Protein AF-A0A0Q4TWD4-F1 (afdb_monomer)

Nearest PDB structures (foldseek):
  3rh0-assembly1_A  TM=7.855E-01  e=1.076E-04  Corynebacterium glutamicum
  3t38-assembly1_A  TM=5.571E-01  e=6.161E-05  Corynebacterium glutamicum
  3t38-assembly1_B  TM=6.012E-01  e=2.678E-04  Corynebacterium glutamicum
  5got-assembly1_A  TM=7.313E-01  e=3.049E-03  Streptococcus pyogenes

Secondary structure (DSSP, 8-state):
-HHHHHHHHHHHHHHHHHHHHS--HHHHHHHTT-HHHHHHHHHHHHHHHHHHHHHHHHHHHHHHHHHHHHHHHHHHTS-TTSSTTSSPPPPHHHHHHHHHHHHTT--GGG--EEEEEESSSSSHHHHHHHHHHHHS-TT-EEEEEESS--SSPPPHHHHHHHHHHHHHTT-----SPPPPBP-HHHHHH-SEEEEES-TTSS---TTS-EEEE-----TTS-HHHHHHHHHHHHHHHHHHHHHTT-S----SGGGSPPTTS---------SSPPPP----TTS-GGGSTGGGHHHHHHHHHHHHHHHHHHHHHHHT-GGGS-SS---SEEEHHHHHHHHHHHHHHHT----TTHHHHHHHHHHHHHHHTTSEEEPPHHHHHHHHHHHHHHHHHHS-GGGSPSSHHHHHHHHHHHHHHHHHHSEEEE-HHHHHHH-TTHHHHHHHHHHHTT-

Solvent-accessible surface area (backbone atoms only — not comparable to full-atom values): 24764 Å² total; per-residue (Å²): 115,78,69,54,50,56,52,50,27,51,48,49,52,49,54,60,47,47,59,65,80,65,52,55,74,72,55,53,56,47,55,70,72,40,73,73,52,41,51,56,51,52,51,53,49,51,51,45,53,53,50,27,51,51,40,50,52,51,49,54,52,49,50,52,52,49,50,53,43,50,54,47,48,54,56,47,66,50,61,77,77,79,70,48,83,85,52,72,84,80,49,58,71,58,36,47,52,51,20,54,58,42,45,78,66,52,57,43,94,67,56,39,28,39,36,25,31,14,51,53,24,69,37,60,14,43,55,47,35,39,54,48,61,71,36,50,62,92,80,48,47,70,41,53,20,3,68,63,30,58,94,50,59,44,59,62,79,67,38,41,57,60,53,53,56,35,49,69,66,74,40,79,75,91,74,61,51,58,42,44,61,58,52,67,64,63,56,69,66,25,42,30,38,38,29,40,61,42,77,87,53,64,94,67,56,91,87,39,52,61,36,41,43,79,54,73,72,46,65,87,48,55,62,72,55,34,54,55,43,47,53,64,42,48,56,61,48,30,54,45,25,54,47,46,66,40,90,43,43,62,85,51,75,88,72,49,76,51,90,100,50,84,72,71,74,72,68,55,74,62,74,58,87,75,82,82,69,74,80,62,85,89,58,65,62,88,67,40,32,66,60,38,31,72,61,28,41,44,34,45,46,50,30,58,69,41,7,64,56,54,18,51,53,48,60,64,47,64,94,37,29,46,104,59,86,58,59,34,35,25,38,51,31,50,23,20,53,54,40,43,49,47,38,55,73,63,64,59,81,64,64,95,52,41,32,50,52,10,31,49,54,41,51,53,54,33,37,75,66,47,24,37,41,85,57,54,69,71,56,26,49,38,46,25,52,22,51,50,51,45,46,48,66,79,58,40,75,90,76,51,54,82,62,80,67,41,52,51,58,58,55,48,47,54,50,49,44,50,19,40,44,42,42,29,36,49,34,64,77,35,39,40,64,38,25,62,49,52,57,56,58,55,54,50,50,63,57,58,79,73,106

Structure (mmCIF, N/CA/C/O backbone):
data_AF-A0A0Q4TWD4-F1
#
_entry.id   AF-A0A0Q4TWD4-F1
#
loop_
_atom_site.group_PDB
_atom_site.id
_atom_site.type_symbol
_atom_site.label_atom_id
_atom_site.label_alt_id
_atom_site.label_comp_id
_atom_site.label_asym_id
_atom_site.label_entity_id
_atom_site.label_seq_id
_atom_site.pdbx_PDB_ins_code
_atom_site.Cartn_x
_atom_site.Cartn_y
_atom_site.Cartn_z
_atom_site.occupancy
_atom_site.B_iso_or_equiv
_atom_site.auth_seq_id
_atom_site.auth_comp_id
_atom_site.auth_asym_id
_atom_site.auth_atom_id
_atom_site.pdbx_PDB_model_num
ATOM 1 N N . MET A 1 1 ? 34.301 -11.288 -23.338 1.00 49.09 1 MET A N 1
ATOM 2 C CA . MET A 1 1 ? 34.084 -12.753 -23.244 1.00 49.09 1 MET A CA 1
ATOM 3 C C . MET A 1 1 ? 34.310 -13.499 -24.560 1.00 49.09 1 MET A C 1
ATOM 5 O O . MET A 1 1 ? 34.931 -14.549 -24.522 1.00 49.09 1 MET A O 1
ATOM 9 N N . PHE A 1 2 ? 33.884 -12.965 -25.713 1.00 47.97 2 PHE A N 1
ATOM 10 C CA . PHE A 1 2 ? 34.040 -13.599 -27.036 1.00 47.97 2 PHE A CA 1
ATOM 11 C C . PHE A 1 2 ? 35.458 -14.107 -27.408 1.00 47.97 2 PHE A C 1
ATOM 13 O O . PHE A 1 2 ? 35.553 -15.213 -27.933 1.00 47.97 2 PHE A O 1
ATOM 20 N N . PRO A 1 3 ? 36.570 -13.398 -27.109 1.00 57.97 3 PRO A N 1
ATOM 21 C CA . PRO A 1 3 ? 37.900 -13.888 -27.489 1.00 57.97 3 PRO A CA 1
ATOM 22 C C . PRO A 1 3 ? 38.405 -15.034 -26.601 1.00 57.97 3 PRO A C 1
ATOM 24 O O . PRO A 1 3 ? 39.251 -15.807 -27.031 1.00 57.97 3 PRO A O 1
ATOM 27 N N . VAL A 1 4 ? 37.878 -15.181 -25.381 1.00 61.41 4 VAL A N 1
ATOM 28 C CA . VAL A 1 4 ? 38.404 -16.145 -24.401 1.00 61.41 4 VAL A CA 1
ATOM 29 C C . VAL A 1 4 ? 38.052 -17.576 -24.805 1.00 61.41 4 VAL A C 1
ATOM 31 O O . VAL A 1 4 ? 38.936 -18.418 -24.863 1.00 61.41 4 VAL A O 1
ATOM 34 N N . PHE A 1 5 ? 36.798 -17.845 -25.179 1.00 57.84 5 PHE A N 1
ATOM 35 C CA . PHE A 1 5 ? 36.355 -19.198 -25.542 1.00 57.84 5 PHE A CA 1
ATOM 36 C C . PHE A 1 5 ? 37.028 -19.740 -26.807 1.00 57.84 5 PHE A C 1
ATOM 38 O O . PHE A 1 5 ? 37.385 -20.916 -26.857 1.00 57.84 5 PHE A O 1
ATOM 45 N N . VAL A 1 6 ? 37.251 -18.882 -27.806 1.00 62.22 6 VAL A N 1
ATOM 46 C CA . VAL A 1 6 ? 37.945 -19.261 -29.045 1.00 62.22 6 VAL A CA 1
ATOM 47 C C . VAL A 1 6 ? 39.413 -19.573 -28.761 1.00 62.22 6 VAL A C 1
ATOM 49 O O . VAL A 1 6 ? 39.919 -20.598 -29.208 1.00 62.22 6 VAL A O 1
ATOM 52 N N . VAL A 1 7 ? 40.082 -18.739 -27.960 1.00 65.44 7 VAL A N 1
ATOM 53 C CA . VAL A 1 7 ? 41.480 -18.960 -27.567 1.00 65.44 7 VAL A CA 1
ATOM 54 C C . VAL A 1 7 ? 41.623 -20.225 -26.720 1.00 65.44 7 VAL A C 1
ATOM 56 O O . VAL A 1 7 ? 42.540 -21.003 -26.961 1.00 65.44 7 VAL A O 1
ATOM 59 N N . THR A 1 8 ? 40.704 -20.495 -25.788 1.00 64.25 8 THR A N 1
ATOM 60 C CA . THR A 1 8 ? 40.712 -21.731 -24.990 1.00 64.25 8 THR A CA 1
ATOM 61 C C . THR A 1 8 ? 40.477 -22.972 -25.852 1.00 64.25 8 THR A C 1
ATOM 63 O O . THR A 1 8 ? 41.183 -23.960 -25.676 1.00 64.25 8 THR A O 1
ATOM 66 N N . ALA A 1 9 ? 39.545 -22.933 -26.810 1.00 62.66 9 ALA A N 1
ATOM 67 C CA . ALA A 1 9 ? 39.308 -24.055 -27.722 1.00 62.66 9 ALA A CA 1
ATOM 68 C C . ALA A 1 9 ? 40.538 -24.341 -28.598 1.00 62.66 9 ALA A C 1
ATOM 70 O O . ALA A 1 9 ? 40.966 -25.489 -28.702 1.00 62.66 9 ALA A O 1
ATOM 71 N N . VAL A 1 10 ? 41.154 -23.295 -29.161 1.00 66.44 10 VAL A N 1
ATOM 72 C CA . VAL A 1 10 ? 42.406 -23.414 -29.923 1.00 66.44 10 VAL A CA 1
ATOM 73 C C . VAL A 1 10 ? 43.526 -23.954 -29.035 1.00 66.44 10 VAL A C 1
ATOM 75 O O . VAL A 1 10 ? 44.214 -24.882 -29.437 1.00 66.44 10 VAL A O 1
ATOM 78 N N . TYR A 1 11 ? 43.675 -23.451 -27.810 1.00 66.62 11 TYR A N 1
ATOM 79 C CA . TYR A 1 11 ? 44.698 -23.909 -26.869 1.00 66.62 11 TYR A CA 1
ATOM 80 C C . TYR A 1 11 ? 44.530 -25.383 -26.480 1.00 66.62 11 TYR A C 1
ATOM 82 O O . TYR A 1 11 ? 45.505 -26.126 -26.495 1.00 66.62 11 TYR A O 1
ATOM 90 N N . VAL A 1 12 ? 43.306 -25.833 -26.183 1.00 63.91 12 VAL A N 1
ATOM 91 C CA . VAL A 1 12 ? 43.016 -27.240 -25.853 1.00 63.91 12 VAL A CA 1
ATOM 92 C C . VAL A 1 12 ? 43.308 -28.150 -27.043 1.00 63.91 12 VAL A C 1
ATOM 94 O O . VAL A 1 12 ? 43.923 -29.200 -26.860 1.00 63.91 12 VAL A O 1
ATOM 97 N N . VAL A 1 13 ? 42.932 -27.745 -28.259 1.00 63.47 13 VAL A N 1
ATOM 98 C CA . VAL A 1 13 ? 43.238 -28.502 -29.483 1.00 63.47 13 VAL A CA 1
ATOM 99 C C . VAL A 1 13 ? 44.746 -28.548 -29.728 1.00 63.47 13 VAL A C 1
ATOM 101 O O . VAL A 1 13 ? 45.286 -29.626 -29.968 1.00 63.47 13 VAL A O 1
ATOM 104 N N . VAL A 1 14 ? 45.446 -27.417 -29.605 1.00 64.88 14 VAL A N 1
ATOM 105 C CA . VAL A 1 14 ? 46.901 -27.323 -29.799 1.00 64.88 14 VAL A CA 1
ATOM 106 C C . VAL A 1 14 ? 47.651 -28.155 -28.760 1.00 64.88 14 VAL A C 1
ATOM 108 O O . VAL A 1 14 ? 48.494 -28.957 -29.141 1.00 64.88 14 VAL A O 1
ATOM 111 N N . MET A 1 15 ? 47.317 -28.047 -27.471 1.00 60.66 15 MET A N 1
ATOM 112 C CA . MET A 1 15 ? 47.949 -28.835 -26.404 1.00 60.66 15 MET A CA 1
ATOM 113 C C . MET A 1 15 ? 47.670 -30.335 -26.537 1.00 60.66 15 MET A C 1
ATOM 115 O O . MET A 1 15 ? 48.579 -31.145 -26.364 1.00 60.66 15 MET A O 1
ATOM 119 N N . SER A 1 16 ? 46.440 -30.717 -26.897 1.00 59.84 16 SER A N 1
ATOM 120 C CA . SER A 1 16 ? 46.081 -32.128 -27.108 1.00 59.84 16 SER A CA 1
ATOM 121 C C . SER A 1 16 ? 46.780 -32.726 -28.333 1.00 59.84 16 SER A C 1
ATOM 123 O O . SER A 1 16 ? 47.099 -33.912 -28.331 1.00 59.84 16 SER A O 1
ATOM 125 N N . THR A 1 17 ? 47.050 -31.906 -29.356 1.00 62.34 17 THR A N 1
ATOM 126 C CA . THR A 1 17 ? 47.744 -32.321 -30.586 1.00 62.34 17 THR A CA 1
ATOM 127 C C . THR A 1 17 ? 49.267 -32.364 -30.391 1.00 62.34 17 THR A C 1
ATOM 129 O O . THR A 1 17 ? 49.906 -33.337 -30.788 1.00 62.34 17 THR A O 1
ATOM 132 N N . ASN A 1 18 ? 49.860 -31.367 -29.718 1.00 57.44 18 ASN A N 1
ATOM 133 C CA . ASN A 1 18 ? 51.303 -31.324 -29.438 1.00 57.44 18 ASN A CA 1
ATOM 134 C C . ASN A 1 18 ? 51.770 -32.494 -28.564 1.00 57.44 18 ASN A C 1
ATOM 136 O O . ASN A 1 18 ? 52.837 -33.041 -28.815 1.00 57.44 18 ASN A O 1
ATOM 140 N N . ALA A 1 19 ? 50.954 -32.931 -27.599 1.00 57.06 19 ALA A N 1
ATOM 141 C CA . ALA A 1 19 ? 51.257 -34.086 -26.749 1.00 57.06 19 ALA A CA 1
ATOM 142 C C . ALA A 1 19 ? 51.411 -35.419 -27.517 1.00 57.06 19 ALA A C 1
ATOM 144 O O . ALA A 1 19 ? 51.849 -36.408 -26.934 1.00 57.06 19 ALA A O 1
ATOM 145 N N . TRP A 1 20 ? 51.034 -35.464 -28.801 1.00 53.69 20 TRP A N 1
ATOM 146 C CA . TRP A 1 20 ? 51.086 -36.662 -29.644 1.00 53.69 20 TRP A CA 1
ATOM 147 C C . TRP A 1 20 ? 52.025 -36.546 -30.842 1.00 53.69 20 TRP A C 1
ATOM 149 O O . TRP A 1 20 ? 52.597 -37.555 -31.249 1.00 53.69 20 TRP A O 1
ATOM 159 N N . VAL A 1 21 ? 52.185 -35.348 -31.411 1.00 58.75 21 VAL A N 1
ATOM 160 C CA . VAL A 1 21 ? 53.111 -35.130 -32.534 1.00 58.75 21 VAL A CA 1
ATOM 161 C C . VAL A 1 21 ? 54.568 -35.195 -32.062 1.00 58.75 21 VAL A C 1
ATOM 163 O O . VAL A 1 21 ? 55.409 -35.691 -32.808 1.00 58.75 21 VAL A O 1
ATOM 166 N N . ASP A 1 22 ? 54.857 -34.788 -30.818 1.00 60.59 22 ASP A N 1
ATOM 167 C CA . ASP A 1 22 ? 56.183 -34.940 -30.207 1.00 60.59 22 ASP A CA 1
ATOM 168 C C . ASP A 1 22 ? 56.083 -35.251 -28.694 1.00 60.59 22 ASP A C 1
ATOM 170 O O . ASP A 1 22 ? 56.193 -34.357 -27.853 1.00 60.59 22 ASP A O 1
ATOM 174 N N . PRO A 1 23 ? 55.791 -36.511 -28.309 1.00 62.91 23 PRO A N 1
ATOM 175 C CA . PRO A 1 23 ? 55.590 -36.876 -26.910 1.00 62.91 23 PRO A CA 1
ATOM 176 C C . PRO A 1 23 ? 56.914 -36.858 -26.137 1.00 62.91 23 PRO A C 1
ATOM 178 O O . PRO A 1 23 ? 57.914 -37.437 -26.584 1.00 62.91 23 PRO A O 1
ATOM 181 N N . ASP A 1 24 ? 56.897 -36.269 -24.943 1.00 64.44 24 ASP A N 1
ATOM 182 C CA . ASP A 1 24 ? 58.021 -36.269 -23.998 1.00 64.44 24 ASP A CA 1
ATOM 183 C C . ASP A 1 24 ? 58.368 -37.728 -23.594 1.00 64.44 24 ASP A C 1
ATOM 185 O O . ASP A 1 24 ? 57.455 -38.562 -23.492 1.00 64.44 24 ASP A O 1
ATOM 189 N N . PRO A 1 25 ? 59.648 -38.111 -23.398 1.00 66.25 25 PRO A N 1
ATOM 190 C CA . PRO A 1 25 ? 60.066 -39.428 -22.908 1.00 66.25 25 PRO A CA 1
ATOM 191 C C . PRO A 1 25 ? 59.187 -40.063 -21.814 1.00 66.25 25 PRO A C 1
ATOM 193 O O . PRO A 1 25 ? 58.929 -41.268 -21.875 1.00 66.25 25 PRO A O 1
ATOM 196 N N . GLU A 1 26 ? 58.662 -39.291 -20.857 1.00 65.12 26 GLU A N 1
ATOM 197 C CA . GLU A 1 26 ? 57.774 -39.818 -19.807 1.00 65.12 26 GLU A CA 1
ATOM 198 C C . GLU A 1 26 ? 56.406 -40.284 -20.353 1.00 65.12 26 GLU A C 1
ATOM 200 O O . GLU A 1 26 ? 55.853 -41.302 -19.924 1.00 65.12 26 GLU A O 1
ATOM 205 N N . GLN A 1 27 ? 55.861 -39.586 -21.352 1.00 62.09 27 GLN A N 1
ATOM 206 C CA . GLN A 1 27 ? 54.615 -39.968 -22.024 1.00 62.09 27 GLN A CA 1
ATOM 207 C C . GLN A 1 27 ? 54.806 -41.205 -22.906 1.00 62.09 27 GLN A C 1
ATOM 209 O O . GLN A 1 27 ? 53.936 -42.081 -22.922 1.00 62.09 27 GLN A O 1
ATOM 214 N N . ARG A 1 28 ? 55.962 -41.327 -23.578 1.00 64.19 28 ARG A N 1
ATOM 215 C CA . ARG A 1 28 ? 56.318 -42.526 -24.362 1.00 64.19 28 ARG A CA 1
ATOM 216 C C . ARG A 1 28 ? 56.358 -43.777 -23.482 1.00 64.19 28 ARG A C 1
ATOM 218 O O . ARG A 1 28 ? 55.826 -44.813 -23.875 1.00 64.19 28 ARG A O 1
ATOM 225 N N . ALA A 1 29 ? 56.909 -43.667 -22.272 1.00 65.00 29 ALA A N 1
ATOM 226 C CA . ALA A 1 29 ? 56.945 -44.765 -21.306 1.00 65.00 29 ALA A CA 1
ATOM 227 C C . ALA A 1 29 ? 55.539 -45.186 -20.830 1.00 65.00 29 ALA A C 1
ATOM 229 O O . ALA A 1 29 ? 55.251 -46.377 -20.718 1.00 65.00 29 ALA A O 1
ATOM 230 N N . ARG A 1 30 ? 54.630 -44.226 -20.603 1.00 59.34 30 ARG A N 1
ATOM 231 C CA . ARG A 1 30 ? 53.241 -44.494 -20.178 1.00 59.34 30 ARG A CA 1
ATOM 232 C C . ARG A 1 30 ? 52.388 -45.135 -21.278 1.00 59.34 30 ARG A C 1
ATOM 234 O O . ARG A 1 30 ? 51.552 -45.980 -20.974 1.00 59.34 30 ARG A O 1
ATOM 241 N N . LEU A 1 31 ? 52.606 -44.778 -22.544 1.00 60.66 31 LEU A N 1
ATOM 242 C CA . LEU A 1 31 ? 51.919 -45.391 -23.690 1.00 60.66 31 LEU A CA 1
ATOM 243 C C . LEU A 1 31 ? 52.370 -46.842 -23.942 1.00 60.66 31 LEU A C 1
ATOM 245 O O . LEU A 1 31 ? 51.572 -47.658 -24.397 1.00 60.66 31 LEU A O 1
ATOM 249 N N . ALA A 1 32 ? 53.614 -47.185 -23.590 1.00 63.34 32 ALA A N 1
ATOM 250 C CA . ALA A 1 32 ? 54.152 -48.546 -23.681 1.00 63.34 32 ALA A CA 1
ATOM 251 C C . ALA A 1 32 ? 53.643 -49.499 -22.573 1.00 63.34 32 ALA A C 1
ATOM 253 O O . ALA A 1 32 ? 53.814 -50.711 -22.686 1.00 63.34 32 ALA A O 1
ATOM 254 N N . ALA A 1 33 ? 52.987 -48.981 -21.524 1.00 61.25 33 ALA A N 1
ATOM 255 C CA . ALA A 1 33 ? 52.543 -49.741 -20.346 1.00 61.25 33 ALA A CA 1
ATOM 256 C C . ALA A 1 33 ? 51.240 -50.559 -20.541 1.00 61.25 33 ALA A C 1
ATOM 258 O O . ALA A 1 33 ? 50.704 -51.113 -19.581 1.00 61.25 33 ALA A O 1
ATOM 259 N N . GLY A 1 34 ? 50.728 -50.663 -21.773 1.00 61.84 34 GLY A N 1
ATOM 260 C CA . GLY A 1 34 ? 49.581 -51.506 -22.133 1.00 61.84 34 GLY A CA 1
ATOM 261 C C . GLY A 1 34 ? 48.218 -50.795 -22.196 1.00 61.84 34 GLY A C 1
ATOM 262 O O . GLY A 1 34 ? 48.064 -49.615 -21.872 1.00 61.84 34 GLY A O 1
ATOM 263 N N . TRP A 1 35 ? 47.207 -51.551 -22.643 1.00 54.12 35 TRP A N 1
ATOM 264 C CA . TRP A 1 35 ? 45.860 -51.093 -23.037 1.00 54.12 35 TRP A CA 1
ATOM 265 C C . TRP A 1 35 ? 45.109 -50.167 -22.046 1.00 54.12 35 TRP A C 1
ATOM 267 O O . TRP A 1 35 ? 44.469 -49.224 -22.519 1.00 54.12 35 TRP A O 1
ATOM 277 N N . PRO A 1 36 ? 45.183 -50.328 -20.704 1.00 60.34 36 PRO A N 1
ATOM 278 C CA . PRO A 1 36 ? 44.411 -49.485 -19.782 1.00 60.34 36 PRO A CA 1
ATOM 279 C C . PRO A 1 36 ? 44.876 -48.021 -19.764 1.00 60.34 36 PRO A C 1
ATOM 281 O O . PRO A 1 36 ? 44.061 -47.103 -19.667 1.00 60.34 36 PRO A O 1
ATOM 284 N N . VAL A 1 37 ? 46.187 -47.788 -19.885 1.00 59.72 37 VAL A N 1
ATOM 285 C CA . VAL A 1 37 ? 46.783 -46.444 -19.812 1.00 59.72 37 VAL A CA 1
ATOM 286 C C . VAL A 1 37 ? 46.588 -45.701 -21.130 1.00 59.72 37 VAL A C 1
ATOM 288 O O . VAL A 1 37 ? 46.196 -44.534 -21.131 1.00 59.72 37 VAL A O 1
ATOM 291 N N . ALA A 1 38 ? 46.765 -46.395 -22.258 1.00 59.41 38 ALA A N 1
ATOM 292 C CA . ALA A 1 38 ? 46.478 -45.845 -23.578 1.00 59.41 38 ALA A CA 1
ATOM 293 C C . ALA A 1 38 ? 44.991 -45.464 -23.723 1.00 59.41 38 ALA A C 1
ATOM 295 O O . ALA A 1 38 ? 44.686 -44.364 -24.182 1.00 59.41 38 ALA A O 1
ATOM 296 N N . GLY A 1 39 ? 44.064 -46.313 -23.258 1.00 63.44 39 GLY A N 1
ATOM 297 C CA . GLY A 1 39 ? 42.625 -46.025 -23.276 1.00 63.44 39 GLY A CA 1
ATOM 298 C C . GLY A 1 39 ? 42.236 -44.784 -22.462 1.00 63.44 39 GLY A C 1
ATOM 299 O O . GLY A 1 39 ? 41.459 -43.955 -22.933 1.00 63.44 39 GLY A O 1
ATOM 300 N N . ALA A 1 40 ? 42.827 -44.594 -21.278 1.00 61.88 40 ALA A N 1
ATOM 301 C CA . ALA A 1 40 ? 42.593 -43.407 -20.451 1.00 61.88 40 ALA A CA 1
ATOM 302 C C . ALA A 1 40 ? 43.122 -42.109 -21.096 1.00 61.88 40 ALA A C 1
ATOM 304 O O . ALA A 1 40 ? 42.522 -41.043 -20.934 1.00 61.88 40 ALA A O 1
ATOM 305 N N . VAL A 1 41 ? 44.225 -42.182 -21.849 1.00 64.38 41 VAL A N 1
ATOM 306 C CA . VAL A 1 41 ? 44.763 -41.044 -22.615 1.00 64.38 41 VAL A CA 1
ATOM 307 C C . VAL A 1 41 ? 43.854 -40.706 -23.801 1.00 64.38 41 VAL A C 1
ATOM 309 O O . VAL A 1 41 ? 43.503 -39.539 -23.976 1.00 64.38 41 VAL A O 1
ATOM 312 N N . TRP A 1 42 ? 43.397 -41.708 -24.559 1.00 64.44 42 TRP A N 1
ATOM 313 C CA . TRP A 1 42 ? 42.436 -41.518 -25.654 1.00 64.44 42 TRP A CA 1
ATOM 314 C C . TRP A 1 42 ? 41.108 -40.928 -25.175 1.00 64.44 42 TRP A C 1
ATOM 316 O O . TRP A 1 42 ? 40.566 -40.031 -25.820 1.00 64.44 42 TRP A O 1
ATOM 326 N N . PHE A 1 43 ? 40.620 -41.356 -24.008 1.00 68.62 43 PHE A N 1
ATOM 327 C CA . PHE A 1 43 ? 39.430 -40.778 -23.388 1.00 68.62 43 PHE A CA 1
ATOM 328 C C . PHE A 1 43 ? 39.609 -39.287 -23.057 1.00 68.62 43 PHE A C 1
ATOM 330 O O . PHE A 1 43 ? 38.731 -38.485 -23.368 1.00 68.62 43 PHE A O 1
ATOM 337 N N . LYS A 1 44 ? 40.760 -38.882 -22.495 1.00 67.25 44 LYS A N 1
ATOM 338 C CA . LYS A 1 44 ? 41.061 -37.464 -22.205 1.00 67.25 44 LYS A CA 1
ATOM 339 C C . LYS A 1 44 ? 41.125 -36.605 -23.468 1.00 67.25 44 LYS A C 1
ATOM 341 O O . LYS A 1 44 ? 40.601 -35.495 -23.469 1.00 67.25 44 LYS A O 1
ATOM 346 N N . VAL A 1 45 ? 41.731 -37.116 -24.539 1.00 69.31 45 VAL A N 1
ATOM 347 C CA . VAL A 1 45 ? 41.796 -36.425 -25.838 1.00 69.31 45 VAL A CA 1
ATOM 348 C C . VAL A 1 45 ? 40.399 -36.285 -26.444 1.00 69.31 45 VAL A C 1
ATOM 350 O O . VAL A 1 45 ? 40.014 -35.190 -26.851 1.00 69.31 45 VAL A O 1
ATOM 353 N N . GLY A 1 46 ? 39.607 -37.362 -26.433 1.00 72.44 46 GLY A N 1
ATOM 354 C CA . GLY A 1 46 ? 38.208 -37.330 -26.862 1.00 72.44 46 GLY A CA 1
ATOM 355 C C . GLY A 1 46 ? 37.390 -36.300 -26.081 1.00 72.44 46 GLY A C 1
ATOM 356 O O . GLY A 1 46 ? 36.690 -35.488 -26.681 1.00 72.44 46 GLY A O 1
ATOM 357 N N . LEU A 1 47 ? 37.551 -36.254 -24.755 1.00 75.19 47 LEU A N 1
ATOM 358 C CA . LEU A 1 47 ? 36.907 -35.260 -23.895 1.00 75.19 47 LEU A CA 1
ATOM 359 C C . LEU A 1 47 ? 37.352 -33.823 -24.232 1.00 75.19 47 LEU A C 1
ATOM 361 O O . LEU A 1 47 ? 36.522 -32.916 -24.241 1.00 75.19 47 LEU A O 1
ATOM 365 N N . GLY A 1 48 ? 38.629 -33.616 -24.569 1.00 72.62 48 GLY A N 1
ATOM 366 C CA . GLY A 1 48 ? 39.168 -32.329 -25.019 1.00 72.62 48 GLY A CA 1
ATOM 367 C C . GLY A 1 48 ? 38.555 -31.844 -26.336 1.00 72.62 48 GLY A C 1
ATOM 368 O O . GLY A 1 48 ? 38.138 -30.689 -26.428 1.00 72.62 48 GLY A O 1
ATOM 369 N N . TYR A 1 49 ? 38.421 -32.723 -27.335 1.00 80.12 49 TYR A N 1
ATOM 370 C CA . TYR A 1 49 ? 37.753 -32.393 -28.601 1.00 80.12 49 TYR A CA 1
ATOM 371 C C . TYR A 1 49 ? 36.254 -32.136 -28.424 1.00 80.12 49 TYR A C 1
ATOM 373 O O . TYR A 1 49 ? 35.729 -31.194 -29.017 1.00 80.12 49 TYR A O 1
ATOM 381 N N . VAL A 1 50 ? 35.572 -32.915 -27.578 1.00 78.50 50 VAL A N 1
ATOM 382 C CA . VAL A 1 50 ? 34.165 -32.667 -27.221 1.00 78.50 50 VAL A CA 1
ATOM 383 C C . VAL A 1 50 ? 34.017 -31.306 -26.535 1.00 78.50 50 VAL A C 1
ATOM 385 O O . VAL A 1 50 ? 33.124 -30.538 -26.890 1.00 78.50 50 VAL A O 1
ATOM 388 N N . GLY A 1 51 ? 34.923 -30.959 -25.616 1.00 74.50 51 GLY A N 1
ATOM 389 C CA . GLY A 1 51 ? 34.960 -29.645 -24.970 1.00 74.50 51 GLY A CA 1
ATOM 390 C C . GLY A 1 51 ? 35.201 -28.495 -25.955 1.00 74.50 51 GLY A C 1
ATOM 391 O O . GLY A 1 51 ? 34.502 -27.484 -25.902 1.00 74.50 51 GLY A O 1
ATOM 392 N N . ALA A 1 52 ? 36.137 -28.654 -26.896 1.00 75.19 52 ALA A N 1
ATOM 393 C CA . ALA A 1 52 ? 36.409 -27.660 -27.936 1.00 75.19 52 ALA A CA 1
ATOM 394 C C . ALA A 1 52 ? 35.213 -27.474 -28.885 1.00 75.19 52 ALA A C 1
ATOM 396 O O . ALA A 1 52 ? 34.847 -26.341 -29.207 1.00 75.19 52 ALA A O 1
ATOM 397 N N . LEU A 1 53 ? 34.561 -28.570 -29.284 1.00 82.56 53 LEU A N 1
ATOM 398 C CA . LEU A 1 53 ? 33.344 -28.533 -30.092 1.00 82.56 53 LEU A CA 1
ATOM 399 C C . LEU A 1 53 ? 32.208 -27.817 -29.349 1.00 82.56 53 LEU A C 1
ATOM 401 O O . LEU A 1 53 ? 31.566 -26.938 -29.920 1.00 82.56 53 LEU A O 1
ATOM 405 N N . ALA A 1 54 ? 31.997 -28.130 -28.067 1.00 76.56 54 ALA A N 1
ATOM 406 C CA . ALA A 1 54 ? 31.006 -27.451 -27.236 1.00 76.56 54 ALA A CA 1
ATOM 407 C C . ALA A 1 54 ? 31.290 -25.942 -27.120 1.00 76.56 54 ALA A C 1
ATOM 409 O O . ALA A 1 54 ? 30.375 -25.133 -27.272 1.00 76.56 54 ALA A O 1
ATOM 410 N N . ALA A 1 55 ? 32.553 -25.543 -26.933 1.00 76.94 55 ALA A N 1
ATOM 411 C CA . ALA A 1 55 ? 32.955 -24.134 -26.914 1.00 76.94 55 ALA A CA 1
ATOM 412 C C . ALA A 1 55 ? 32.677 -23.418 -28.248 1.00 76.94 55 ALA A C 1
ATOM 414 O O . ALA A 1 55 ? 32.182 -22.288 -28.244 1.00 76.94 55 ALA A O 1
ATOM 415 N N . LEU A 1 56 ? 32.946 -24.058 -29.391 1.00 84.00 56 LEU A N 1
ATOM 416 C CA . LEU A 1 56 ? 32.633 -23.496 -30.711 1.00 84.00 56 LEU A CA 1
ATOM 417 C C . LEU A 1 56 ? 31.123 -23.345 -30.928 1.00 84.00 56 LEU A C 1
ATOM 419 O O . LEU A 1 56 ? 30.676 -22.293 -31.387 1.00 84.00 56 LEU A O 1
ATOM 423 N N . VAL A 1 57 ? 30.331 -24.351 -30.545 1.00 82.88 57 VAL A N 1
ATOM 424 C CA . VAL A 1 57 ? 28.863 -24.299 -30.620 1.00 82.88 57 VAL A CA 1
ATOM 425 C C . VAL A 1 57 ? 28.312 -23.169 -29.747 1.00 82.88 57 VAL A C 1
ATOM 427 O O . VAL A 1 57 ? 27.515 -22.362 -30.227 1.00 82.88 57 VAL A O 1
ATOM 430 N N . LEU A 1 58 ? 28.774 -23.047 -28.499 1.00 83.88 58 LEU A N 1
ATOM 431 C CA . LEU A 1 58 ? 28.378 -21.960 -27.597 1.00 83.88 58 LEU A CA 1
ATOM 432 C C . LEU A 1 58 ? 28.780 -20.583 -28.143 1.00 83.88 58 LEU A C 1
ATOM 434 O O . LEU A 1 58 ? 27.998 -19.638 -28.058 1.00 83.88 58 LEU A O 1
ATOM 438 N N . THR A 1 59 ? 29.963 -20.473 -28.752 1.00 82.06 59 THR A N 1
ATOM 439 C CA . THR A 1 59 ? 30.438 -19.233 -29.387 1.00 82.06 59 THR A CA 1
ATOM 440 C C . THR A 1 59 ? 29.548 -18.838 -30.562 1.00 82.06 59 THR A C 1
ATOM 442 O O . THR A 1 59 ? 29.129 -17.684 -30.657 1.00 82.06 59 THR A O 1
ATOM 445 N N . GLY A 1 60 ? 29.210 -19.794 -31.432 1.00 83.62 60 GLY A N 1
ATOM 446 C CA . GLY A 1 60 ? 28.292 -19.576 -32.547 1.00 83.62 60 GLY A CA 1
ATOM 447 C C . GLY A 1 60 ? 26.898 -19.161 -32.072 1.00 83.62 60 GLY A C 1
ATOM 448 O O . GLY A 1 60 ? 26.346 -18.177 -32.566 1.00 83.62 60 GLY A O 1
ATOM 449 N N . LEU A 1 61 ? 26.357 -19.841 -31.056 1.00 85.44 61 LEU A N 1
ATOM 450 C CA . LEU A 1 61 ? 25.073 -19.492 -30.445 1.00 85.44 61 LEU A CA 1
ATOM 451 C C . LEU A 1 61 ? 25.098 -18.072 -29.860 1.00 85.44 61 LEU A C 1
ATOM 453 O O . LEU A 1 61 ? 24.193 -17.280 -30.125 1.00 85.44 61 LEU A O 1
ATOM 457 N N . PHE A 1 62 ? 26.148 -17.720 -29.113 1.00 82.62 62 PHE A N 1
ATOM 458 C CA . PHE A 1 62 ? 26.313 -16.383 -28.547 1.00 82.62 62 PHE A CA 1
ATOM 459 C C . PHE A 1 62 ? 26.438 -15.316 -29.639 1.00 82.62 62 PHE A C 1
ATOM 461 O O . PHE A 1 62 ? 25.829 -14.258 -29.517 1.00 82.62 62 PHE A O 1
ATOM 468 N N . ALA A 1 63 ? 27.161 -15.591 -30.730 1.00 83.06 63 ALA A N 1
ATOM 469 C CA . ALA A 1 63 ? 27.274 -14.680 -31.868 1.00 83.06 63 ALA A CA 1
ATOM 470 C C . ALA A 1 63 ? 25.909 -14.408 -32.517 1.00 83.06 63 ALA A C 1
ATOM 472 O O . ALA A 1 63 ? 25.585 -13.256 -32.801 1.00 83.06 63 ALA A O 1
ATOM 473 N N . VAL A 1 64 ? 25.082 -15.443 -32.701 1.00 85.19 64 VAL A N 1
ATOM 474 C CA . VAL A 1 64 ? 23.718 -15.299 -33.236 1.00 85.19 64 VAL A CA 1
ATOM 475 C C . VAL A 1 64 ? 22.832 -14.498 -32.283 1.00 85.19 64 VAL A C 1
ATOM 477 O O . VAL A 1 64 ? 22.129 -13.586 -32.722 1.00 85.19 64 VAL A O 1
ATOM 480 N N . LEU A 1 65 ? 22.870 -14.798 -30.980 1.00 83.31 65 LEU A N 1
ATOM 481 C CA . LEU A 1 65 ? 22.111 -14.055 -29.970 1.00 83.31 65 LEU A CA 1
ATOM 482 C C . LEU A 1 65 ? 22.540 -12.586 -29.922 1.00 83.31 65 LEU A C 1
ATOM 484 O O . LEU A 1 65 ? 21.684 -11.704 -29.960 1.00 83.31 65 LEU A O 1
ATOM 488 N N . TYR A 1 66 ? 23.847 -12.327 -29.924 1.00 81.88 66 TYR A N 1
ATOM 489 C CA . TYR A 1 66 ? 24.419 -10.987 -29.950 1.00 81.88 66 TYR A CA 1
ATOM 490 C C . TYR A 1 66 ? 24.031 -10.232 -31.223 1.00 81.88 66 TYR A C 1
ATOM 492 O O . TYR A 1 66 ? 23.579 -9.097 -31.140 1.00 81.88 66 TYR A O 1
ATOM 500 N N . ALA A 1 67 ? 24.131 -10.857 -32.400 1.00 82.50 67 ALA A N 1
ATOM 501 C CA . ALA A 1 67 ? 23.729 -10.239 -33.661 1.00 82.50 67 ALA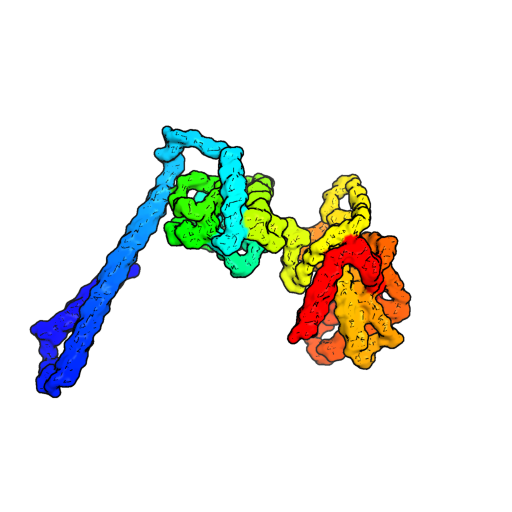 A CA 1
ATOM 502 C C . ALA A 1 67 ? 22.229 -9.911 -33.678 1.00 82.50 67 ALA A C 1
ATOM 504 O O . ALA A 1 67 ? 21.835 -8.830 -34.117 1.00 82.50 67 ALA A O 1
ATOM 505 N N . ARG A 1 68 ? 21.382 -10.811 -33.162 1.00 82.88 68 ARG A N 1
ATOM 506 C CA . ARG A 1 68 ? 19.937 -10.575 -33.055 1.00 82.88 68 ARG A CA 1
ATOM 507 C C . ARG A 1 68 ? 19.624 -9.410 -32.119 1.00 82.88 68 ARG A C 1
ATOM 509 O O . ARG A 1 68 ? 18.764 -8.592 -32.437 1.00 82.88 68 ARG A O 1
ATOM 516 N N . GLU A 1 69 ? 20.331 -9.332 -31.000 1.00 82.81 69 GLU A N 1
ATOM 517 C CA . GLU A 1 69 ? 20.196 -8.253 -30.026 1.00 82.81 69 GLU A CA 1
ATOM 518 C C . GLU A 1 69 ? 20.694 -6.915 -30.586 1.00 82.81 69 GLU A C 1
ATOM 520 O O . GLU A 1 69 ? 20.006 -5.901 -30.515 1.00 82.81 69 GLU A O 1
ATOM 525 N N . TRP A 1 70 ? 21.841 -6.926 -31.259 1.00 78.88 70 TRP A N 1
ATOM 526 C CA . TRP A 1 70 ? 22.397 -5.761 -31.936 1.00 78.88 70 TRP A CA 1
ATOM 527 C C . TRP A 1 70 ? 21.452 -5.225 -33.018 1.00 78.88 70 TRP A C 1
ATOM 529 O O . TRP A 1 70 ? 21.224 -4.019 -33.110 1.00 78.88 70 TRP A O 1
ATOM 539 N N . LEU A 1 71 ? 20.833 -6.112 -33.804 1.00 82.81 71 LEU A N 1
ATOM 540 C CA . LEU A 1 71 ? 19.815 -5.736 -34.787 1.00 82.81 71 LEU A CA 1
ATOM 541 C C . LEU A 1 71 ? 18.559 -5.149 -34.133 1.00 82.81 71 LEU A C 1
ATOM 543 O O . LEU A 1 71 ? 17.967 -4.227 -34.697 1.00 82.81 71 LEU A O 1
ATOM 547 N N . PHE A 1 72 ? 18.148 -5.660 -32.970 1.00 82.75 72 PHE A N 1
ATOM 548 C CA . PHE A 1 72 ? 17.032 -5.105 -32.206 1.00 82.75 72 PHE A CA 1
ATOM 549 C C . PHE A 1 72 ? 17.347 -3.676 -31.747 1.00 82.75 72 PHE A C 1
ATOM 551 O O . PHE A 1 72 ? 16.625 -2.759 -32.131 1.00 82.75 72 PHE A O 1
ATOM 558 N N . ILE A 1 73 ? 18.474 -3.463 -31.060 1.00 78.56 73 ILE A N 1
ATOM 559 C CA . ILE A 1 73 ? 18.916 -2.134 -30.596 1.00 78.56 73 ILE A CA 1
ATOM 560 C C . ILE A 1 73 ? 19.090 -1.161 -31.771 1.00 78.56 73 ILE A C 1
ATOM 562 O O . ILE A 1 73 ? 18.724 0.010 -31.700 1.00 78.56 73 ILE A O 1
ATOM 566 N N . ARG A 1 74 ? 19.631 -1.629 -32.900 1.00 78.38 74 ARG A N 1
ATOM 567 C CA . ARG A 1 74 ? 19.796 -0.787 -34.091 1.00 78.38 74 ARG A CA 1
ATOM 568 C C . ARG A 1 74 ? 18.455 -0.350 -34.682 1.00 78.38 74 ARG A C 1
ATOM 570 O O . ARG A 1 74 ? 18.362 0.760 -35.201 1.00 78.38 74 ARG A O 1
ATOM 577 N N . ARG A 1 75 ? 17.425 -1.202 -34.628 1.00 75.25 75 ARG A N 1
ATOM 578 C CA . ARG A 1 75 ? 16.068 -0.837 -35.061 1.00 75.25 75 ARG A CA 1
ATOM 579 C C . ARG A 1 75 ? 15.429 0.171 -34.115 1.00 75.25 75 ARG A C 1
ATOM 581 O O . ARG A 1 75 ? 14.783 1.083 -34.611 1.00 75.25 75 ARG A O 1
ATOM 588 N N . THR A 1 76 ? 15.648 0.042 -32.808 1.00 69.88 76 THR A N 1
ATOM 589 C CA . THR A 1 76 ? 15.107 0.986 -31.819 1.00 69.88 76 THR A CA 1
ATOM 590 C C . THR A 1 76 ? 15.831 2.337 -31.818 1.00 69.88 76 THR A C 1
ATOM 592 O O . THR A 1 76 ? 15.220 3.344 -31.489 1.00 69.88 76 THR A O 1
ATOM 595 N N . ARG A 1 77 ? 17.108 2.386 -32.233 1.00 61.31 77 ARG A N 1
ATOM 596 C CA . ARG A 1 77 ? 17.889 3.626 -32.432 1.00 61.31 77 ARG A CA 1
ATOM 597 C C . ARG A 1 77 ? 17.618 4.351 -33.750 1.00 61.31 77 ARG A C 1
ATOM 599 O O . ARG A 1 77 ? 18.187 5.421 -33.965 1.00 61.31 77 ARG A O 1
ATOM 606 N N . ARG A 1 78 ? 16.806 3.805 -34.665 1.00 52.06 78 ARG A N 1
ATOM 607 C CA . ARG A 1 78 ? 16.393 4.603 -35.827 1.00 52.06 78 ARG A CA 1
ATOM 608 C C . ARG A 1 78 ? 15.574 5.776 -35.289 1.00 52.06 78 ARG A C 1
ATOM 610 O O . ARG A 1 78 ? 14.574 5.521 -34.624 1.00 52.06 78 ARG A O 1
ATOM 617 N N . PRO A 1 79 ? 15.988 7.031 -35.530 1.00 42.88 79 PRO A N 1
ATOM 618 C CA . PRO A 1 79 ? 15.247 8.171 -35.028 1.00 42.88 79 PRO A CA 1
ATOM 619 C C . PRO A 1 79 ? 13.816 8.072 -35.553 1.00 42.88 79 PRO A C 1
ATOM 621 O O . PRO A 1 79 ? 13.613 7.854 -36.752 1.00 42.88 79 PRO A O 1
ATOM 624 N N . SER A 1 80 ? 12.834 8.272 -34.673 1.00 44.50 80 SER A N 1
ATOM 625 C CA . SER A 1 80 ? 11.410 8.367 -35.027 1.00 44.50 80 SER A CA 1
ATOM 626 C C . SER A 1 80 ? 11.104 9.424 -36.104 1.00 44.50 80 SER A C 1
ATOM 628 O O . SER A 1 80 ? 9.961 9.539 -36.521 1.00 44.50 80 SER A O 1
ATOM 630 N N . GLY A 1 81 ? 12.098 10.173 -36.596 1.00 38.97 81 GLY A N 1
ATOM 631 C CA . GLY A 1 81 ? 11.973 11.078 -37.737 1.00 38.97 81 GLY A CA 1
ATOM 632 C C . GLY A 1 81 ? 12.007 10.419 -39.124 1.00 38.97 81 GLY A C 1
ATOM 633 O O . GLY A 1 81 ? 11.573 11.056 -40.070 1.00 38.97 81 GLY A O 1
ATOM 634 N N . ALA A 1 82 ? 12.480 9.175 -39.290 1.00 38.31 82 ALA A N 1
ATOM 635 C CA . ALA A 1 82 ? 12.613 8.567 -40.630 1.00 38.31 82 ALA A CA 1
ATOM 636 C C . ALA A 1 82 ? 11.455 7.630 -41.038 1.00 38.31 82 ALA A C 1
ATOM 638 O O . ALA A 1 82 ? 11.411 7.180 -42.177 1.00 38.31 82 ALA A O 1
ATOM 639 N N . ALA A 1 83 ? 10.535 7.316 -40.120 1.00 38.09 83 ALA A N 1
ATOM 640 C CA . ALA A 1 83 ? 9.323 6.529 -40.399 1.00 38.09 83 ALA A CA 1
ATOM 641 C C . ALA A 1 83 ? 8.024 7.327 -40.173 1.00 38.09 83 ALA A C 1
ATOM 643 O O . ALA A 1 83 ? 6.936 6.778 -40.310 1.00 38.09 83 ALA A O 1
ATOM 644 N N . ALA A 1 84 ? 8.131 8.619 -39.847 1.00 42.41 84 ALA A N 1
ATOM 645 C CA . ALA A 1 84 ? 6.994 9.528 -39.707 1.00 42.41 84 ALA A CA 1
ATOM 646 C C . ALA A 1 84 ? 6.472 10.068 -41.056 1.00 42.41 84 ALA A C 1
ATOM 648 O O . ALA A 1 84 ? 5.625 10.955 -41.058 1.00 42.41 84 ALA A O 1
ATOM 649 N N . ASP A 1 85 ? 6.959 9.547 -42.188 1.00 35.53 85 ASP A N 1
ATOM 650 C CA . ASP A 1 85 ? 6.651 10.085 -43.522 1.00 35.53 85 ASP A CA 1
ATOM 651 C C . ASP A 1 85 ? 5.553 9.316 -44.282 1.00 35.53 85 ASP A C 1
ATOM 653 O O . ASP A 1 85 ? 5.292 9.596 -45.444 1.00 35.53 85 ASP A O 1
ATOM 657 N N . GLU A 1 86 ? 4.850 8.374 -43.637 1.00 39.81 86 GLU A N 1
ATOM 658 C CA . GLU A 1 86 ? 3.649 7.748 -44.237 1.00 39.81 86 GLU A CA 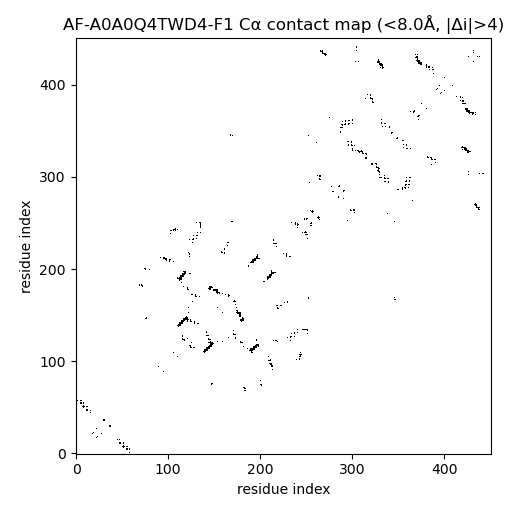1
ATOM 659 C C . GLU A 1 86 ? 2.397 7.776 -43.338 1.00 39.81 86 GLU A C 1
ATOM 661 O O . GLU A 1 86 ? 1.328 7.296 -43.712 1.00 39.81 86 GLU A O 1
ATOM 666 N N . GLY A 1 87 ? 2.471 8.417 -42.171 1.00 42.66 87 GLY A N 1
ATOM 667 C CA . GLY A 1 87 ? 1.317 8.651 -41.308 1.00 42.66 87 GLY A CA 1
ATOM 668 C C . GLY A 1 87 ? 1.674 9.652 -40.222 1.00 42.66 87 GLY A C 1
ATOM 669 O O . GLY A 1 87 ? 2.613 9.423 -39.464 1.00 42.66 87 GLY A O 1
ATOM 670 N N . GLY A 1 88 ? 0.951 10.772 -40.159 1.00 46.91 88 GLY A N 1
ATOM 671 C CA . GLY A 1 88 ? 1.158 11.797 -39.134 1.00 46.91 88 GLY A CA 1
ATOM 672 C C . GLY A 1 88 ? 1.073 11.241 -37.701 1.00 46.91 88 GLY A C 1
ATOM 673 O O . GLY A 1 88 ? 0.622 10.108 -37.501 1.00 46.91 88 GLY A O 1
ATOM 674 N N . PRO A 1 89 ? 1.486 12.022 -36.683 1.00 59.16 89 PRO A N 1
ATOM 675 C CA . PRO A 1 89 ? 1.501 11.566 -35.296 1.00 59.16 89 PRO A CA 1
ATOM 676 C C . PRO A 1 89 ? 0.136 10.991 -34.906 1.00 59.16 89 PRO A C 1
ATOM 678 O O . PRO A 1 89 ? -0.897 11.650 -35.041 1.00 59.16 89 PRO A O 1
ATOM 681 N N . VAL A 1 90 ? 0.128 9.736 -34.445 1.00 67.81 90 VAL A N 1
ATOM 682 C CA . VAL A 1 90 ? -1.098 9.074 -33.991 1.00 67.81 90 VAL A CA 1
ATOM 683 C C . VAL A 1 90 ? -1.676 9.899 -32.845 1.00 67.81 90 VAL A C 1
ATOM 685 O O . VAL A 1 90 ? -1.037 10.062 -31.810 1.00 67.81 90 VAL A O 1
ATOM 688 N N . SER A 1 91 ? -2.885 10.433 -33.029 1.00 80.31 91 SER A N 1
ATOM 689 C CA . SER A 1 91 ? -3.544 11.259 -32.013 1.00 80.31 91 SER A CA 1
ATOM 690 C C . SER A 1 91 ? -3.655 10.515 -30.677 1.00 80.31 91 SER A C 1
ATOM 692 O O . SER A 1 91 ? -4.067 9.350 -30.645 1.00 80.31 91 SER A O 1
ATOM 694 N N . GLY A 1 92 ? -3.403 11.205 -29.561 1.00 79.25 92 GLY A N 1
ATOM 695 C CA . GLY A 1 92 ? -3.569 10.656 -28.212 1.00 79.25 92 GLY A CA 1
ATOM 696 C C . GLY A 1 92 ? -4.947 10.036 -27.962 1.00 79.25 92 GLY A C 1
ATOM 697 O O . GLY A 1 92 ? -5.070 9.020 -27.278 1.00 79.25 92 GLY A O 1
ATOM 698 N N . ALA A 1 93 ? -6.005 10.566 -28.587 1.00 82.62 93 ALA A N 1
ATOM 699 C CA . ALA A 1 93 ? -7.344 9.980 -28.505 1.00 82.62 93 ALA A CA 1
ATOM 700 C C . ALA A 1 93 ? -7.432 8.596 -29.177 1.00 82.62 93 ALA A C 1
ATOM 702 O O . ALA A 1 93 ? -8.129 7.708 -28.677 1.00 82.62 93 ALA A O 1
ATOM 703 N N . ALA A 1 94 ? -6.722 8.393 -30.290 1.00 84.56 94 ALA A N 1
ATOM 704 C CA . ALA A 1 94 ? -6.648 7.106 -30.975 1.00 84.56 94 ALA A CA 1
ATOM 705 C C . ALA A 1 94 ? -5.835 6.088 -30.158 1.00 84.56 94 ALA A C 1
ATOM 707 O O . ALA A 1 94 ? -6.280 4.947 -30.009 1.00 84.56 94 ALA A O 1
ATOM 708 N N . LEU A 1 95 ? -4.718 6.516 -29.555 1.00 84.62 95 LEU A N 1
ATOM 709 C CA . LEU A 1 95 ? -3.924 5.685 -28.641 1.00 84.62 95 LEU A CA 1
ATOM 710 C C . LEU A 1 95 ? -4.755 5.242 -27.430 1.00 84.62 95 LEU A C 1
ATOM 712 O O . LEU A 1 95 ? -4.865 4.046 -27.172 1.00 84.62 95 LEU A O 1
ATOM 716 N N . ARG A 1 96 ? -5.463 6.168 -26.767 1.00 84.75 96 ARG A N 1
ATOM 717 C CA . ARG A 1 96 ? -6.361 5.839 -25.644 1.00 84.75 96 ARG A CA 1
ATOM 718 C C . ARG A 1 96 ? -7.441 4.825 -26.031 1.00 84.75 96 ARG A C 1
ATOM 720 O O . ARG A 1 96 ? -7.712 3.894 -25.275 1.00 84.75 96 ARG A O 1
ATOM 727 N N . ARG A 1 97 ? -8.050 4.962 -27.217 1.00 86.00 97 ARG A N 1
ATOM 728 C CA . ARG A 1 97 ? -9.048 3.998 -27.722 1.00 86.00 97 ARG A CA 1
ATOM 729 C C . ARG A 1 97 ? -8.439 2.621 -27.996 1.00 86.00 97 ARG A C 1
ATOM 731 O O . ARG A 1 97 ? -9.070 1.619 -27.660 1.00 86.00 97 ARG A O 1
ATOM 738 N N . ARG A 1 98 ? -7.242 2.561 -28.592 1.00 87.75 98 ARG A N 1
ATOM 739 C CA . ARG A 1 98 ? -6.502 1.309 -28.830 1.00 87.75 98 ARG A CA 1
ATOM 740 C C . ARG A 1 98 ? -6.206 0.608 -27.504 1.00 87.75 98 ARG A C 1
ATOM 742 O O . ARG A 1 98 ? -6.574 -0.552 -27.352 1.00 87.75 98 ARG A O 1
ATOM 749 N N . SER A 1 99 ? -5.656 1.334 -26.536 1.00 87.56 99 SER A N 1
ATOM 750 C CA . SER A 1 99 ? -5.297 0.807 -25.216 1.00 87.56 99 SER A CA 1
ATOM 751 C C . SER A 1 99 ? -6.505 0.294 -24.442 1.00 87.56 99 SER A C 1
ATOM 753 O O . SER A 1 99 ? -6.455 -0.821 -23.944 1.00 87.56 99 SER A O 1
ATOM 755 N N . ARG A 1 100 ? -7.631 1.022 -24.426 1.00 87.69 100 ARG A N 1
ATOM 756 C CA . ARG A 1 100 ? -8.872 0.537 -23.788 1.00 87.69 100 ARG A CA 1
ATOM 757 C C . ARG A 1 100 ? -9.385 -0.767 -24.404 1.00 87.69 100 ARG A C 1
ATOM 759 O O . ARG A 1 100 ? -9.803 -1.664 -23.682 1.00 87.69 100 ARG A O 1
ATOM 766 N N . ARG A 1 101 ? -9.337 -0.896 -25.736 1.00 88.44 101 ARG A N 1
ATOM 767 C CA . ARG A 1 101 ? -9.742 -2.136 -26.426 1.00 88.44 101 ARG A CA 1
ATOM 768 C C . ARG A 1 101 ? -8.818 -3.304 -26.109 1.00 88.44 101 ARG A C 1
ATOM 770 O O . ARG A 1 101 ? -9.302 -4.425 -26.006 1.00 88.44 101 ARG A O 1
ATOM 777 N N . THR A 1 102 ? -7.514 -3.053 -26.007 1.00 89.06 102 THR A N 1
ATOM 778 C CA . THR A 1 102 ? -6.554 -4.081 -25.602 1.00 89.06 102 THR A CA 1
ATOM 779 C C . THR A 1 102 ? -6.776 -4.476 -24.146 1.00 89.06 102 THR A C 1
ATOM 781 O O . THR A 1 102 ? -6.878 -5.666 -23.883 1.00 89.06 102 THR A O 1
ATOM 784 N N . ALA A 1 103 ? -6.920 -3.508 -23.233 1.00 88.06 103 ALA A N 1
ATOM 785 C CA . ALA A 1 103 ? -7.136 -3.745 -21.805 1.00 88.06 103 ALA A CA 1
ATOM 786 C C . ALA A 1 103 ? -8.361 -4.633 -21.544 1.00 88.06 103 ALA A C 1
ATOM 788 O O . ALA A 1 103 ? -8.260 -5.613 -20.822 1.00 88.06 103 ALA A O 1
ATOM 789 N N . ALA A 1 104 ? -9.476 -4.381 -22.238 1.00 86.88 104 ALA A N 1
ATOM 790 C CA . ALA A 1 104 ? -10.690 -5.197 -22.137 1.00 86.88 104 ALA A CA 1
ATOM 791 C C . ALA A 1 104 ? -10.543 -6.650 -22.647 1.00 86.88 104 ALA A C 1
ATOM 793 O O . ALA A 1 104 ? -11.471 -7.441 -22.514 1.00 86.88 104 ALA A O 1
ATOM 794 N N . ARG A 1 105 ? -9.425 -6.992 -23.298 1.00 87.75 105 ARG A N 1
ATOM 795 C CA . ARG A 1 105 ? -9.126 -8.339 -23.816 1.00 87.75 105 ARG A CA 1
ATOM 796 C C . ARG A 1 105 ? -7.998 -9.027 -23.054 1.00 87.75 105 ARG A C 1
ATOM 798 O O . ARG A 1 105 ? -7.623 -10.135 -23.434 1.00 87.75 105 ARG A O 1
ATOM 805 N N . ILE A 1 106 ? -7.413 -8.358 -22.062 1.00 92.06 106 ILE A N 1
ATOM 806 C CA . ILE A 1 106 ? -6.393 -8.965 -21.217 1.00 92.06 106 ILE A CA 1
ATOM 807 C C . ILE A 1 106 ? -7.070 -10.068 -20.403 1.00 92.06 106 ILE A C 1
ATOM 809 O O . ILE A 1 106 ? -8.150 -9.862 -19.862 1.00 92.06 106 ILE A O 1
ATOM 813 N N . ASP A 1 107 ? -6.442 -11.240 -20.369 1.00 91.12 107 ASP A N 1
ATOM 814 C CA . ASP A 1 107 ? -6.798 -12.326 -19.460 1.00 91.12 107 ASP A CA 1
ATOM 815 C C . ASP A 1 107 ? -5.955 -12.148 -18.186 1.00 91.12 107 ASP A C 1
ATOM 817 O O . ASP A 1 107 ? -4.740 -12.380 -18.251 1.00 91.12 107 ASP A O 1
ATOM 821 N N . PRO A 1 108 ? -6.545 -11.701 -17.059 1.00 89.19 108 PRO A N 1
ATOM 822 C CA . PRO A 1 108 ? -5.805 -11.410 -15.832 1.00 89.19 108 PRO A CA 1
ATOM 823 C C . PRO A 1 108 ? -4.956 -12.583 -15.346 1.00 89.19 108 PRO A C 1
ATOM 825 O O . PRO A 1 108 ? -3.820 -12.391 -14.923 1.00 89.19 108 PRO A O 1
ATOM 828 N N . ALA A 1 109 ? -5.460 -13.812 -15.506 1.00 88.25 109 ALA A N 1
ATOM 829 C CA . ALA A 1 109 ? -4.794 -15.028 -15.045 1.00 88.25 109 ALA A CA 1
ATOM 830 C C . ALA A 1 109 ? -3.481 -15.333 -15.793 1.00 88.25 109 ALA A C 1
ATOM 832 O O . ALA A 1 109 ? -2.707 -16.189 -15.363 1.00 88.25 109 ALA A O 1
ATOM 833 N N . ARG A 1 110 ? -3.226 -14.663 -16.926 1.00 90.81 110 ARG A N 1
ATOM 834 C CA . ARG A 1 110 ? -2.038 -14.872 -17.768 1.00 90.81 110 ARG A CA 1
ATOM 835 C C . ARG A 1 110 ? -0.999 -13.766 -17.666 1.00 90.81 110 ARG A C 1
ATOM 837 O O . ARG A 1 110 ? 0.054 -13.898 -18.280 1.00 90.81 110 ARG A O 1
ATOM 844 N N . VAL A 1 111 ? -1.282 -12.680 -16.953 1.00 93.88 111 VAL A N 1
ATOM 845 C CA . VAL A 1 111 ? -0.343 -11.564 -16.833 1.00 93.88 111 VAL A CA 1
ATOM 846 C C . VAL A 1 111 ? 0.389 -11.678 -15.512 1.00 93.88 111 VAL A C 1
ATOM 848 O O . VAL A 1 111 ? -0.205 -11.445 -14.469 1.00 93.88 111 VAL A O 1
ATOM 851 N N . ARG A 1 112 ? 1.685 -11.992 -15.565 1.00 95.38 112 ARG A N 1
ATOM 852 C CA . ARG A 1 112 ? 2.578 -11.945 -14.399 1.00 95.38 112 ARG A CA 1
ATOM 853 C C . ARG A 1 112 ? 3.745 -11.001 -14.630 1.00 95.38 112 ARG A C 1
ATOM 855 O O . ARG A 1 112 ? 4.172 -10.314 -13.714 1.00 95.38 112 ARG A O 1
ATOM 862 N N . THR A 1 113 ? 4.222 -10.888 -15.866 1.00 96.44 113 THR A N 1
ATOM 863 C CA . THR A 1 113 ? 5.332 -10.003 -16.226 1.00 96.44 113 THR A CA 1
ATOM 864 C C . THR A 1 113 ? 4.845 -8.771 -16.985 1.00 96.44 113 THR A C 1
ATOM 866 O O . THR A 1 113 ? 4.407 -8.873 -18.136 1.00 96.44 113 THR A O 1
ATOM 869 N N . VAL A 1 114 ? 4.987 -7.589 -16.379 1.00 97.50 114 VAL A N 1
ATOM 870 C CA . VAL A 1 114 ? 4.634 -6.296 -16.982 1.00 97.50 114 VAL A CA 1
ATOM 871 C C . VAL A 1 114 ? 5.898 -5.504 -17.309 1.00 97.50 114 VAL A C 1
ATOM 873 O O . VAL A 1 114 ? 6.679 -5.140 -16.430 1.00 97.50 114 VAL A O 1
ATOM 876 N N . LEU A 1 115 ? 6.089 -5.197 -18.591 1.00 97.62 115 LEU A N 1
ATOM 877 C CA . LEU A 1 115 ? 7.211 -4.401 -19.076 1.00 97.62 115 LEU A CA 1
ATOM 878 C C . LEU A 1 115 ? 6.754 -2.986 -19.432 1.00 97.62 115 LEU A C 1
ATOM 880 O O . LEU A 1 115 ? 6.037 -2.784 -20.412 1.00 97.62 115 LEU A O 1
ATOM 884 N N . VAL A 1 116 ? 7.229 -1.999 -18.680 1.00 97.56 116 VAL A N 1
ATOM 885 C CA . VAL A 1 116 ? 6.928 -0.582 -18.890 1.00 97.56 116 VAL A CA 1
ATOM 886 C C . VAL A 1 116 ? 8.086 0.098 -19.615 1.00 97.56 116 VAL A C 1
ATOM 888 O O . VAL A 1 116 ? 9.238 0.029 -19.186 1.00 97.56 116 VAL A O 1
ATOM 891 N N . VAL A 1 117 ? 7.806 0.785 -20.721 1.00 96.69 117 VAL A N 1
ATOM 892 C CA . VAL A 1 117 ? 8.828 1.377 -21.590 1.00 96.69 117 VAL A CA 1
ATOM 893 C C . VAL A 1 117 ? 8.536 2.843 -21.868 1.00 96.69 117 VAL A C 1
ATOM 895 O O . VAL A 1 117 ? 7.419 3.211 -22.218 1.00 96.69 117 VAL A O 1
ATOM 898 N N . SER A 1 118 ? 9.564 3.683 -21.766 1.00 94.88 118 SER A N 1
ATOM 899 C CA . SER A 1 118 ? 9.528 5.081 -22.213 1.00 94.88 118 SER A CA 1
ATOM 900 C C . SER A 1 118 ? 10.783 5.422 -23.029 1.00 94.88 118 SER A C 1
ATOM 902 O O . SER A 1 118 ? 11.750 4.656 -22.997 1.00 94.88 118 SER A O 1
ATOM 904 N N . PRO A 1 119 ? 10.821 6.550 -23.765 1.00 91.94 119 PRO A N 1
ATOM 905 C CA . PRO A 1 119 ? 12.002 6.943 -24.533 1.00 91.94 119 PRO A CA 1
ATOM 906 C C . PRO A 1 119 ? 13.292 6.978 -23.704 1.00 91.94 119 PRO A C 1
ATOM 908 O O . PRO A 1 119 ? 14.236 6.256 -24.018 1.00 91.94 119 PRO A O 1
ATOM 911 N N . ARG A 1 120 ? 13.311 7.760 -22.616 1.00 89.06 120 ARG A N 1
ATOM 912 C CA . ARG A 1 120 ? 14.515 7.986 -21.800 1.00 89.06 120 ARG A CA 1
ATOM 913 C C . ARG A 1 120 ? 14.707 6.975 -20.670 1.00 89.06 120 ARG A C 1
ATOM 915 O O . ARG A 1 120 ? 15.806 6.854 -20.151 1.00 89.06 120 ARG A O 1
ATOM 922 N N . GLY A 1 121 ? 13.655 6.268 -20.251 1.00 89.56 121 GLY A N 1
ATOM 923 C CA . GLY A 1 121 ? 13.754 5.262 -19.186 1.00 89.56 121 GLY A CA 1
ATOM 924 C C . GLY A 1 121 ? 13.995 5.811 -17.774 1.00 89.56 121 GLY A C 1
ATOM 925 O O . GLY A 1 121 ? 14.369 5.035 -16.906 1.00 89.56 121 GLY A O 1
ATOM 926 N N . ILE A 1 122 ? 13.801 7.116 -17.542 1.00 89.31 122 ILE A N 1
ATOM 927 C CA . ILE A 1 122 ? 14.155 7.799 -16.275 1.00 89.31 122 ILE A CA 1
ATOM 928 C C . ILE A 1 122 ? 13.023 8.618 -15.641 1.00 89.31 122 ILE A C 1
ATOM 930 O O . ILE A 1 122 ? 13.204 9.176 -14.569 1.00 89.31 122 ILE A O 1
ATOM 934 N N . GLY A 1 123 ? 11.871 8.722 -16.306 1.00 89.69 123 GLY A N 1
ATOM 935 C CA . GLY A 1 123 ? 10.718 9.498 -15.835 1.00 89.69 123 GLY A CA 1
ATOM 936 C C . GLY A 1 123 ? 9.450 8.660 -15.915 1.00 89.69 123 GLY A C 1
ATOM 937 O O . GLY A 1 123 ? 9.221 7.795 -15.077 1.00 89.69 123 GLY A O 1
ATOM 938 N N . ARG A 1 124 ? 8.676 8.841 -16.991 1.00 94.50 124 ARG A N 1
ATOM 939 C CA . ARG A 1 124 ? 7.398 8.149 -17.262 1.00 94.50 124 ARG A CA 1
ATOM 940 C C . ARG A 1 124 ? 7.367 6.662 -16.896 1.00 94.50 124 ARG A C 1
ATOM 942 O O . ARG A 1 124 ? 6.543 6.247 -16.092 1.00 94.50 124 ARG A O 1
ATOM 949 N N . SER A 1 125 ? 8.261 5.856 -17.477 1.00 94.12 125 SER A N 1
ATOM 950 C CA . SER A 1 125 ? 8.272 4.404 -17.228 1.00 94.12 125 SER A CA 1
ATOM 951 C C . SER A 1 125 ? 8.673 4.041 -15.804 1.00 94.12 125 SER A C 1
ATOM 953 O O . SER A 1 125 ? 8.243 3.008 -15.310 1.00 94.12 125 SER A O 1
ATOM 955 N N . VAL A 1 126 ? 9.488 4.873 -15.155 1.00 92.56 126 VAL A N 1
ATOM 956 C CA . VAL A 1 126 ? 9.913 4.667 -13.769 1.00 92.56 126 VAL A CA 1
ATOM 957 C C . VAL A 1 126 ? 8.754 4.964 -12.820 1.00 92.56 126 VAL A C 1
ATOM 959 O O . VAL A 1 126 ? 8.444 4.121 -11.987 1.00 92.56 126 VAL A O 1
ATOM 962 N N . MET A 1 127 ? 8.061 6.093 -13.008 1.00 94.56 127 MET A N 1
ATOM 963 C CA . MET A 1 127 ? 6.865 6.454 -12.234 1.00 94.56 127 MET A CA 1
ATOM 964 C C . MET A 1 127 ? 5.766 5.397 -12.378 1.00 94.56 127 MET A C 1
ATOM 966 O O . MET A 1 127 ? 5.277 4.867 -11.387 1.00 94.56 127 MET A O 1
ATOM 970 N N . ALA A 1 128 ? 5.427 5.029 -13.616 1.00 96.31 128 ALA A N 1
ATOM 971 C CA . ALA A 1 128 ? 4.404 4.024 -13.889 1.00 96.31 128 ALA A CA 1
ATOM 972 C C . ALA A 1 128 ? 4.751 2.649 -13.299 1.00 96.31 128 ALA A C 1
ATOM 974 O O . ALA A 1 128 ? 3.889 2.002 -12.711 1.00 96.31 128 ALA A O 1
ATOM 975 N N . ALA A 1 129 ? 6.006 2.205 -13.422 1.00 95.19 129 ALA A N 1
ATOM 976 C CA . ALA A 1 129 ? 6.439 0.948 -12.819 1.00 95.19 129 ALA A CA 1
ATOM 977 C C . ALA A 1 129 ? 6.412 1.003 -11.287 1.00 95.19 129 ALA A C 1
ATOM 979 O O . ALA A 1 129 ? 6.050 0.015 -10.659 1.00 95.19 129 ALA A O 1
ATOM 980 N N . ALA A 1 130 ? 6.776 2.136 -10.685 1.00 93.50 130 ALA A N 1
ATOM 981 C CA . ALA A 1 130 ? 6.732 2.307 -9.239 1.00 93.50 130 ALA A CA 1
ATOM 982 C C . ALA A 1 130 ? 5.293 2.245 -8.705 1.00 93.50 130 ALA A C 1
ATOM 984 O O . ALA A 1 130 ? 5.046 1.518 -7.751 1.00 93.50 130 ALA A O 1
ATOM 985 N N . TYR A 1 131 ? 4.332 2.897 -9.366 1.00 94.25 131 TYR A N 1
ATOM 986 C CA . TYR A 1 131 ? 2.919 2.766 -9.002 1.00 94.25 131 TYR A CA 1
ATOM 987 C C . TYR A 1 131 ? 2.364 1.363 -9.232 1.00 94.25 131 TYR A C 1
ATOM 989 O O . TYR A 1 131 ? 1.658 0.844 -8.378 1.00 94.25 131 TYR A O 1
ATOM 997 N N . LEU A 1 132 ? 2.702 0.709 -10.346 1.00 94.50 132 LEU A N 1
ATOM 998 C CA . LEU A 1 132 ? 2.263 -0.671 -10.568 1.00 94.50 132 LEU A CA 1
ATOM 999 C C . LEU A 1 132 ? 2.776 -1.609 -9.472 1.00 94.50 132 LEU A C 1
ATOM 1001 O O . LEU A 1 132 ? 2.010 -2.432 -8.995 1.00 94.50 132 LEU A O 1
ATOM 1005 N N . ARG A 1 133 ? 4.025 -1.438 -9.018 1.00 92.38 133 ARG A N 1
ATOM 1006 C CA . ARG A 1 133 ? 4.590 -2.202 -7.890 1.00 92.38 133 ARG A CA 1
ATOM 1007 C C . ARG A 1 133 ? 3.868 -1.977 -6.563 1.00 92.38 133 ARG A C 1
ATOM 1009 O O . ARG A 1 133 ? 3.961 -2.830 -5.698 1.00 92.38 133 ARG A O 1
ATOM 1016 N N . VAL A 1 134 ? 3.185 -0.846 -6.394 1.00 88.38 134 VAL A N 1
ATOM 1017 C CA . VAL A 1 134 ? 2.352 -0.589 -5.210 1.00 88.38 134 VAL A CA 1
ATOM 1018 C C . VAL A 1 134 ? 1.046 -1.388 -5.260 1.00 88.38 134 VAL A C 1
ATOM 1020 O O . VAL A 1 134 ? 0.526 -1.761 -4.214 1.00 88.38 134 VAL A O 1
ATOM 1023 N N . LEU A 1 135 ? 0.504 -1.631 -6.456 1.00 88.44 135 LEU A N 1
ATOM 1024 C CA . LEU A 1 135 ? -0.806 -2.266 -6.634 1.00 88.44 135 LEU A CA 1
ATOM 1025 C C . LEU A 1 135 ? -0.732 -3.788 -6.758 1.00 88.44 135 LEU A C 1
ATOM 1027 O O . LEU A 1 135 ? -1.678 -4.481 -6.396 1.00 88.44 135 LEU A O 1
ATOM 1031 N N . VAL A 1 136 ? 0.363 -4.312 -7.299 1.00 89.25 136 VAL A N 1
ATOM 1032 C CA . VAL A 1 136 ? 0.530 -5.755 -7.492 1.00 89.25 136 VAL A CA 1
ATOM 1033 C C . VAL A 1 136 ? 1.002 -6.460 -6.218 1.00 89.25 136 VAL A C 1
ATOM 1035 O O . VAL A 1 136 ? 1.635 -5.852 -5.357 1.00 89.25 136 VAL A O 1
ATOM 1038 N N . ASP A 1 137 ? 0.701 -7.751 -6.118 1.00 82.56 137 ASP A N 1
ATOM 1039 C CA . ASP A 1 137 ? 1.281 -8.663 -5.130 1.00 82.56 137 ASP A CA 1
ATOM 1040 C C . ASP A 1 137 ? 2.663 -9.198 -5.576 1.00 82.56 137 ASP A C 1
ATOM 1042 O O . ASP A 1 137 ? 3.164 -8.878 -6.662 1.00 82.56 137 ASP A O 1
ATOM 1046 N N . ASP A 1 138 ? 3.280 -10.031 -4.733 1.00 83.38 138 ASP A N 1
ATOM 1047 C CA . ASP A 1 138 ? 4.606 -10.621 -4.969 1.00 83.38 138 ASP A CA 1
ATOM 1048 C C . ASP A 1 138 ? 4.662 -11.586 -6.175 1.00 83.38 138 ASP A C 1
ATOM 1050 O O . ASP A 1 138 ? 5.751 -11.978 -6.604 1.00 83.38 138 ASP A O 1
ATOM 1054 N N . GLU A 1 139 ? 3.522 -11.972 -6.761 1.00 86.88 139 GLU A N 1
ATOM 1055 C CA . GLU A 1 139 ? 3.470 -12.848 -7.936 1.00 86.88 139 GLU A CA 1
ATOM 1056 C C . GLU A 1 139 ? 3.697 -12.092 -9.258 1.00 86.88 139 GLU A C 1
ATOM 1058 O O . GLU A 1 139 ? 3.901 -12.720 -10.306 1.00 86.88 139 GLU A O 1
ATOM 1063 N N . TYR A 1 140 ? 3.678 -10.754 -9.242 1.00 93.31 140 TYR A N 1
ATOM 1064 C CA . TYR A 1 140 ? 3.916 -9.931 -10.427 1.00 93.31 140 TYR A CA 1
ATOM 1065 C C . TYR A 1 140 ? 5.359 -9.430 -10.516 1.00 93.31 140 TYR A C 1
ATOM 1067 O O . TYR A 1 140 ? 5.936 -8.872 -9.586 1.00 93.31 140 TYR A O 1
ATOM 1075 N N . PHE A 1 141 ? 5.924 -9.504 -11.719 1.00 94.81 141 PHE A N 1
ATOM 1076 C CA . PHE A 1 141 ? 7.208 -8.905 -12.050 1.00 94.81 141 PHE A CA 1
ATOM 1077 C C . PHE A 1 141 ? 7.016 -7.655 -12.911 1.00 94.81 141 PHE A C 1
ATOM 1079 O O . PHE A 1 141 ? 6.698 -7.735 -14.100 1.00 94.81 141 PHE A O 1
ATOM 1086 N N . VAL A 1 142 ? 7.254 -6.481 -12.321 1.00 95.81 142 VAL A N 1
ATOM 1087 C CA . VAL A 1 142 ? 7.175 -5.191 -13.021 1.00 95.81 142 VAL A CA 1
ATOM 1088 C C . VAL A 1 142 ? 8.576 -4.663 -13.310 1.00 95.81 142 VAL A C 1
ATOM 1090 O O . VAL A 1 142 ? 9.355 -4.387 -12.392 1.00 95.81 142 VAL A O 1
ATOM 1093 N N . ASP A 1 143 ? 8.890 -4.448 -14.586 1.00 94.81 143 ASP A N 1
ATOM 1094 C CA . ASP A 1 143 ? 10.192 -3.946 -15.034 1.00 94.81 143 ASP A CA 1
ATOM 1095 C C . ASP A 1 143 ? 10.057 -2.684 -15.891 1.00 94.81 143 ASP A C 1
ATOM 1097 O O . ASP A 1 143 ? 9.134 -2.552 -16.693 1.00 94.81 143 ASP A O 1
ATOM 1101 N N . ALA A 1 144 ? 11.004 -1.757 -15.739 1.00 94.75 144 ALA A N 1
ATOM 1102 C CA . ALA A 1 144 ? 11.020 -0.480 -16.447 1.00 94.75 144 ALA A CA 1
ATOM 1103 C C . ALA A 1 144 ? 12.243 -0.392 -17.363 1.00 94.75 144 ALA A C 1
ATOM 1105 O O . ALA A 1 144 ? 13.369 -0.636 -16.924 1.00 94.75 144 ALA A O 1
ATOM 1106 N N . ARG A 1 145 ? 12.041 -0.014 -18.631 1.00 94.94 145 ARG A N 1
ATOM 1107 C CA . ARG A 1 145 ? 13.120 0.117 -19.622 1.00 94.94 145 ARG A CA 1
ATOM 1108 C C . ARG A 1 145 ? 13.059 1.431 -20.401 1.00 94.94 145 ARG A C 1
ATOM 1110 O O . ARG A 1 145 ? 11.988 1.980 -20.656 1.00 94.94 145 ARG A O 1
ATOM 1117 N N . GLY A 1 146 ? 14.229 1.910 -20.813 1.00 93.00 146 GLY A N 1
ATOM 1118 C CA . GLY A 1 146 ? 14.395 3.019 -21.752 1.00 93.00 146 GLY A CA 1
ATOM 1119 C C . GLY A 1 146 ? 14.689 2.532 -23.170 1.00 93.00 146 GLY A C 1
ATOM 1120 O O . GLY A 1 146 ? 15.408 1.548 -23.345 1.00 93.00 146 GLY A O 1
ATOM 1121 N N . ILE A 1 147 ? 14.197 3.236 -24.188 1.00 89.94 147 ILE A N 1
ATOM 1122 C CA . ILE A 1 147 ? 14.618 3.004 -25.582 1.00 89.94 147 ILE A CA 1
ATOM 1123 C C . ILE A 1 147 ? 16.058 3.483 -25.774 1.00 89.94 147 ILE A C 1
ATOM 1125 O O . ILE A 1 147 ? 16.923 2.730 -26.236 1.00 89.94 147 ILE A O 1
ATOM 1129 N N . ASP A 1 148 ? 16.308 4.722 -25.360 1.00 87.88 148 ASP A N 1
ATOM 1130 C CA . ASP A 1 148 ? 17.620 5.349 -25.386 1.00 87.88 148 ASP A CA 1
ATOM 1131 C C . ASP A 1 148 ? 17.926 6.026 -24.044 1.00 87.88 148 ASP A C 1
ATOM 1133 O O . ASP A 1 148 ? 17.883 7.251 -23.933 1.00 87.88 148 ASP A O 1
ATOM 1137 N N . PRO A 1 149 ? 18.147 5.228 -22.980 1.00 89.25 149 PRO A N 1
ATOM 1138 C CA . PRO A 1 149 ? 18.535 5.774 -21.692 1.00 89.25 149 PRO A CA 1
ATOM 1139 C C . PRO A 1 149 ? 19.988 6.271 -21.703 1.00 89.25 149 PRO A C 1
ATOM 1141 O O . PRO A 1 149 ? 20.779 5.812 -22.534 1.00 89.25 149 PRO A O 1
ATOM 1144 N N . PRO A 1 150 ? 20.356 7.147 -20.748 1.00 86.06 150 PRO A N 1
ATOM 1145 C CA . PRO A 1 150 ? 21.751 7.428 -20.423 1.00 86.06 150 PRO A CA 1
ATOM 1146 C C . PRO A 1 150 ? 22.529 6.136 -20.138 1.00 86.06 150 PRO A C 1
ATOM 1148 O O . PRO A 1 150 ? 22.023 5.249 -19.451 1.00 86.06 150 PRO A O 1
ATOM 1151 N N . ASP A 1 151 ? 23.760 6.045 -20.647 1.00 85.44 151 ASP A N 1
ATOM 1152 C CA . ASP A 1 151 ? 24.659 4.911 -20.374 1.00 85.44 151 ASP A CA 1
ATOM 1153 C C . ASP A 1 151 ? 25.402 5.071 -19.024 1.00 85.44 151 ASP A C 1
ATOM 1155 O O . ASP A 1 151 ? 26.104 4.162 -18.583 1.00 85.44 151 ASP A O 1
ATOM 1159 N N . GLU A 1 152 ? 25.218 6.213 -18.354 1.00 86.81 152 GLU A N 1
ATOM 1160 C CA . GLU A 1 152 ? 25.778 6.553 -17.044 1.00 86.81 152 GLU A CA 1
ATOM 1161 C C . GLU A 1 152 ? 24.682 6.630 -15.961 1.00 86.81 152 GLU A C 1
ATOM 1163 O O . GLU A 1 152 ? 23.501 6.827 -16.281 1.00 86.81 152 GLU A O 1
ATOM 1168 N N . PRO A 1 153 ? 25.051 6.510 -14.669 1.00 86.50 153 PRO A N 1
ATOM 1169 C CA . PRO A 1 153 ? 24.153 6.783 -13.552 1.00 86.50 153 PRO A CA 1
ATOM 1170 C C . PRO A 1 153 ? 23.466 8.143 -13.680 1.00 86.50 153 PRO A C 1
ATOM 1172 O O . PRO A 1 153 ? 24.112 9.160 -13.932 1.00 86.50 153 PRO A O 1
ATOM 1175 N N . VAL A 1 154 ? 22.148 8.181 -13.476 1.00 85.12 154 VAL A N 1
ATOM 1176 C CA . VAL A 1 154 ? 21.401 9.439 -13.594 1.00 85.12 154 VAL A CA 1
ATOM 1177 C C . VAL A 1 154 ? 21.708 10.340 -12.396 1.00 85.12 154 VAL A C 1
ATOM 1179 O O . VAL A 1 154 ? 21.491 9.913 -11.257 1.00 85.12 154 VAL A O 1
ATOM 1182 N N . PRO A 1 155 ? 22.142 11.598 -12.608 1.00 83.12 155 PRO A N 1
ATOM 1183 C CA . PRO A 1 155 ? 22.324 12.542 -11.514 1.00 83.12 155 PRO A CA 1
ATOM 1184 C C . PRO A 1 155 ? 20.994 12.791 -10.782 1.00 83.12 155 PRO A C 1
ATOM 1186 O O . PRO A 1 155 ? 19.989 13.041 -11.456 1.00 83.12 155 PRO A O 1
ATOM 1189 N N . PRO A 1 156 ? 20.963 12.825 -9.434 1.00 80.69 156 PRO A N 1
ATOM 1190 C CA . PRO A 1 156 ? 19.729 13.060 -8.674 1.00 80.69 156 PRO A CA 1
ATOM 1191 C C . PRO A 1 156 ? 18.972 14.323 -9.105 1.00 80.69 156 PRO A C 1
ATOM 1193 O O . PRO A 1 156 ? 17.747 14.329 -9.165 1.00 80.69 156 PRO A O 1
ATOM 1196 N N . ALA A 1 157 ? 19.697 15.376 -9.498 1.00 82.75 157 ALA A N 1
ATOM 1197 C CA . ALA A 1 157 ? 19.112 16.624 -9.982 1.00 82.75 157 ALA A CA 1
ATOM 1198 C C . ALA A 1 157 ? 18.205 16.445 -11.214 1.00 82.75 157 ALA A C 1
ATOM 1200 O O . ALA A 1 157 ? 17.218 17.161 -11.343 1.00 82.75 157 ALA A O 1
ATOM 1201 N N . MET A 1 158 ? 18.500 15.486 -12.100 1.00 82.75 158 MET A N 1
ATOM 1202 C CA . MET A 1 158 ? 17.713 15.251 -13.318 1.00 82.75 158 MET A CA 1
ATOM 1203 C C . MET A 1 158 ? 16.357 14.597 -13.021 1.00 82.75 158 MET A C 1
ATOM 1205 O O . MET A 1 158 ? 15.421 14.763 -13.797 1.00 82.75 158 MET A O 1
ATOM 1209 N N . GLN A 1 159 ? 16.240 13.871 -11.907 1.00 85.25 159 GLN A N 1
ATOM 1210 C CA . GLN A 1 159 ? 14.997 13.224 -11.475 1.00 85.25 159 GLN A CA 1
ATOM 1211 C C . GLN A 1 159 ? 14.350 13.917 -10.272 1.00 85.25 159 GLN A C 1
ATOM 1213 O O . GLN A 1 159 ? 13.322 13.444 -9.806 1.00 85.25 159 GLN A O 1
ATOM 1218 N N . ARG A 1 160 ? 14.897 15.042 -9.793 1.00 86.12 160 ARG A N 1
ATOM 1219 C CA . ARG A 1 160 ? 14.475 15.702 -8.550 1.00 86.12 160 ARG A CA 1
ATOM 1220 C C . ARG A 1 160 ? 12.961 15.890 -8.447 1.00 86.12 160 ARG A C 1
ATOM 1222 O O . ARG A 1 160 ? 12.381 15.520 -7.434 1.00 86.12 160 ARG A O 1
ATOM 1229 N N . ASP A 1 161 ? 12.323 16.449 -9.470 1.00 86.44 161 ASP A N 1
ATOM 1230 C CA . ASP A 1 161 ? 10.885 16.731 -9.407 1.00 86.44 161 ASP A CA 1
ATOM 1231 C C . ASP A 1 161 ? 10.057 15.440 -9.425 1.00 86.44 161 ASP A C 1
ATOM 1233 O O . ASP A 1 161 ? 9.085 15.320 -8.686 1.00 86.44 161 ASP A O 1
ATOM 1237 N N . VAL A 1 162 ? 10.502 14.424 -10.174 1.00 87.19 162 VAL A N 1
ATOM 1238 C CA . VAL A 1 162 ? 9.916 13.075 -10.132 1.00 87.19 162 VAL A CA 1
ATOM 1239 C C . VAL A 1 162 ? 10.065 12.474 -8.733 1.00 87.19 162 VAL A C 1
ATOM 1241 O O . VAL A 1 162 ? 9.098 11.947 -8.196 1.00 87.19 162 VAL A O 1
ATOM 1244 N N . THR A 1 163 ? 11.242 12.584 -8.113 1.00 84.06 163 THR A N 1
ATOM 1245 C CA . THR A 1 163 ? 11.501 12.115 -6.745 1.00 84.06 163 THR A CA 1
ATOM 1246 C C . THR A 1 163 ? 10.562 12.762 -5.741 1.00 84.06 163 THR A C 1
ATOM 1248 O O . THR A 1 163 ? 9.954 12.061 -4.938 1.00 84.06 163 THR A O 1
ATOM 1251 N N . ILE A 1 164 ? 10.444 14.091 -5.787 1.00 84.44 164 ILE A N 1
ATOM 1252 C CA . ILE A 1 164 ? 9.597 14.855 -4.870 1.00 84.44 164 ILE A CA 1
ATOM 1253 C C . ILE A 1 164 ? 8.149 14.391 -5.015 1.00 84.44 164 ILE A C 1
ATOM 1255 O O . ILE A 1 164 ? 7.521 14.016 -4.030 1.00 84.44 164 ILE A O 1
ATOM 1259 N N . VAL A 1 165 ? 7.642 14.355 -6.245 1.00 86.50 165 VAL A N 1
ATOM 1260 C CA . VAL A 1 165 ? 6.241 14.039 -6.527 1.00 86.50 165 VAL A CA 1
ATOM 1261 C C . VAL A 1 165 ? 5.897 12.584 -6.185 1.00 86.50 165 VAL A C 1
ATOM 1263 O O . VAL A 1 165 ? 4.877 12.332 -5.552 1.00 86.50 165 VAL A O 1
ATOM 1266 N N . MET A 1 166 ? 6.765 11.624 -6.512 1.00 87.81 166 MET A N 1
ATOM 1267 C CA . MET A 1 166 ? 6.566 10.218 -6.126 1.00 87.81 166 MET A CA 1
ATOM 1268 C C . MET A 1 166 ? 6.705 10.009 -4.609 1.00 87.81 166 MET A C 1
ATOM 1270 O O . MET A 1 166 ? 6.009 9.176 -4.028 1.00 87.81 166 MET A O 1
ATOM 1274 N N . GLY A 1 167 ? 7.573 10.787 -3.953 1.00 81.69 167 GLY A N 1
ATOM 1275 C CA . GLY A 1 167 ? 7.739 10.781 -2.501 1.00 81.69 167 GLY A CA 1
ATOM 1276 C C . GLY A 1 167 ? 6.507 11.294 -1.752 1.00 81.69 167 GLY A C 1
ATOM 1277 O O . GLY A 1 167 ? 6.161 10.733 -0.712 1.00 81.69 167 GLY A O 1
ATOM 1278 N N . LEU A 1 168 ? 5.807 12.296 -2.297 1.00 79.00 168 LEU A N 1
ATOM 1279 C CA . LEU A 1 168 ? 4.516 12.761 -1.767 1.00 79.00 168 LEU A CA 1
ATOM 1280 C C . LEU A 1 168 ? 3.455 11.658 -1.816 1.00 79.00 168 LEU A C 1
ATOM 1282 O O . LEU A 1 168 ? 2.676 11.501 -0.884 1.00 79.00 168 LEU A O 1
ATOM 1286 N N . ASP A 1 169 ? 3.508 10.816 -2.842 1.00 79.75 169 ASP A N 1
ATOM 1287 C CA . ASP A 1 169 ? 2.657 9.636 -2.970 1.00 79.75 169 ASP A CA 1
ATOM 1288 C C . ASP A 1 169 ? 3.174 8.426 -2.168 1.00 79.75 169 ASP A C 1
ATOM 1290 O O . ASP A 1 169 ? 2.703 7.302 -2.367 1.00 79.75 169 ASP A O 1
ATOM 1294 N N . LYS A 1 170 ? 4.184 8.614 -1.303 1.00 76.69 170 LYS A N 1
ATOM 1295 C CA . LYS A 1 170 ? 4.837 7.560 -0.502 1.00 76.69 170 LYS A CA 1
ATOM 1296 C C . LYS A 1 170 ? 5.220 6.348 -1.351 1.00 76.69 170 LYS A C 1
ATOM 1298 O O . LYS A 1 170 ? 5.056 5.190 -0.959 1.00 76.69 170 LYS A O 1
ATOM 1303 N N . THR A 1 171 ? 5.657 6.614 -2.575 1.00 83.56 171 THR A N 1
ATOM 1304 C CA . THR A 1 171 ? 6.018 5.596 -3.552 1.00 83.56 171 THR A CA 1
ATOM 1305 C C . THR A 1 171 ? 7.505 5.711 -3.823 1.00 83.56 171 THR A C 1
ATOM 1307 O O . THR A 1 171 ? 7.996 6.741 -4.286 1.00 83.56 171 THR A O 1
ATOM 1310 N N . TRP A 1 172 ? 8.240 4.649 -3.501 1.00 78.44 172 TRP A N 1
ATOM 1311 C CA . TRP A 1 172 ? 9.687 4.662 -3.636 1.00 78.44 172 TRP A CA 1
ATOM 1312 C C . TRP A 1 172 ? 10.102 4.549 -5.101 1.00 78.44 172 TRP A C 1
ATOM 1314 O O . TRP A 1 172 ? 9.644 3.674 -5.839 1.00 78.44 172 TRP A O 1
ATOM 1324 N N . VAL A 1 173 ? 11.024 5.415 -5.506 1.00 80.75 173 VAL A N 1
ATOM 1325 C CA . VAL A 1 173 ? 11.735 5.317 -6.777 1.00 80.75 173 VAL A CA 1
ATOM 1326 C C . VAL A 1 173 ? 13.218 5.241 -6.457 1.00 80.75 173 VAL A C 1
ATOM 1328 O O . VAL A 1 173 ? 13.723 5.999 -5.638 1.00 80.75 173 VAL A O 1
ATOM 1331 N N . GLU A 1 174 ? 13.919 4.300 -7.075 1.00 73.44 174 GLU A N 1
ATOM 1332 C CA . GLU A 1 174 ? 15.355 4.156 -6.873 1.00 73.44 174 GLU A CA 1
ATOM 1333 C C . GLU A 1 174 ? 16.124 5.202 -7.697 1.00 73.44 174 GLU A C 1
ATOM 1335 O O . GLU A 1 174 ? 15.874 5.363 -8.894 1.00 73.44 174 GLU A O 1
ATOM 1340 N N . PHE A 1 175 ? 17.074 5.901 -7.066 1.00 72.69 175 PHE A N 1
ATOM 1341 C CA . PHE A 1 175 ? 17.873 6.966 -7.686 1.00 72.69 175 PHE A CA 1
ATOM 1342 C C . PHE A 1 175 ? 19.340 6.565 -7.829 1.00 72.69 175 PHE A C 1
ATOM 1344 O O . PHE A 1 175 ? 19.822 5.658 -7.157 1.00 72.69 175 PHE A O 1
ATOM 1351 N N . GLY A 1 176 ? 20.069 7.254 -8.712 1.00 70.19 176 GLY A N 1
ATOM 1352 C CA . GLY A 1 176 ? 21.503 7.016 -8.921 1.00 70.19 176 GLY A CA 1
ATOM 1353 C C . GLY A 1 176 ? 21.830 5.700 -9.633 1.00 70.19 176 GLY A C 1
ATOM 1354 O O . GLY A 1 176 ? 23.000 5.378 -9.812 1.00 70.19 176 GLY A O 1
ATOM 1355 N N . GLN A 1 177 ? 20.819 4.950 -10.077 1.00 77.31 177 GLN A N 1
ATOM 1356 C CA . GLN A 1 177 ? 21.011 3.753 -10.886 1.00 77.31 177 GLN A CA 1
ATOM 1357 C C . GLN A 1 177 ? 21.221 4.107 -12.359 1.00 77.31 177 GLN A C 1
ATOM 1359 O O . GLN A 1 177 ? 20.711 5.109 -12.870 1.00 77.31 177 GLN A O 1
ATOM 1364 N N . THR A 1 178 ? 21.957 3.245 -13.063 1.00 87.12 178 THR A N 1
ATOM 1365 C CA . THR A 1 178 ? 22.052 3.324 -14.525 1.00 87.12 178 THR A CA 1
ATOM 1366 C C . THR A 1 178 ? 20.758 2.767 -15.128 1.00 87.12 178 THR A C 1
ATOM 1368 O O . THR A 1 178 ? 20.430 1.600 -14.878 1.00 87.12 178 THR A O 1
ATOM 1371 N N . PRO A 1 179 ? 19.987 3.553 -15.899 1.00 88.94 179 PRO A N 1
ATOM 1372 C CA . PRO A 1 179 ? 18.689 3.110 -16.379 1.00 88.94 179 PRO A CA 1
ATOM 1373 C C . PRO A 1 179 ? 18.839 1.975 -17.382 1.00 88.94 179 PRO A C 1
ATOM 1375 O O . PRO A 1 179 ? 19.702 1.964 -18.261 1.00 88.94 179 PRO A O 1
ATOM 1378 N N . LYS A 1 180 ? 17.957 0.990 -17.267 1.00 91.81 180 LYS A N 1
ATOM 1379 C CA . LYS A 1 180 ? 18.050 -0.222 -18.067 1.00 91.81 180 LYS A CA 1
ATOM 1380 C C . LYS A 1 180 ? 17.560 0.029 -19.495 1.00 91.81 180 LYS A C 1
ATOM 1382 O O . LYS A 1 180 ? 16.402 0.385 -19.716 1.00 91.81 180 LYS A O 1
ATOM 1387 N N . ARG A 1 181 ? 18.412 -0.241 -20.483 1.00 92.56 181 ARG A N 1
ATOM 1388 C CA . ARG A 1 181 ? 18.036 -0.222 -21.906 1.00 92.56 181 ARG A CA 1
ATOM 1389 C C . ARG A 1 181 ? 17.086 -1.369 -22.249 1.00 92.56 181 ARG A C 1
ATOM 1391 O O . ARG A 1 181 ? 17.175 -2.459 -21.675 1.00 92.56 181 ARG A O 1
ATOM 1398 N N . ILE A 1 182 ? 16.171 -1.118 -23.183 1.00 93.88 182 ILE A N 1
ATOM 1399 C CA . ILE A 1 182 ? 15.280 -2.131 -23.737 1.00 93.88 182 ILE A CA 1
ATOM 1400 C C . ILE A 1 182 ? 16.070 -3.141 -24.564 1.00 93.88 182 ILE A C 1
ATOM 1402 O O . ILE A 1 182 ? 16.888 -2.780 -25.407 1.00 93.88 182 ILE A O 1
ATOM 1406 N N . MET A 1 183 ? 15.782 -4.415 -24.319 1.00 90.12 183 MET A N 1
ATOM 1407 C CA . MET A 1 183 ? 16.429 -5.551 -24.963 1.00 90.12 183 MET A CA 1
ATOM 1408 C C . MET A 1 183 ? 15.359 -6.509 -25.486 1.00 90.12 183 MET A C 1
ATOM 1410 O O . MET A 1 183 ? 14.242 -6.559 -24.962 1.00 90.12 183 MET A O 1
ATOM 1414 N N . ALA A 1 184 ? 15.686 -7.311 -26.493 1.00 88.56 184 ALA A N 1
ATOM 1415 C CA . ALA A 1 184 ? 14.705 -8.174 -27.143 1.00 88.56 184 ALA A CA 1
ATOM 1416 C C . ALA A 1 184 ? 14.215 -9.308 -26.222 1.00 88.56 184 ALA A C 1
ATOM 1418 O O . ALA A 1 184 ? 13.115 -9.825 -26.406 1.00 88.56 184 ALA A O 1
ATOM 1419 N N . ALA A 1 185 ? 15.044 -9.744 -25.268 1.00 88.38 185 ALA A N 1
ATOM 1420 C CA . ALA A 1 185 ? 14.697 -10.804 -24.321 1.00 88.38 185 ALA A CA 1
ATOM 1421 C C . ALA A 1 185 ? 13.580 -10.397 -23.335 1.00 88.38 185 ALA A C 1
ATOM 1423 O O . ALA A 1 185 ? 12.557 -11.079 -23.356 1.00 88.38 185 ALA A O 1
ATOM 1424 N N . PRO A 1 186 ? 13.685 -9.283 -22.580 1.00 89.62 186 PRO A N 1
ATOM 1425 C CA . PRO A 1 186 ? 12.587 -8.770 -21.754 1.00 89.62 186 PRO A CA 1
ATOM 1426 C C . PRO A 1 186 ? 11.276 -8.580 -22.521 1.00 89.62 186 PRO A C 1
ATOM 1428 O O . PRO A 1 186 ? 10.223 -8.961 -22.032 1.00 89.62 186 PRO A O 1
ATOM 1431 N N . VAL A 1 187 ? 11.331 -8.066 -23.756 1.00 93.00 187 VAL A N 1
ATOM 1432 C CA . VAL A 1 187 ? 10.121 -7.856 -24.576 1.00 93.00 187 VAL A CA 1
ATOM 1433 C C . VAL A 1 187 ? 9.426 -9.171 -24.940 1.00 93.00 187 VAL A C 1
ATOM 1435 O O . VAL A 1 187 ? 8.208 -9.204 -25.057 1.00 93.00 187 VAL A O 1
ATOM 1438 N N . ARG A 1 188 ? 10.182 -10.260 -25.129 1.00 90.69 188 ARG A N 1
ATOM 1439 C CA . ARG A 1 188 ? 9.611 -11.592 -25.394 1.00 90.69 188 ARG A CA 1
ATOM 1440 C C . ARG A 1 188 ? 9.108 -12.295 -24.140 1.00 90.69 188 ARG A C 1
ATOM 1442 O O . ARG A 1 188 ? 8.251 -13.156 -24.269 1.00 90.69 188 ARG A O 1
ATOM 1449 N N . ALA A 1 189 ? 9.700 -11.989 -22.991 1.00 92.19 189 ALA A N 1
ATOM 1450 C CA . ALA A 1 189 ? 9.316 -12.565 -21.709 1.00 92.19 189 ALA A CA 1
ATOM 1451 C C . ALA A 1 189 ? 8.114 -11.845 -21.078 1.00 92.19 189 ALA A C 1
ATOM 1453 O O . ALA A 1 189 ? 7.514 -12.378 -20.158 1.00 92.19 189 ALA A O 1
ATOM 1454 N N . ALA A 1 190 ? 7.781 -10.641 -21.550 1.00 95.88 190 ALA A N 1
ATOM 1455 C CA . ALA A 1 190 ? 6.661 -9.871 -21.038 1.00 95.88 190 ALA A CA 1
ATOM 1456 C C . ALA A 1 190 ? 5.311 -10.454 -21.479 1.00 95.88 190 ALA A C 1
ATOM 1458 O O . ALA A 1 190 ? 5.073 -10.655 -22.676 1.00 95.88 190 ALA A O 1
ATOM 1459 N N . ASP A 1 191 ? 4.412 -10.624 -20.512 1.00 96.31 191 ASP A N 1
ATOM 1460 C CA . ASP A 1 191 ? 3.008 -10.968 -20.749 1.00 96.31 191 ASP A CA 1
ATOM 1461 C C . ASP A 1 191 ? 2.205 -9.728 -21.143 1.00 96.31 191 ASP A C 1
ATOM 1463 O O . ASP A 1 191 ? 1.236 -9.818 -21.890 1.00 96.31 191 ASP A O 1
ATOM 1467 N N . LEU A 1 192 ? 2.637 -8.552 -20.681 1.00 97.00 192 LEU A N 1
ATOM 1468 C CA . LEU A 1 192 ? 2.051 -7.261 -21.014 1.00 97.00 192 LEU A CA 1
ATOM 1469 C C . LEU A 1 192 ? 3.149 -6.221 -21.249 1.00 97.00 192 LEU A C 1
ATOM 1471 O O . LEU A 1 192 ? 4.064 -6.073 -20.439 1.00 97.00 192 LEU A O 1
ATOM 1475 N N . VAL A 1 193 ? 3.035 -5.454 -22.337 1.00 97.25 193 VAL A N 1
ATOM 1476 C CA . VAL A 1 193 ? 3.931 -4.322 -22.615 1.00 97.25 193 VAL A CA 1
ATOM 1477 C C . VAL A 1 193 ? 3.158 -3.009 -22.537 1.00 97.25 193 VAL A C 1
ATOM 1479 O O . VAL A 1 193 ? 2.187 -2.803 -23.264 1.00 97.25 193 VAL A O 1
ATOM 1482 N N . VAL A 1 194 ? 3.628 -2.088 -21.702 1.00 97.06 194 VAL A N 1
ATOM 1483 C CA . VAL A 1 194 ? 3.107 -0.724 -21.581 1.00 97.06 194 VAL A CA 1
ATOM 1484 C C . VAL A 1 194 ? 4.119 0.248 -22.182 1.00 97.06 194 VAL A C 1
ATOM 1486 O O . VAL A 1 194 ? 5.245 0.358 -21.706 1.00 97.06 194 VAL A O 1
ATOM 1489 N N . ARG A 1 195 ? 3.737 0.971 -23.234 1.00 95.88 195 ARG A N 1
ATOM 1490 C CA . ARG A 1 195 ? 4.553 2.001 -23.892 1.00 95.88 195 ARG A CA 1
ATOM 1491 C C . ARG A 1 195 ? 4.027 3.375 -23.518 1.00 95.88 195 ARG A C 1
ATOM 1493 O O . ARG A 1 195 ? 2.852 3.656 -23.724 1.00 95.88 195 ARG A O 1
ATOM 1500 N N . ILE A 1 196 ? 4.893 4.245 -23.012 1.00 94.75 196 ILE A N 1
ATOM 1501 C CA . ILE A 1 196 ? 4.508 5.584 -22.558 1.00 94.75 196 ILE A CA 1
ATOM 1502 C C . ILE A 1 196 ? 5.245 6.632 -23.388 1.00 94.75 196 ILE A C 1
ATOM 1504 O O . ILE A 1 196 ? 6.458 6.810 -23.259 1.00 94.75 196 ILE A O 1
ATOM 1508 N N . GLY A 1 197 ? 4.500 7.314 -24.261 1.00 88.44 197 GLY A N 1
ATOM 1509 C CA . GLY A 1 197 ? 5.020 8.335 -25.172 1.00 88.44 197 GLY A CA 1
ATOM 1510 C C . GLY A 1 197 ? 6.024 7.814 -26.206 1.00 88.44 197 GLY A C 1
ATOM 1511 O O . GLY A 1 197 ? 6.899 8.558 -26.647 1.00 88.44 197 GLY A O 1
ATOM 1512 N N . CYS A 1 198 ? 5.929 6.531 -26.564 1.00 89.81 198 CYS A N 1
ATOM 1513 C CA . CYS A 1 198 ? 6.737 5.890 -27.605 1.00 89.81 198 CYS A CA 1
ATOM 1514 C C . CYS A 1 198 ? 5.946 4.835 -28.409 1.00 89.81 198 CYS A C 1
ATOM 1516 O O . CYS A 1 198 ? 6.355 3.668 -28.469 1.00 89.81 198 CYS A O 1
ATOM 1518 N N . PRO A 1 199 ? 4.808 5.207 -29.028 1.00 86.75 199 PRO A N 1
ATOM 1519 C CA . PRO A 1 199 ? 4.023 4.261 -29.811 1.00 86.75 199 PRO A CA 1
ATOM 1520 C C . PRO A 1 199 ? 4.857 3.709 -30.975 1.00 86.75 199 PRO A C 1
ATOM 1522 O O . PRO A 1 199 ? 5.564 4.442 -31.659 1.00 86.75 199 PRO A O 1
ATOM 1525 N N . ASP A 1 200 ? 4.790 2.393 -31.170 1.00 84.88 200 ASP A N 1
ATOM 1526 C CA . ASP A 1 200 ? 5.378 1.656 -32.301 1.00 84.88 200 ASP A CA 1
ATOM 1527 C C . ASP A 1 200 ? 6.902 1.815 -32.498 1.00 84.88 200 ASP A C 1
ATOM 1529 O O . ASP A 1 200 ? 7.452 1.433 -33.527 1.00 84.88 200 ASP A O 1
ATOM 1533 N N . ALA A 1 201 ? 7.613 2.255 -31.453 1.00 83.69 201 ALA A N 1
ATOM 1534 C CA . ALA A 1 201 ? 9.058 2.493 -31.487 1.00 83.69 201 ALA A CA 1
ATOM 1535 C C . ALA A 1 201 ? 9.934 1.219 -31.503 1.00 83.69 201 ALA A C 1
ATOM 1537 O O . ALA A 1 201 ? 11.118 1.277 -31.836 1.00 83.69 201 ALA A O 1
ATOM 1538 N N . PHE A 1 202 ? 9.388 0.057 -31.127 1.00 87.31 202 PHE A N 1
ATOM 1539 C CA . PHE A 1 202 ? 10.116 -1.216 -31.106 1.00 87.31 202 PHE A CA 1
ATOM 1540 C C . PHE A 1 202 ? 9.189 -2.408 -31.393 1.00 87.31 202 PHE A C 1
ATOM 1542 O O . PHE A 1 202 ? 7.991 -2.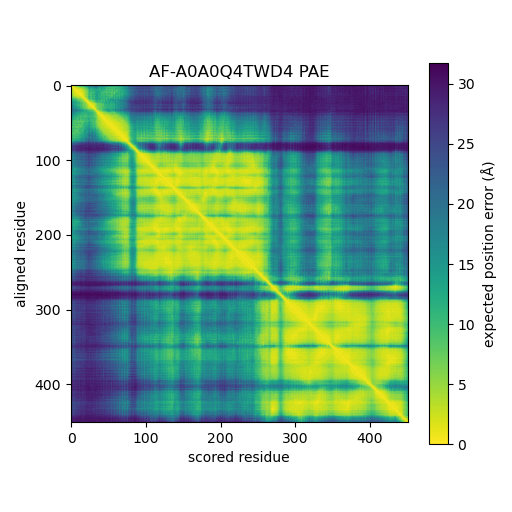341 -31.104 1.00 87.31 202 PHE A O 1
ATOM 1549 N N . PRO A 1 203 ? 9.716 -3.511 -31.964 1.00 88.06 203 PRO A N 1
ATOM 1550 C CA . PRO A 1 203 ? 8.901 -4.673 -32.291 1.00 88.06 203 PRO A CA 1
ATOM 1551 C C . PRO A 1 203 ? 8.525 -5.460 -31.030 1.00 88.06 203 PRO A C 1
ATOM 1553 O O . PRO A 1 203 ? 9.392 -5.809 -30.228 1.00 88.06 203 PRO A O 1
ATOM 1556 N N . VAL A 1 204 ? 7.241 -5.794 -30.910 1.00 89.12 204 VAL A N 1
ATOM 1557 C CA . VAL A 1 204 ? 6.666 -6.623 -29.839 1.00 89.12 204 VAL A CA 1
ATOM 1558 C C . VAL A 1 204 ? 6.050 -7.886 -30.464 1.00 89.12 204 VAL A C 1
ATOM 1560 O O . VAL A 1 204 ? 5.537 -7.804 -31.587 1.00 89.12 204 VAL A O 1
ATOM 1563 N N . PRO A 1 205 ? 6.113 -9.066 -29.814 1.00 90.12 205 PRO A N 1
ATOM 1564 C CA . PRO A 1 205 ? 5.410 -10.255 -30.291 1.00 90.12 205 PRO A CA 1
ATOM 1565 C C . PRO A 1 205 ? 3.914 -9.990 -30.495 1.00 90.12 205 PRO A C 1
ATOM 1567 O O . PRO A 1 205 ? 3.274 -9.346 -29.673 1.00 90.12 205 PRO A O 1
ATOM 1570 N N . ARG A 1 206 ? 3.329 -10.525 -31.576 1.00 87.88 206 ARG A N 1
ATOM 1571 C CA . ARG A 1 206 ? 1.899 -10.321 -31.895 1.00 87.88 206 ARG A CA 1
ATOM 1572 C C . ARG A 1 206 ? 0.944 -10.888 -30.841 1.00 87.88 206 ARG A C 1
ATOM 1574 O O . ARG A 1 206 ? -0.195 -10.448 -30.770 1.00 87.88 206 ARG A O 1
ATOM 1581 N N . SER A 1 207 ? 1.396 -11.888 -30.089 1.00 88.50 207 SER A N 1
ATOM 1582 C CA . SER A 1 207 ? 0.643 -12.525 -29.009 1.00 88.50 207 SER A CA 1
ATOM 1583 C C . SER A 1 207 ? 0.633 -11.708 -27.720 1.00 88.50 207 SER A C 1
ATOM 1585 O O . SER A 1 207 ? -0.229 -11.942 -26.883 1.00 88.50 207 SER A O 1
ATOM 1587 N N . THR A 1 208 ? 1.579 -10.782 -27.546 1.00 93.12 208 THR A N 1
ATOM 1588 C CA . THR A 1 208 ? 1.709 -9.996 -26.319 1.00 93.12 208 THR A CA 1
ATOM 1589 C C . THR A 1 208 ? 0.811 -8.758 -26.417 1.00 93.12 208 THR A C 1
ATOM 1591 O O . THR A 1 208 ? 0.997 -7.957 -27.341 1.00 93.12 208 THR A O 1
ATOM 1594 N N . PRO A 1 209 ? -0.170 -8.568 -25.514 1.00 94.75 209 PRO A N 1
ATOM 1595 C CA . PRO A 1 209 ? -0.956 -7.342 -25.459 1.00 94.75 209 PRO A CA 1
ATOM 1596 C C . PRO A 1 209 ? -0.060 -6.118 -25.233 1.00 94.75 209 PRO A C 1
ATOM 1598 O O . PRO A 1 209 ? 0.903 -6.149 -24.465 1.00 94.75 209 PRO A O 1
ATOM 1601 N N . VAL A 1 210 ? -0.397 -5.021 -25.918 1.00 94.88 210 VAL A N 1
ATOM 1602 C CA . VAL A 1 210 ? 0.333 -3.751 -25.836 1.00 94.88 210 VAL A CA 1
ATOM 1603 C C . VAL A 1 210 ? -0.618 -2.609 -25.504 1.00 94.88 210 VAL A C 1
ATOM 1605 O O . VAL A 1 210 ? -1.625 -2.411 -26.193 1.00 94.88 210 VAL A O 1
ATOM 1608 N N . LEU A 1 211 ? -0.269 -1.850 -24.468 1.00 95.62 211 LEU A N 1
ATOM 1609 C CA . LEU A 1 211 ? -0.947 -0.624 -24.063 1.00 95.62 211 LEU A CA 1
ATOM 1610 C C . LEU A 1 211 ? -0.072 0.576 -24.411 1.00 95.62 211 LEU A C 1
ATOM 1612 O O . LEU A 1 211 ? 1.101 0.617 -24.059 1.00 95.62 211 LEU A O 1
ATOM 1616 N N . ASP A 1 212 ? -0.655 1.551 -25.097 1.00 94.19 212 ASP A N 1
ATOM 1617 C CA . ASP A 1 212 ? -0.026 2.822 -25.442 1.00 94.19 212 ASP A CA 1
ATOM 1618 C C . ASP A 1 212 ? -0.629 3.953 -24.610 1.00 94.19 212 ASP A C 1
ATOM 1620 O O . ASP A 1 212 ? -1.828 4.246 -24.705 1.00 94.19 212 ASP A O 1
ATOM 1624 N N . TRP A 1 213 ? 0.200 4.595 -23.798 1.00 94.12 213 TRP A N 1
ATOM 1625 C CA . TRP A 1 213 ? -0.174 5.748 -22.991 1.00 94.12 213 TRP A CA 1
ATOM 1626 C C . TRP A 1 213 ? 0.478 7.003 -23.559 1.00 94.12 213 TRP A C 1
ATOM 1628 O O . TRP A 1 213 ? 1.686 7.049 -23.805 1.00 94.12 213 TRP A O 1
ATOM 1638 N N . ASP A 1 214 ? -0.343 8.022 -23.781 1.00 91.69 214 ASP A N 1
ATOM 1639 C CA . ASP A 1 214 ? 0.095 9.327 -24.256 1.00 91.69 214 ASP A CA 1
ATOM 1640 C C . ASP A 1 214 ? 0.229 10.260 -23.055 1.00 91.69 214 ASP A C 1
ATOM 1642 O O . ASP A 1 214 ? -0.769 10.768 -22.550 1.00 91.69 214 ASP A O 1
ATOM 1646 N N . VAL A 1 215 ? 1.459 10.382 -22.555 1.00 92.69 215 VAL A N 1
ATOM 1647 C CA . VAL A 1 215 ? 1.799 11.151 -21.354 1.00 92.69 215 VAL A CA 1
ATOM 1648 C C . VAL A 1 215 ? 3.016 12.035 -21.663 1.00 92.69 215 VAL A C 1
ATOM 1650 O O . VAL A 1 215 ? 4.004 11.520 -22.224 1.00 92.69 215 VAL A O 1
ATOM 1653 N N . PRO A 1 216 ? 2.989 13.330 -21.289 1.00 90.62 216 PRO A N 1
ATOM 1654 C CA . PRO A 1 216 ? 4.137 14.224 -21.418 1.00 90.62 216 PRO A CA 1
ATOM 1655 C C . PRO A 1 216 ? 5.355 13.742 -20.618 1.00 90.62 216 PRO A C 1
ATOM 1657 O O . PRO A 1 216 ? 5.251 12.942 -19.690 1.00 90.62 216 PRO A O 1
ATOM 1660 N N . ASP A 1 217 ? 6.549 14.190 -21.001 1.00 90.19 217 ASP A N 1
ATOM 1661 C CA . ASP A 1 217 ? 7.778 13.778 -20.320 1.00 90.19 217 ASP A CA 1
ATOM 1662 C C . ASP A 1 217 ? 8.057 14.669 -19.094 1.00 90.19 217 ASP A C 1
ATOM 1664 O O . ASP A 1 217 ? 8.191 15.877 -19.275 1.00 90.19 217 ASP A O 1
ATOM 1668 N N . PRO A 1 218 ? 8.175 14.117 -17.869 1.00 90.69 218 PRO A N 1
ATOM 1669 C CA . PRO A 1 218 ? 8.371 14.920 -16.661 1.00 90.69 218 PRO A CA 1
ATOM 1670 C C . PRO A 1 218 ? 9.793 15.470 -16.516 1.00 90.69 218 PRO A C 1
ATOM 1672 O O . PRO A 1 218 ? 10.019 16.409 -15.761 1.00 90.69 218 PRO A O 1
ATOM 1675 N N . ILE A 1 219 ? 10.788 14.896 -17.200 1.00 89.62 219 ILE A N 1
ATOM 1676 C CA . ILE A 1 219 ? 12.181 15.296 -16.978 1.00 89.62 219 ILE A CA 1
ATOM 1677 C C . ILE A 1 219 ? 12.466 16.620 -17.693 1.00 89.62 219 ILE A C 1
ATOM 1679 O O . ILE A 1 219 ? 12.460 16.677 -18.928 1.00 89.62 219 ILE A O 1
ATOM 1683 N N . GLY A 1 220 ? 12.788 17.648 -16.907 1.00 84.69 220 GLY A N 1
ATOM 1684 C CA . GLY A 1 220 ? 12.985 19.025 -17.368 1.00 84.69 220 GLY A CA 1
ATOM 1685 C C . GLY A 1 220 ? 11.699 19.857 -17.407 1.00 84.69 220 GLY A C 1
ATOM 1686 O O . GLY A 1 220 ? 11.760 21.018 -17.804 1.00 84.69 220 GLY A O 1
ATOM 1687 N N . ALA A 1 221 ? 10.560 19.280 -17.010 1.00 87.31 221 ALA A N 1
ATOM 1688 C CA . ALA A 1 221 ? 9.328 20.023 -16.770 1.00 87.31 221 ALA A CA 1
ATOM 1689 C C . ALA A 1 221 ? 9.394 20.742 -15.410 1.00 87.31 221 ALA A C 1
ATOM 1691 O O . ALA A 1 221 ? 10.174 20.353 -14.542 1.00 87.31 221 ALA A O 1
ATOM 1692 N N . GLY A 1 222 ? 8.589 21.789 -15.215 1.00 82.94 222 GLY A N 1
ATOM 1693 C CA . GLY A 1 222 ? 8.471 22.429 -13.904 1.00 82.94 222 GLY A CA 1
ATOM 1694 C C . GLY A 1 222 ? 7.702 21.545 -12.918 1.00 82.94 222 GLY A C 1
ATOM 1695 O O . GLY A 1 222 ? 6.855 20.754 -13.326 1.00 82.94 222 GLY A O 1
ATOM 1696 N N . LEU A 1 223 ? 7.937 21.710 -11.613 1.00 86.06 223 LEU A N 1
ATOM 1697 C CA . LEU A 1 223 ? 7.312 20.883 -10.567 1.00 86.06 223 LEU A CA 1
ATOM 1698 C C . LEU A 1 223 ? 5.773 20.801 -10.681 1.00 86.06 223 LEU A C 1
ATOM 1700 O O . LEU A 1 223 ? 5.204 19.725 -10.517 1.00 86.06 223 LEU A O 1
ATOM 1704 N N . VAL A 1 224 ? 5.103 21.911 -11.016 1.00 83.31 224 VAL A N 1
ATOM 1705 C CA . VAL A 1 224 ? 3.638 21.963 -11.215 1.00 83.31 224 VAL A CA 1
ATOM 1706 C C . VAL A 1 224 ? 3.185 21.080 -12.385 1.00 83.31 224 VAL A C 1
ATOM 1708 O O . VAL A 1 224 ? 2.191 20.363 -12.276 1.00 83.31 224 VAL A O 1
ATOM 1711 N N . ASP A 1 225 ? 3.936 21.070 -13.485 1.00 88.69 225 ASP A N 1
ATOM 1712 C CA . ASP A 1 225 ? 3.637 20.209 -14.632 1.00 88.69 225 ASP A CA 1
ATOM 1713 C C . ASP A 1 225 ? 3.875 18.738 -14.282 1.00 88.69 225 ASP A C 1
ATOM 1715 O O . ASP A 1 225 ? 3.103 17.872 -14.689 1.00 88.69 225 ASP A O 1
ATOM 1719 N N . VAL A 1 226 ? 4.903 18.442 -13.477 1.00 90.31 226 VAL A N 1
ATOM 1720 C CA . VAL A 1 226 ? 5.185 17.075 -13.013 1.00 90.31 226 VAL A CA 1
ATOM 1721 C C . VAL A 1 226 ? 4.040 16.526 -12.157 1.00 90.31 226 VAL A C 1
ATOM 1723 O O . VAL A 1 226 ? 3.732 15.344 -12.287 1.00 90.31 226 VAL A O 1
ATOM 1726 N N . PHE A 1 227 ? 3.343 17.352 -11.367 1.00 87.56 227 PHE A N 1
ATOM 1727 C CA . PHE A 1 227 ? 2.107 16.934 -10.685 1.00 87.56 227 PHE A CA 1
ATOM 1728 C C . PHE A 1 227 ? 0.995 16.545 -11.666 1.00 87.56 227 PHE A C 1
ATOM 1730 O O . PHE A 1 227 ? 0.355 15.510 -11.497 1.00 87.56 227 PHE A O 1
ATOM 1737 N N . SER A 1 228 ? 0.794 17.323 -12.730 1.00 90.25 228 SER A N 1
ATOM 1738 C CA . SER A 1 228 ? -0.212 16.983 -13.747 1.00 90.25 228 SER A CA 1
ATOM 1739 C C . SER A 1 228 ? 0.165 15.697 -14.495 1.00 90.25 228 SER A C 1
ATOM 1741 O O . SER A 1 228 ? -0.667 14.815 -14.699 1.00 90.25 228 SER A O 1
ATOM 1743 N N . ILE A 1 229 ? 1.450 15.544 -14.833 1.00 92.44 229 ILE A N 1
ATOM 1744 C CA . ILE A 1 229 ? 1.997 14.342 -15.476 1.00 92.44 229 ILE A CA 1
ATOM 1745 C C . ILE A 1 229 ? 1.864 13.120 -14.565 1.00 92.44 229 ILE A C 1
ATOM 1747 O O . ILE A 1 229 ? 1.547 12.032 -15.044 1.00 92.44 229 ILE A O 1
ATOM 1751 N N . ARG A 1 230 ? 2.084 13.284 -13.257 1.00 93.00 230 ARG A N 1
ATOM 1752 C CA . ARG A 1 230 ? 1.845 12.244 -12.255 1.00 93.00 230 ARG A CA 1
ATOM 1753 C C . ARG A 1 230 ? 0.409 11.747 -12.338 1.00 93.00 230 ARG A C 1
ATOM 1755 O O . ARG A 1 230 ? 0.203 10.544 -12.459 1.00 93.00 230 ARG A O 1
ATOM 1762 N N . ASP A 1 231 ? -0.568 12.647 -12.331 1.00 90.44 231 ASP A N 1
ATOM 1763 C CA . ASP A 1 231 ? -1.986 12.276 -12.382 1.00 90.44 231 ASP A CA 1
ATOM 1764 C C . ASP A 1 231 ? -2.359 11.610 -13.715 1.00 90.44 231 ASP A C 1
ATOM 1766 O O . ASP A 1 231 ? -3.134 10.651 -13.748 1.00 90.44 231 ASP A O 1
ATOM 1770 N N . ASP A 1 232 ? -1.750 12.051 -14.816 1.00 93.19 232 ASP A N 1
ATOM 1771 C CA . ASP A 1 232 ? -1.895 11.424 -16.132 1.00 93.19 232 ASP A CA 1
ATOM 1772 C C . ASP A 1 232 ? -1.274 10.016 -16.209 1.00 93.19 232 ASP A C 1
ATOM 1774 O O . ASP A 1 232 ? -1.668 9.227 -17.071 1.00 93.19 232 ASP A O 1
ATOM 1778 N N . ILE A 1 233 ? -0.350 9.671 -15.303 1.00 95.44 233 ILE A N 1
ATOM 1779 C CA . ILE A 1 233 ? 0.198 8.315 -15.131 1.00 95.44 233 ILE A CA 1
ATOM 1780 C C . ILE A 1 233 ? -0.637 7.494 -14.142 1.00 95.44 233 ILE A C 1
ATOM 1782 O O . ILE A 1 233 ? -0.889 6.321 -14.412 1.00 95.44 233 ILE A O 1
ATOM 1786 N N . ARG A 1 234 ? -1.087 8.082 -13.025 1.00 93.31 234 ARG A N 1
ATOM 1787 C CA . ARG A 1 234 ? -1.869 7.385 -11.985 1.00 93.31 234 ARG A CA 1
ATOM 1788 C C . ARG A 1 234 ? -3.151 6.783 -12.556 1.00 93.31 234 ARG A C 1
ATOM 1790 O O . ARG A 1 234 ? -3.357 5.578 -12.459 1.00 93.31 234 ARG A O 1
ATOM 1797 N N . ARG A 1 235 ? -3.948 7.590 -13.264 1.00 91.56 235 ARG A N 1
ATOM 1798 C CA . ARG A 1 235 ? -5.244 7.162 -13.824 1.00 91.56 235 ARG A CA 1
ATOM 1799 C C . ARG A 1 235 ? -5.160 5.897 -14.699 1.00 91.56 235 ARG A C 1
ATOM 1801 O O . ARG A 1 235 ? -5.940 4.970 -14.479 1.00 91.56 235 ARG A O 1
ATOM 1808 N N . PRO A 1 236 ? -4.274 5.805 -15.716 1.00 93.81 236 PRO A N 1
ATOM 1809 C CA . PRO A 1 236 ? -4.161 4.590 -16.519 1.00 93.81 236 PRO A CA 1
ATOM 1810 C C . PRO A 1 236 ? -3.533 3.412 -15.764 1.00 93.81 236 PRO A C 1
ATOM 1812 O O . PRO A 1 236 ? -3.800 2.276 -16.150 1.00 93.81 236 PRO A O 1
ATOM 1815 N N . VAL A 1 237 ? -2.735 3.650 -14.716 1.00 95.94 237 VAL A N 1
ATOM 1816 C CA . VAL A 1 237 ? -2.227 2.583 -13.839 1.00 95.94 237 VAL A CA 1
ATOM 1817 C C . VAL A 1 237 ? -3.363 1.973 -13.013 1.00 95.94 237 VAL A C 1
ATOM 1819 O O . VAL A 1 237 ? -3.505 0.755 -13.015 1.00 95.94 237 VAL A O 1
ATOM 1822 N N . GLU A 1 238 ? -4.219 2.787 -12.398 1.00 91.94 238 GLU A N 1
ATOM 1823 C CA . GLU A 1 238 ? -5.409 2.319 -11.663 1.00 91.94 238 GLU A CA 1
ATOM 1824 C C . GLU A 1 238 ? -6.384 1.591 -12.596 1.00 91.94 238 GLU A C 1
ATOM 1826 O O . GLU A 1 238 ? -6.809 0.472 -12.322 1.00 91.94 238 GLU A O 1
ATOM 1831 N N . SER A 1 239 ? -6.632 2.150 -13.788 1.00 91.56 239 SER A N 1
ATOM 1832 C CA . SER A 1 239 ? -7.439 1.475 -14.820 1.00 91.56 239 SER A CA 1
ATOM 1833 C C . SER A 1 239 ? -6.836 0.131 -15.254 1.00 91.56 239 SER A C 1
ATOM 1835 O O . SER A 1 239 ? -7.560 -0.786 -15.643 1.00 91.56 239 SER A O 1
ATOM 1837 N N . LEU A 1 240 ? -5.504 0.010 -15.252 1.00 94.62 240 LEU A N 1
ATOM 1838 C CA . LEU A 1 240 ? -4.827 -1.250 -15.547 1.00 94.62 240 LEU A CA 1
ATOM 1839 C C . LEU A 1 240 ? -4.972 -2.239 -14.385 1.00 94.62 240 LEU A C 1
ATOM 1841 O O . LEU A 1 240 ? -5.203 -3.415 -14.644 1.00 94.62 240 LEU A O 1
ATOM 1845 N N . ALA A 1 241 ? -4.890 -1.784 -13.136 1.00 91.56 241 ALA A N 1
ATOM 1846 C CA . ALA A 1 241 ? -5.127 -2.626 -11.967 1.00 91.56 241 ALA A CA 1
ATOM 1847 C C . ALA A 1 241 ? -6.549 -3.207 -11.956 1.00 91.56 241 ALA A C 1
ATOM 1849 O O . ALA A 1 241 ? -6.720 -4.404 -11.728 1.00 91.56 241 ALA A O 1
ATOM 1850 N N . GLU A 1 242 ? -7.556 -2.405 -12.317 1.00 89.38 242 GLU A N 1
ATOM 1851 C CA . GLU A 1 242 ? -8.924 -2.890 -12.536 1.00 89.38 242 GLU A CA 1
ATOM 1852 C C . GLU A 1 242 ? -8.990 -3.950 -13.645 1.00 89.38 242 GLU A C 1
ATOM 1854 O O . GLU A 1 242 ? -9.599 -5.004 -13.465 1.00 89.38 242 GLU A O 1
ATOM 1859 N N . ALA A 1 243 ? -8.342 -3.700 -14.788 1.00 90.31 243 ALA A N 1
ATOM 1860 C CA . ALA A 1 243 ? -8.331 -4.632 -15.916 1.00 90.31 243 ALA A CA 1
ATOM 1861 C C . ALA A 1 243 ? -7.598 -5.949 -15.606 1.00 90.31 243 ALA A C 1
ATOM 1863 O O . ALA A 1 243 ? -7.924 -6.978 -16.191 1.00 90.31 243 ALA A O 1
ATOM 1864 N N . LEU A 1 244 ? -6.620 -5.917 -14.699 1.00 91.75 244 LEU A N 1
ATOM 1865 C CA . LEU A 1 244 ? -5.906 -7.086 -14.185 1.00 91.75 244 LEU A CA 1
ATOM 1866 C C . LEU A 1 244 ? -6.599 -7.725 -12.975 1.00 91.75 244 LEU A C 1
ATOM 1868 O O . LEU A 1 244 ? -6.064 -8.682 -12.428 1.00 91.75 244 LEU A O 1
ATOM 1872 N N . ALA A 1 245 ? -7.772 -7.223 -12.572 1.00 88.56 245 ALA A N 1
ATOM 1873 C CA . ALA A 1 245 ? -8.523 -7.705 -11.417 1.00 88.56 245 ALA A CA 1
ATOM 1874 C C . ALA A 1 245 ? -7.671 -7.818 -10.138 1.00 88.56 245 ALA A C 1
ATOM 1876 O O . ALA A 1 245 ? -7.894 -8.721 -9.334 1.00 88.56 245 ALA A O 1
ATOM 1877 N N . LEU A 1 246 ? -6.715 -6.897 -9.954 1.00 86.44 246 LEU A N 1
ATOM 1878 C CA . LEU A 1 246 ? -5.875 -6.867 -8.759 1.00 86.44 246 LEU A CA 1
ATOM 1879 C C . LEU A 1 246 ? -6.739 -6.619 -7.516 1.00 86.44 246 LEU A C 1
ATOM 1881 O O . LEU A 1 246 ? -7.778 -5.945 -7.592 1.00 86.44 246 LEU A O 1
ATOM 1885 N N . GLU A 1 247 ? -6.287 -7.143 -6.376 1.00 80.00 247 GLU A N 1
ATOM 1886 C CA . GLU A 1 247 ? -6.888 -6.863 -5.068 1.00 80.00 247 GLU A CA 1
ATOM 1887 C C . GLU A 1 247 ? -6.813 -5.359 -4.766 1.00 80.00 247 GLU A C 1
ATOM 1889 O O . GLU A 1 247 ? -7.830 -4.725 -4.483 1.00 80.00 247 GLU A O 1
ATOM 1894 N N . ARG A 1 248 ? -5.634 -4.749 -4.956 1.00 79.81 248 ARG A N 1
ATOM 1895 C CA . ARG A 1 248 ? -5.433 -3.300 -4.814 1.00 79.81 248 ARG A CA 1
ATOM 1896 C C . ARG A 1 248 ? -5.665 -2.596 -6.150 1.00 79.81 248 ARG A C 1
ATOM 1898 O O . ARG A 1 248 ? -4.943 -2.820 -7.121 1.00 79.81 248 ARG A O 1
ATOM 1905 N N . ARG A 1 249 ? -6.668 -1.714 -6.204 1.00 78.31 249 ARG A N 1
ATOM 1906 C CA . ARG A 1 249 ? -7.071 -1.005 -7.441 1.00 78.31 249 ARG A CA 1
ATOM 1907 C C . ARG A 1 249 ? -6.833 0.502 -7.413 1.00 78.31 249 ARG A C 1
ATOM 1909 O O . ARG A 1 249 ? -6.866 1.134 -8.463 1.00 78.31 249 ARG A O 1
ATOM 1916 N N . SER A 1 250 ? -6.588 1.060 -6.232 1.00 80.88 250 SER A N 1
ATOM 1917 C CA . SER A 1 250 ? -6.458 2.498 -5.995 1.00 80.88 250 SER A CA 1
ATOM 1918 C C . SER A 1 250 ? -5.038 2.842 -5.558 1.00 80.88 250 SER A C 1
ATOM 1920 O O . SER A 1 250 ? -4.457 2.144 -4.727 1.00 80.88 250 SER A O 1
ATOM 1922 N N . LEU A 1 251 ? -4.469 3.917 -6.113 1.00 79.50 251 LEU A N 1
ATOM 1923 C CA . LEU A 1 251 ? -3.201 4.482 -5.641 1.00 79.50 251 LEU A CA 1
ATOM 1924 C C . LEU A 1 251 ? -3.418 5.548 -4.562 1.00 79.50 251 LEU A C 1
ATOM 1926 O O . LEU A 1 251 ? -2.458 6.221 -4.161 1.00 79.50 251 LEU A O 1
ATOM 1930 N N . ASP A 1 252 ? -4.661 5.798 -4.151 1.00 73.06 252 ASP A N 1
ATOM 1931 C CA . ASP A 1 252 ? -4.950 6.761 -3.098 1.00 73.06 252 ASP A CA 1
ATOM 1932 C C . ASP A 1 252 ? -4.362 6.268 -1.783 1.00 73.06 252 ASP A C 1
ATOM 1934 O O . ASP A 1 252 ? -4.517 5.110 -1.402 1.00 73.06 252 ASP A O 1
ATOM 1938 N N . LEU A 1 253 ? -3.680 7.166 -1.068 1.00 66.00 253 LEU A N 1
ATOM 1939 C CA . LEU A 1 253 ? -2.977 6.811 0.165 1.00 66.00 253 LEU A CA 1
ATOM 1940 C C . LEU A 1 253 ? -3.907 6.167 1.204 1.00 66.00 253 LEU A C 1
ATOM 1942 O O . LEU A 1 253 ? -3.427 5.334 1.968 1.00 66.00 253 LEU A O 1
ATOM 1946 N N . ARG A 1 254 ? -5.204 6.523 1.199 1.00 62.12 254 ARG A N 1
ATOM 1947 C CA . ARG A 1 254 ? -6.262 5.947 2.053 1.00 62.12 254 ARG A CA 1
ATOM 1948 C C . ARG A 1 254 ? -6.478 4.448 1.861 1.00 62.12 254 ARG A C 1
ATOM 1950 O O . ARG A 1 254 ? -6.818 3.772 2.818 1.00 62.12 254 ARG A O 1
ATOM 1957 N N . ASP A 1 255 ? -6.260 3.955 0.646 1.00 65.62 255 ASP A N 1
ATOM 1958 C CA . ASP A 1 255 ? -6.542 2.573 0.255 1.00 65.62 255 ASP A CA 1
ATOM 1959 C C . ASP A 1 255 ? -5.267 1.706 0.312 1.00 65.62 255 ASP A C 1
ATOM 1961 O O . ASP A 1 255 ? -5.273 0.553 -0.114 1.00 65.62 255 ASP A O 1
ATOM 1965 N N . ARG A 1 256 ? -4.142 2.267 0.790 1.00 68.62 256 ARG A N 1
ATOM 1966 C CA . ARG A 1 256 ? -2.846 1.582 0.859 1.00 68.62 256 ARG A CA 1
ATOM 1967 C C . ARG A 1 256 ? -2.596 0.963 2.227 1.00 68.62 256 ARG A C 1
ATOM 1969 O O . ARG A 1 256 ? -2.804 1.599 3.258 1.00 68.62 256 ARG A O 1
ATOM 1976 N N . ASP A 1 257 ? -1.991 -0.218 2.193 1.00 65.44 257 ASP A N 1
ATOM 1977 C CA . ASP A 1 257 ? -1.391 -0.853 3.359 1.00 65.44 257 ASP A CA 1
ATOM 1978 C C . ASP A 1 257 ? -0.333 0.029 4.014 1.00 65.44 257 ASP A C 1
ATOM 1980 O O . ASP A 1 257 ? 0.629 0.468 3.372 1.00 65.44 257 ASP A O 1
ATOM 1984 N N . LEU A 1 258 ? -0.488 0.240 5.319 1.00 67.38 258 LEU A N 1
ATOM 1985 C CA . LEU A 1 258 ? 0.540 0.844 6.151 1.00 67.38 258 LEU A CA 1
ATOM 1986 C C . LEU A 1 258 ? 1.474 -0.255 6.666 1.00 67.38 258 LEU A C 1
ATOM 1988 O O . LEU A 1 258 ? 1.003 -1.195 7.307 1.00 67.38 258 LEU A O 1
ATOM 1992 N N . PRO A 1 259 ? 2.792 -0.168 6.403 1.00 64.88 259 PRO A N 1
ATOM 1993 C CA . PRO A 1 259 ? 3.743 -1.169 6.871 1.00 64.88 259 PRO A CA 1
ATOM 1994 C C . PRO A 1 259 ? 3.641 -1.392 8.382 1.00 64.88 259 PRO A C 1
ATOM 1996 O O . PRO A 1 259 ? 3.639 -0.433 9.150 1.00 64.88 259 PRO A O 1
ATOM 1999 N N . GLY A 1 260 ? 3.568 -2.657 8.802 1.00 63.66 260 GLY A N 1
ATOM 2000 C CA . GLY A 1 260 ? 3.444 -3.023 10.217 1.00 63.66 260 GLY A CA 1
ATOM 2001 C C . GLY A 1 260 ? 2.067 -2.751 10.831 1.00 63.66 260 GLY A C 1
ATOM 2002 O O . GLY A 1 260 ? 1.894 -2.966 12.025 1.00 63.66 260 GLY A O 1
ATOM 2003 N N . ARG A 1 261 ? 1.083 -2.300 10.044 1.00 65.62 261 ARG A N 1
ATOM 2004 C CA . ARG A 1 261 ? -0.306 -2.122 10.475 1.00 65.62 261 ARG A CA 1
ATOM 2005 C C . ARG A 1 261 ? -1.215 -3.085 9.718 1.00 65.62 261 ARG A C 1
ATOM 2007 O O . ARG A 1 261 ? -0.941 -3.468 8.582 1.00 65.62 261 ARG A O 1
ATOM 2014 N N . ARG A 1 262 ? -2.308 -3.486 10.364 1.00 62.41 262 ARG A N 1
ATOM 2015 C CA . ARG A 1 262 ? -3.310 -4.371 9.769 1.00 62.41 262 ARG A CA 1
ATOM 2016 C C . ARG A 1 262 ? -4.029 -3.662 8.613 1.00 62.41 262 ARG A C 1
ATOM 2018 O O . ARG A 1 262 ? -4.389 -2.491 8.743 1.00 62.41 262 ARG A O 1
ATOM 2025 N N . HIS A 1 263 ? -4.222 -4.370 7.494 1.00 59.91 263 HIS A N 1
ATOM 2026 C CA . HIS A 1 263 ? -4.924 -3.844 6.318 1.00 59.91 263 HIS A CA 1
ATOM 2027 C C . HIS A 1 263 ? -6.371 -3.491 6.686 1.00 59.91 263 HIS A C 1
ATOM 2029 O O . HIS A 1 263 ? -7.133 -4.337 7.155 1.00 59.91 263 HIS A O 1
ATOM 2035 N N . THR A 1 264 ? -6.782 -2.259 6.396 1.00 54.88 264 THR A N 1
ATOM 2036 C CA . THR A 1 264 ? -8.162 -1.776 6.509 1.00 54.88 264 THR A CA 1
ATOM 2037 C C . THR A 1 264 ? -8.965 -2.183 5.269 1.00 54.88 264 THR A C 1
ATOM 2039 O O . THR A 1 264 ? -9.305 -1.345 4.440 1.00 54.88 264 THR A O 1
ATOM 2042 N N . VAL A 1 265 ? -9.219 -3.479 5.062 1.00 51.44 265 VAL A N 1
ATOM 2043 C CA . VAL A 1 265 ? -10.282 -3.916 4.131 1.00 51.44 265 VAL A CA 1
ATOM 2044 C C . VAL A 1 265 ? -11.522 -4.209 4.960 1.00 51.44 265 VAL A C 1
ATOM 2046 O O . VAL A 1 265 ? -12.006 -5.331 5.036 1.00 51.44 265 VAL A O 1
ATOM 2049 N N . ALA A 1 266 ? -12.081 -3.184 5.601 1.00 51.06 266 ALA A N 1
ATOM 2050 C CA . ALA A 1 266 ? -13.504 -3.255 5.887 1.00 51.06 266 ALA A CA 1
ATOM 2051 C C . ALA A 1 266 ? -14.210 -3.093 4.535 1.00 51.06 266 ALA A C 1
ATOM 2053 O O . ALA A 1 266 ? -14.606 -2.000 4.132 1.00 51.06 266 ALA A O 1
ATOM 2054 N N . GLU A 1 267 ? -14.263 -4.173 3.754 1.00 47.50 267 GLU A N 1
ATOM 2055 C CA . GLU A 1 267 ? -15.044 -4.196 2.533 1.00 47.50 267 GLU A CA 1
ATOM 2056 C C . GLU A 1 267 ? -16.508 -4.021 2.931 1.00 47.50 267 GLU A C 1
ATOM 2058 O O . GLU A 1 267 ? -17.185 -4.971 3.297 1.00 47.50 267 GLU A O 1
ATOM 2063 N N . GLY A 1 268 ? -17.004 -2.791 2.897 1.00 57.88 268 GLY A N 1
ATOM 2064 C CA . GLY A 1 268 ? -18.384 -2.490 3.241 1.00 57.88 268 GLY A CA 1
ATOM 2065 C C . GLY A 1 268 ? -18.517 -1.061 3.719 1.00 57.88 268 GLY A C 1
ATOM 2066 O O . GLY A 1 268 ? -18.206 -0.759 4.862 1.00 57.88 268 GLY A O 1
ATOM 2067 N N . ARG A 1 269 ? -19.031 -0.187 2.850 1.00 73.38 269 ARG A N 1
ATOM 2068 C CA . ARG A 1 269 ? -19.539 1.106 3.310 1.00 73.38 269 ARG A CA 1
ATOM 2069 C C . ARG A 1 269 ? -20.698 0.870 4.264 1.00 73.38 269 ARG A C 1
ATOM 2071 O O . ARG A 1 269 ? -21.483 -0.062 4.054 1.00 73.38 269 ARG A O 1
ATOM 2078 N N . ALA A 1 270 ? -20.825 1.739 5.255 1.00 84.94 270 ALA A N 1
ATOM 2079 C CA . ALA A 1 270 ? -21.992 1.751 6.107 1.00 84.94 270 ALA A CA 1
ATOM 2080 C C . ALA A 1 270 ? -23.267 1.882 5.261 1.00 84.94 270 ALA A C 1
ATOM 2082 O O . ALA A 1 270 ? -23.314 2.583 4.246 1.00 84.94 270 ALA A O 1
ATOM 2083 N N . THR A 1 271 ? -24.315 1.177 5.676 1.00 90.12 271 THR A N 1
ATOM 2084 C CA . THR A 1 271 ? -25.641 1.249 5.045 1.00 90.12 271 THR A CA 1
ATOM 2085 C C . THR A 1 271 ? -26.436 2.479 5.484 1.00 90.12 271 THR A C 1
ATOM 2087 O O . THR A 1 271 ? -27.449 2.809 4.864 1.00 90.12 271 THR A O 1
ATOM 2090 N N . ILE A 1 272 ? -25.987 3.150 6.546 1.00 90.25 272 ILE A N 1
ATOM 2091 C CA . ILE A 1 272 ? -26.567 4.390 7.064 1.00 90.25 272 ILE A CA 1
ATOM 2092 C C . ILE A 1 272 ? -25.909 5.606 6.401 1.00 90.25 272 ILE A C 1
ATOM 2094 O O . ILE A 1 272 ? -24.830 5.509 5.817 1.00 90.25 272 ILE A O 1
ATOM 2098 N N . ALA A 1 273 ? -26.578 6.757 6.465 1.00 88.94 273 ALA A N 1
ATOM 2099 C CA . ALA A 1 273 ? -26.056 7.985 5.881 1.00 88.94 273 ALA A CA 1
ATOM 2100 C C . ALA A 1 273 ? -24.778 8.436 6.604 1.00 88.94 273 ALA A C 1
ATOM 2102 O O . ALA A 1 273 ? -24.724 8.457 7.835 1.00 88.94 273 ALA A O 1
ATOM 2103 N N . TYR A 1 274 ? -23.776 8.814 5.815 1.00 85.50 274 TYR A N 1
ATOM 2104 C CA . TYR A 1 274 ? -22.567 9.458 6.311 1.00 85.50 274 TYR A CA 1
ATOM 2105 C C . TYR A 1 274 ? -22.879 10.897 6.745 1.00 85.50 274 TYR A C 1
ATOM 2107 O O . TYR A 1 274 ? -23.736 11.529 6.117 1.00 85.50 274 TYR A O 1
ATOM 2115 N N . PRO A 1 275 ? -22.200 11.420 7.780 1.00 81.81 275 PRO A N 1
ATOM 2116 C CA . PRO A 1 275 ? -22.365 12.809 8.186 1.00 81.81 275 PRO A CA 1
ATOM 2117 C C . PRO A 1 275 ? -22.013 13.761 7.037 1.00 81.81 275 PRO A C 1
ATOM 2119 O O . PRO A 1 275 ? -21.094 13.509 6.251 1.00 81.81 275 PRO A O 1
ATOM 2122 N N . GLU A 1 276 ? -22.769 14.854 6.922 1.00 73.56 276 GLU A N 1
ATOM 2123 C CA . GLU A 1 276 ? -22.488 15.894 5.936 1.00 73.56 276 GLU A CA 1
ATOM 2124 C C . GLU A 1 276 ? -21.186 16.605 6.318 1.00 73.56 276 GLU A C 1
ATOM 2126 O O . GLU A 1 276 ? -21.058 17.174 7.401 1.00 73.56 276 GLU A O 1
ATOM 2131 N N . VAL A 1 277 ? -20.198 16.562 5.425 1.00 64.25 277 VAL A N 1
ATOM 2132 C CA . VAL A 1 277 ? -18.963 17.329 5.585 1.00 64.25 277 VAL A CA 1
ATOM 2133 C C . VAL A 1 277 ? -19.280 18.763 5.175 1.00 64.25 277 VAL A C 1
ATOM 2135 O O . VAL A 1 277 ? -19.329 19.068 3.982 1.00 64.25 277 VAL A O 1
ATOM 2138 N N . GLU A 1 278 ? -19.549 19.640 6.145 1.00 54.94 278 GLU A N 1
ATOM 2139 C CA . GLU A 1 278 ? -19.623 21.073 5.862 1.00 54.94 278 GLU A CA 1
ATOM 2140 C C . GLU A 1 278 ? -18.262 21.537 5.325 1.00 54.94 278 GLU A C 1
ATOM 2142 O O . GLU A 1 278 ? -17.223 21.363 5.966 1.00 54.94 278 GLU A O 1
ATOM 2147 N N . ASP A 1 279 ? -18.275 22.121 4.125 1.00 48.88 279 ASP A N 1
ATOM 2148 C CA . ASP A 1 279 ? -17.136 22.805 3.516 1.00 48.88 279 ASP A CA 1
ATOM 2149 C C . ASP A 1 279 ? -16.800 24.010 4.415 1.00 48.88 279 ASP A C 1
ATOM 2151 O O . ASP A 1 279 ? -17.350 25.105 4.261 1.00 48.88 279 ASP A O 1
ATOM 2155 N N . ALA A 1 280 ? -15.973 23.792 5.442 1.00 45.62 280 ALA A N 1
ATOM 2156 C CA . ALA A 1 280 ? -15.558 24.822 6.383 1.00 45.62 280 ALA A CA 1
ATOM 2157 C C . ALA A 1 280 ? -14.791 25.902 5.607 1.00 45.62 280 ALA A C 1
ATOM 2159 O O . ALA A 1 280 ? -13.611 25.755 5.283 1.00 45.62 280 ALA A O 1
ATOM 2160 N N . GLY A 1 281 ? -15.511 26.964 5.244 1.00 40.62 281 GLY A N 1
ATOM 2161 C CA . GLY A 1 281 ? -15.090 27.972 4.281 1.00 40.62 281 GLY A CA 1
ATOM 2162 C C . GLY A 1 281 ? -13.632 28.406 4.435 1.00 40.62 281 GLY A C 1
ATOM 2163 O O . GLY A 1 281 ? -13.263 29.069 5.400 1.00 40.62 281 GLY A O 1
ATOM 2164 N N . GLY A 1 282 ? -12.822 28.078 3.426 1.00 44.78 282 GLY A N 1
ATOM 2165 C CA . GLY A 1 282 ? -11.487 28.641 3.207 1.00 44.78 282 GLY A CA 1
ATOM 2166 C C . GLY A 1 282 ? -10.295 27.805 3.683 1.00 44.78 282 GLY A C 1
ATOM 2167 O O . GLY A 1 282 ? -9.172 28.156 3.321 1.00 44.78 282 GLY A O 1
ATOM 2168 N N . GLY A 1 283 ? -10.501 26.712 4.427 1.00 49.31 283 GLY A N 1
ATOM 2169 C CA . GLY A 1 283 ? -9.468 25.695 4.679 1.00 49.31 283 GLY A CA 1
ATOM 2170 C C . GLY A 1 283 ? -9.482 24.612 3.596 1.00 49.31 283 GLY A C 1
ATOM 2171 O O . GLY A 1 283 ? -10.526 24.347 3.004 1.00 49.31 283 GLY A O 1
ATOM 2172 N N . ALA A 1 284 ? -8.346 23.972 3.302 1.00 55.16 284 ALA A N 1
ATOM 2173 C CA . ALA A 1 284 ? -8.384 22.768 2.476 1.00 55.16 284 ALA A CA 1
ATOM 2174 C C . ALA A 1 284 ? -9.152 21.683 3.251 1.00 55.16 284 ALA A C 1
ATOM 2176 O O . ALA A 1 284 ? -8.829 21.426 4.407 1.00 55.16 284 ALA A O 1
ATOM 2177 N N . LEU A 1 285 ? -10.140 21.028 2.626 1.00 52.12 285 LEU A N 1
ATOM 2178 C CA . LEU A 1 285 ? -10.935 19.940 3.231 1.00 52.12 285 LEU A CA 1
ATOM 2179 C C . LEU A 1 285 ? -10.061 18.890 3.955 1.00 52.12 285 LEU A C 1
ATOM 2181 O O . LEU A 1 285 ? -10.476 18.296 4.947 1.00 52.12 285 LEU A O 1
ATOM 2185 N N . ALA A 1 286 ? -8.830 18.713 3.462 1.00 56.50 286 ALA A N 1
ATOM 2186 C CA . ALA A 1 286 ? -7.790 17.826 3.970 1.00 56.50 286 ALA A CA 1
ATOM 2187 C C . ALA A 1 286 ? -7.242 18.171 5.371 1.00 56.50 286 ALA A C 1
ATOM 2189 O O . ALA A 1 286 ? -6.531 17.343 5.930 1.00 56.50 286 ALA A O 1
ATOM 2190 N N . ASP A 1 287 ? -7.572 19.326 5.955 1.00 66.69 287 ASP A N 1
ATOM 2191 C CA . ASP A 1 287 ? -7.043 19.746 7.265 1.00 66.69 287 ASP A CA 1
ATOM 2192 C C . ASP A 1 287 ? -8.089 19.649 8.396 1.00 66.69 287 ASP A C 1
ATOM 2194 O O . ASP A 1 287 ? -7.827 20.052 9.529 1.00 66.69 287 ASP A O 1
ATOM 2198 N N . THR A 1 288 ? -9.287 19.126 8.107 1.00 79.06 288 THR A N 1
ATOM 2199 C CA . THR A 1 288 ? -10.406 19.043 9.065 1.00 79.06 288 THR A CA 1
ATOM 2200 C C . THR A 1 288 ? -10.705 17.605 9.479 1.00 79.06 288 THR A C 1
ATOM 2202 O O . THR A 1 288 ? -10.575 16.688 8.671 1.00 79.06 288 THR A O 1
ATOM 2205 N N . ALA A 1 289 ? -11.175 17.403 10.714 1.00 82.62 289 ALA A N 1
ATOM 2206 C CA . ALA A 1 289 ? -11.583 16.088 11.218 1.00 82.62 289 ALA A CA 1
ATOM 2207 C C . ALA A 1 289 ? -12.633 15.409 10.315 1.00 82.62 289 ALA A C 1
ATOM 2209 O O . ALA A 1 289 ? -12.509 14.231 9.986 1.00 82.62 289 ALA A O 1
ATOM 2210 N N . ALA A 1 290 ? -13.611 16.178 9.823 1.00 84.00 290 ALA A N 1
ATOM 2211 C CA . ALA A 1 290 ? -14.642 15.692 8.906 1.00 84.00 290 ALA A CA 1
ATOM 2212 C C . ALA A 1 290 ? -14.068 15.223 7.553 1.00 84.00 290 ALA A C 1
ATOM 2214 O O . ALA A 1 290 ? -14.518 14.218 7.004 1.00 84.00 290 ALA A O 1
ATOM 2215 N N . GLY A 1 291 ? -13.023 15.886 7.042 1.00 80.31 291 GLY A N 1
ATOM 2216 C CA . GLY A 1 291 ? -12.305 15.447 5.841 1.00 80.31 291 GLY A CA 1
ATOM 2217 C C . GLY A 1 291 ? -11.605 14.091 5.999 1.00 80.31 291 GLY A C 1
ATOM 2218 O O . GLY A 1 291 ? -11.402 13.384 5.011 1.00 80.31 291 GLY A O 1
ATOM 2219 N N . TRP A 1 292 ? -11.293 13.699 7.237 1.00 84.00 292 TRP A N 1
ATOM 2220 C CA . TRP A 1 292 ? -10.654 12.427 7.585 1.00 84.00 292 TRP A CA 1
ATOM 2221 C C . TRP A 1 292 ? -11.622 11.363 8.105 1.00 84.00 292 TRP A C 1
ATOM 2223 O O . TRP A 1 292 ? -11.180 10.259 8.423 1.00 84.00 292 TRP A O 1
ATOM 2233 N N . PHE A 1 293 ? -12.930 11.637 8.112 1.00 87.62 293 PHE A N 1
ATOM 2234 C CA . PHE A 1 293 ? -13.951 10.729 8.639 1.00 87.62 293 PHE A CA 1
ATOM 2235 C C . PHE A 1 293 ? -13.838 9.311 8.069 1.00 87.62 293 PHE A C 1
ATOM 2237 O O . PHE A 1 293 ? -13.823 8.346 8.818 1.00 87.62 293 PHE A O 1
ATOM 2244 N N . ALA A 1 294 ? -13.697 9.167 6.748 1.00 83.00 294 ALA A N 1
ATOM 2245 C CA . ALA A 1 294 ? -13.620 7.848 6.114 1.00 83.00 294 ALA A CA 1
ATOM 2246 C C . ALA A 1 294 ? -12.356 7.057 6.510 1.00 83.00 294 ALA A C 1
ATOM 2248 O O . ALA A 1 294 ? -12.387 5.832 6.585 1.00 83.00 294 ALA A O 1
ATOM 2249 N N . ALA A 1 295 ? -11.236 7.745 6.759 1.00 82.31 295 ALA A N 1
ATOM 2250 C CA . ALA A 1 295 ? -10.017 7.094 7.236 1.00 82.31 295 ALA A CA 1
ATOM 2251 C C . ALA A 1 295 ? -10.158 6.690 8.710 1.00 82.31 295 ALA A C 1
ATOM 2253 O O . ALA A 1 295 ? -9.809 5.572 9.075 1.00 82.31 295 ALA A O 1
ATOM 2254 N N . ALA A 1 296 ? -10.731 7.569 9.535 1.00 88.81 296 ALA A N 1
ATOM 2255 C CA . ALA A 1 296 ? -11.050 7.272 10.926 1.00 88.81 296 ALA A CA 1
ATOM 2256 C C . ALA A 1 296 ? -12.047 6.104 11.053 1.00 88.81 296 ALA A C 1
ATOM 2258 O O . ALA A 1 296 ? -11.835 5.203 11.859 1.00 88.81 296 ALA A O 1
ATOM 2259 N N . GLU A 1 297 ? -13.078 6.058 10.203 1.00 90.38 297 GLU A N 1
ATOM 2260 C CA . GLU A 1 297 ? -14.061 4.969 10.130 1.00 90.38 297 GLU A CA 1
ATOM 2261 C C . GLU A 1 297 ? -13.368 3.638 9.858 1.00 90.38 297 GLU A C 1
ATOM 2263 O O . GLU A 1 297 ? -13.601 2.660 10.565 1.00 90.38 297 GLU A O 1
ATOM 2268 N N . ALA A 1 298 ? -12.464 3.612 8.881 1.00 84.75 298 ALA A N 1
ATOM 2269 C CA . ALA A 1 298 ? -11.700 2.420 8.559 1.00 84.75 298 ALA A CA 1
ATOM 2270 C C . ALA A 1 298 ? -10.855 1.925 9.748 1.00 84.75 298 ALA A C 1
ATOM 2272 O O . ALA A 1 298 ? -10.714 0.715 9.919 1.00 84.75 298 ALA A O 1
ATOM 2273 N N . ARG A 1 299 ? -10.328 2.833 10.584 1.00 87.44 299 ARG A N 1
ATOM 2274 C CA . ARG A 1 299 ? -9.568 2.483 11.796 1.00 87.44 299 ARG A CA 1
ATOM 2275 C C . ARG A 1 299 ? -10.447 1.910 12.893 1.00 87.44 299 ARG A C 1
ATOM 2277 O O . ARG A 1 299 ? -10.154 0.826 13.378 1.00 87.44 299 ARG A O 1
ATOM 2284 N N . VAL A 1 300 ? -11.563 2.560 13.199 1.00 91.50 300 VAL A N 1
ATOM 2285 C CA . VAL A 1 300 ? -12.525 2.045 14.186 1.00 91.50 300 VAL A CA 1
ATOM 2286 C C . VAL A 1 300 ? -13.109 0.696 13.743 1.00 91.50 300 VAL A C 1
ATOM 2288 O O . VAL A 1 300 ? -13.358 -0.182 14.565 1.00 91.50 300 VAL A O 1
ATOM 2291 N N . LEU A 1 301 ? -13.300 0.481 12.438 1.00 88.81 301 LEU A N 1
ATOM 2292 C CA . LEU A 1 301 ? -13.798 -0.792 11.914 1.00 88.81 301 LEU A CA 1
ATOM 2293 C C . LEU A 1 301 ? -12.829 -1.960 12.106 1.00 88.81 301 LEU A C 1
ATOM 2295 O O . LEU A 1 301 ? -13.298 -3.081 12.291 1.00 88.81 301 LEU A O 1
ATOM 2299 N N . VAL A 1 302 ? -11.513 -1.730 12.085 1.00 85.69 302 VAL A N 1
ATOM 2300 C CA . VAL A 1 302 ? -10.529 -2.781 12.403 1.00 85.69 302 VAL A CA 1
ATOM 2301 C C . VAL A 1 302 ? -10.739 -3.274 13.833 1.00 85.69 302 VAL A C 1
ATOM 2303 O O . VAL A 1 302 ? -10.896 -4.478 14.036 1.00 85.69 302 VAL A O 1
ATOM 2306 N N . GLU A 1 303 ? -10.890 -2.344 14.774 1.00 90.44 303 GLU A N 1
ATOM 2307 C CA . GLU A 1 303 ? -11.162 -2.640 16.184 1.00 90.44 303 GLU A CA 1
ATOM 2308 C C . GLU A 1 303 ? -12.488 -3.387 16.365 1.00 90.44 303 GLU A C 1
ATOM 2310 O O . GLU A 1 303 ? -12.572 -4.372 17.092 1.00 90.44 303 GLU A O 1
ATOM 2315 N N . ILE A 1 304 ? -13.536 -3.000 15.630 1.00 92.12 304 ILE A N 1
ATOM 2316 C CA . ILE A 1 304 ? -14.827 -3.713 15.638 1.00 92.12 304 ILE A CA 1
ATOM 2317 C C . ILE A 1 304 ? -14.694 -5.138 15.075 1.00 92.12 304 ILE A C 1
ATOM 2319 O O . ILE A 1 304 ? -15.354 -6.065 15.556 1.00 92.12 304 ILE A O 1
ATOM 2323 N N . VAL A 1 305 ? -13.863 -5.339 14.050 1.00 87.25 305 VAL A N 1
ATOM 2324 C CA . VAL A 1 305 ? -13.588 -6.670 13.489 1.00 87.25 305 VAL A CA 1
ATOM 2325 C C . VAL A 1 305 ? -12.836 -7.546 14.500 1.00 87.25 305 VAL A C 1
ATOM 2327 O O . VAL A 1 305 ? -13.109 -8.748 14.569 1.00 87.25 305 VAL A O 1
ATOM 2330 N N . ASP A 1 306 ? -11.920 -6.963 15.277 1.00 87.00 306 ASP A N 1
ATOM 2331 C CA . ASP A 1 306 ? -11.125 -7.638 16.314 1.00 87.00 306 ASP A CA 1
ATOM 2332 C C . ASP A 1 306 ? -11.882 -7.848 17.637 1.00 87.00 306 ASP A C 1
ATOM 2334 O O . ASP A 1 306 ? -11.595 -8.802 18.358 1.00 87.00 306 ASP A O 1
ATOM 2338 N N . ALA A 1 307 ? -12.929 -7.064 17.897 1.00 92.81 307 ALA A N 1
ATOM 2339 C CA . ALA A 1 307 ? -13.668 -7.034 19.156 1.00 92.81 307 ALA A CA 1
ATOM 2340 C C . ALA A 1 307 ? -14.025 -8.383 19.823 1.00 92.81 307 ALA A C 1
ATOM 2342 O O . ALA A 1 307 ? -13.849 -8.493 21.041 1.00 92.81 307 ALA A O 1
ATOM 2343 N N . PRO A 1 308 ? -14.530 -9.419 19.113 1.00 92.38 308 PRO A N 1
ATOM 2344 C CA . PRO A 1 308 ? -14.755 -10.732 19.728 1.00 92.38 308 PRO A CA 1
ATOM 2345 C C . PRO A 1 308 ? -13.480 -11.398 20.253 1.00 92.38 308 PRO A C 1
ATOM 2347 O O . PRO A 1 308 ? -13.525 -12.068 21.284 1.00 92.38 308 PRO A O 1
ATOM 2350 N N . TYR A 1 309 ? -12.370 -11.243 19.532 1.00 88.31 309 TYR A N 1
ATOM 2351 C CA . TYR A 1 309 ? -11.087 -11.868 19.842 1.00 88.31 309 TYR A CA 1
ATOM 2352 C C . TYR A 1 309 ? -10.409 -11.132 20.988 1.00 88.31 309 TYR A C 1
ATOM 2354 O O . TYR A 1 309 ? -10.042 -11.770 21.968 1.00 88.31 309 TYR A O 1
ATOM 2362 N N . THR A 1 310 ? -10.372 -9.799 20.926 1.00 90.12 310 THR A N 1
ATOM 2363 C CA . THR A 1 310 ? -9.869 -8.949 22.012 1.00 90.12 310 THR A CA 1
ATOM 2364 C C . THR A 1 310 ? -10.604 -9.243 23.319 1.00 90.12 310 THR A C 1
ATOM 2366 O O . THR A 1 310 ? -9.988 -9.446 24.360 1.00 90.12 310 THR A O 1
ATOM 2369 N N . ALA A 1 311 ? -11.935 -9.361 23.275 1.00 94.44 311 ALA A N 1
ATOM 2370 C CA . ALA A 1 311 ? -12.716 -9.729 24.450 1.00 94.44 311 ALA A CA 1
ATOM 2371 C C . ALA A 1 311 ? -12.375 -11.132 24.974 1.00 94.44 311 ALA A C 1
ATOM 2373 O O . ALA A 1 311 ? -12.265 -11.323 26.184 1.00 94.44 311 ALA A O 1
ATOM 2374 N N . ALA A 1 312 ? -12.231 -12.123 24.090 1.00 93.12 312 ALA A N 1
ATOM 2375 C CA . ALA A 1 312 ? -11.860 -13.480 24.486 1.00 93.12 312 ALA A CA 1
ATOM 2376 C C . ALA A 1 312 ? -10.468 -13.518 25.133 1.00 93.12 312 ALA A C 1
ATOM 2378 O O . ALA A 1 312 ? -10.317 -14.130 26.184 1.00 93.12 312 ALA A O 1
ATOM 2379 N N . GLU A 1 313 ? -9.500 -12.810 24.554 1.00 92.06 313 GLU A N 1
ATOM 2380 C CA . GLU A 1 313 ? -8.138 -12.686 25.071 1.00 92.06 313 GLU A CA 1
ATOM 2381 C C . GLU A 1 313 ? -8.123 -12.050 26.463 1.00 92.06 313 GLU A C 1
ATOM 2383 O O . GLU A 1 313 ? -7.562 -12.629 27.388 1.00 92.06 313 GLU A O 1
ATOM 2388 N N . ILE A 1 314 ? -8.805 -10.913 26.653 1.00 94.00 314 ILE A N 1
ATOM 2389 C CA . ILE A 1 314 ? -8.872 -10.242 27.961 1.00 94.00 314 ILE A CA 1
ATOM 2390 C C . ILE A 1 314 ? -9.517 -11.151 29.015 1.00 94.00 314 ILE A C 1
ATOM 2392 O O . ILE A 1 314 ? -9.043 -11.224 30.149 1.00 94.00 314 ILE A O 1
ATOM 2396 N N . ASN A 1 315 ? -10.584 -11.865 28.648 1.00 95.12 315 ASN A N 1
ATOM 2397 C CA . ASN A 1 315 ? -11.246 -12.811 29.546 1.00 95.12 315 ASN A CA 1
ATOM 2398 C C . ASN A 1 315 ? -10.366 -14.033 29.889 1.00 95.12 315 ASN A C 1
ATOM 2400 O O . ASN A 1 315 ? -10.596 -14.653 30.926 1.00 95.12 315 ASN A O 1
ATOM 2404 N N . ASP A 1 316 ? -9.376 -14.378 29.056 1.00 94.44 316 ASP A N 1
ATOM 2405 C CA . ASP A 1 316 ? -8.463 -15.518 29.253 1.00 94.44 316 ASP A CA 1
ATOM 2406 C C . ASP A 1 316 ? -7.138 -15.135 29.944 1.00 94.44 316 ASP A C 1
ATOM 2408 O O . ASP A 1 316 ? -6.279 -15.984 30.174 1.00 94.44 316 ASP A O 1
ATOM 2412 N N . ARG A 1 317 ? -6.982 -13.877 30.385 1.00 94.12 317 ARG A N 1
ATOM 2413 C CA . ARG A 1 317 ? -5.795 -13.379 31.120 1.00 94.12 317 ARG A CA 1
ATOM 2414 C C . ARG A 1 317 ? -5.579 -14.003 32.510 1.00 94.12 317 ARG A C 1
ATOM 2416 O O . ARG A 1 317 ? -4.714 -13.570 33.272 1.00 94.12 317 ARG A O 1
ATOM 2423 N N . GLY A 1 318 ? -6.373 -15.005 32.888 1.00 93.06 318 GLY A N 1
ATOM 2424 C CA . GLY A 1 318 ? -6.265 -15.706 34.165 1.00 93.06 318 GLY A CA 1
ATOM 2425 C C . GLY A 1 318 ? -6.327 -14.745 35.363 1.00 93.06 318 GLY A C 1
ATOM 2426 O O . GLY A 1 318 ? -7.359 -14.106 35.560 1.00 93.06 318 GLY A O 1
ATOM 2427 N N . PRO A 1 319 ? -5.264 -14.631 36.186 1.00 93.19 319 PRO A N 1
ATOM 2428 C CA . PRO A 1 319 ? -5.259 -13.753 37.359 1.00 93.19 319 PRO A CA 1
ATOM 2429 C C . PRO A 1 319 ? -5.297 -12.254 37.023 1.00 93.19 319 PRO A C 1
ATOM 2431 O O . PRO A 1 319 ? -5.586 -11.465 37.919 1.00 93.19 319 PRO A O 1
ATOM 2434 N N . PHE A 1 320 ? -5.001 -11.863 35.779 1.00 95.00 320 PHE A N 1
ATOM 2435 C CA . PHE A 1 320 ? -5.027 -10.465 35.336 1.00 95.00 320 PHE A CA 1
ATOM 2436 C C . PHE A 1 320 ? -6.334 -10.095 34.629 1.00 95.00 320 P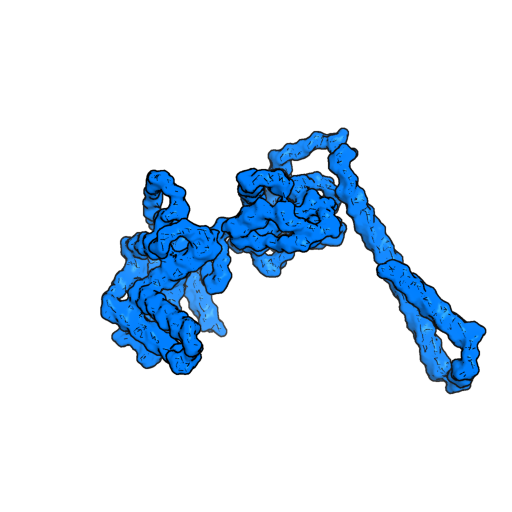HE A C 1
ATOM 2438 O O . PHE A 1 320 ? -6.493 -8.954 34.197 1.00 95.00 320 PHE A O 1
ATOM 2445 N N . ALA A 1 321 ? -7.273 -11.035 34.483 1.00 94.06 321 ALA A N 1
ATOM 2446 C CA . ALA A 1 321 ? -8.585 -10.740 33.923 1.00 94.06 321 ALA A CA 1
ATOM 2447 C C . ALA A 1 321 ? -9.375 -9.809 34.868 1.00 94.06 321 ALA A C 1
ATOM 2449 O O . ALA A 1 321 ? -9.276 -9.945 36.092 1.00 94.06 321 ALA A O 1
ATOM 2450 N N . PRO A 1 322 ? -10.170 -8.868 34.331 1.00 93.75 322 PRO A N 1
ATOM 2451 C CA . PRO A 1 322 ? -10.985 -7.986 35.156 1.00 93.75 322 PRO A CA 1
ATOM 2452 C C . PRO A 1 322 ? -12.094 -8.766 35.884 1.00 93.75 322 PRO A C 1
ATOM 2454 O O . PRO A 1 322 ? -12.527 -9.827 35.433 1.00 93.75 322 PRO A O 1
ATOM 2457 N N . ASP A 1 323 ? -12.617 -8.213 36.986 1.00 92.00 323 ASP A N 1
ATOM 2458 C CA . ASP A 1 323 ? -13.680 -8.830 37.809 1.00 92.00 323 ASP A CA 1
ATOM 2459 C C . ASP A 1 323 ? -15.085 -8.730 37.168 1.00 92.00 323 ASP A C 1
ATOM 2461 O O . ASP A 1 323 ? -16.092 -8.412 37.800 1.00 92.00 323 ASP A O 1
ATOM 2465 N N . PHE A 1 324 ? -15.161 -8.934 35.854 1.00 94.44 324 PHE A N 1
ATOM 2466 C CA . PHE A 1 324 ? -16.393 -9.094 35.095 1.00 94.44 324 PHE A CA 1
ATOM 2467 C C . PHE A 1 324 ? -16.091 -9.754 33.748 1.00 94.44 324 PHE A C 1
ATOM 2469 O O . PHE A 1 324 ? -14.992 -9.654 33.214 1.00 94.44 324 PHE A O 1
ATOM 2476 N N . THR A 1 325 ? -17.097 -10.391 33.148 1.00 95.50 325 THR A N 1
ATOM 2477 C CA . THR A 1 325 ? -16.964 -10.900 31.780 1.00 95.50 325 THR A CA 1
ATOM 2478 C C . THR A 1 325 ? -16.978 -9.742 30.790 1.00 95.50 325 THR A C 1
ATOM 2480 O O . THR A 1 325 ? -18.001 -9.068 30.628 1.00 95.50 325 THR A O 1
ATOM 2483 N N . VAL A 1 326 ? -15.853 -9.530 30.116 1.00 95.69 326 VAL A N 1
ATOM 2484 C CA . VAL A 1 326 ? -15.674 -8.472 29.123 1.00 95.69 326 VAL A CA 1
ATOM 2485 C C . VAL A 1 326 ? -16.548 -8.779 27.900 1.00 95.69 326 VAL A C 1
ATOM 2487 O O . VAL A 1 326 ? -16.430 -9.873 27.337 1.00 95.69 326 VAL A O 1
ATOM 2490 N N . PRO A 1 327 ? -17.466 -7.871 27.503 1.00 96.25 327 PRO A N 1
ATOM 2491 C CA . PRO A 1 327 ? -18.237 -8.020 26.270 1.00 96.25 327 PRO A CA 1
ATOM 2492 C C . PRO A 1 327 ? -17.330 -7.797 25.053 1.00 96.25 327 PRO A C 1
ATOM 2494 O O . PRO A 1 327 ? -16.146 -7.530 25.202 1.00 96.25 327 PRO A O 1
ATOM 2497 N N . TRP A 1 328 ? -17.864 -7.874 23.833 1.00 96.31 328 TRP A N 1
ATOM 2498 C CA . TRP A 1 328 ? -17.081 -7.472 22.658 1.00 96.31 328 TRP A CA 1
ATOM 2499 C C . TRP A 1 328 ? -16.706 -5.999 22.798 1.00 96.31 328 TRP A C 1
ATOM 2501 O O . TRP A 1 328 ? -17.582 -5.168 23.042 1.00 96.31 328 TRP A O 1
ATOM 2511 N N . VAL A 1 329 ? -15.420 -5.689 22.674 1.00 96.12 329 VAL A N 1
ATOM 2512 C CA . VAL A 1 329 ? -14.880 -4.353 22.932 1.00 96.12 329 VAL A CA 1
ATOM 2513 C C . VAL A 1 329 ? -14.016 -3.876 21.777 1.00 96.12 329 VAL A C 1
ATOM 2515 O O . VAL A 1 329 ? -13.307 -4.672 21.180 1.00 96.12 329 VAL A O 1
ATOM 2518 N N . ALA A 1 330 ? -14.080 -2.585 21.475 1.00 94.31 330 ALA A N 1
ATOM 2519 C CA . ALA A 1 330 ? -13.229 -1.923 20.491 1.00 94.31 330 ALA A CA 1
ATOM 2520 C C . ALA A 1 330 ? -12.570 -0.701 21.145 1.00 94.31 330 ALA A C 1
ATOM 2522 O O . ALA A 1 330 ? -13.271 0.082 21.798 1.00 94.31 330 ALA A O 1
ATOM 2523 N N . SER A 1 331 ? -11.253 -0.539 20.980 1.00 94.56 331 SER A N 1
ATOM 2524 C CA . SER A 1 331 ? -10.522 0.620 21.505 1.00 94.56 331 SER A CA 1
ATOM 2525 C C . SER A 1 331 ? -10.553 1.768 20.494 1.00 94.56 331 SER A C 1
ATOM 2527 O O . SER A 1 331 ? -9.931 1.718 19.435 1.00 94.56 331 SER A O 1
ATOM 2529 N N . ALA A 1 332 ? -11.286 2.835 20.809 1.00 94.62 332 ALA A N 1
ATOM 2530 C CA . ALA A 1 332 ? -11.250 4.053 20.005 1.00 94.62 332 ALA A CA 1
ATOM 2531 C C . ALA A 1 332 ? -9.898 4.771 20.142 1.00 94.62 332 ALA A C 1
ATOM 2533 O O . ALA A 1 332 ? -9.419 5.347 19.165 1.00 94.62 332 ALA A O 1
ATOM 2534 N N . GLY A 1 333 ? -9.237 4.657 21.298 1.00 92.38 333 GLY A N 1
ATOM 2535 C CA . GLY A 1 333 ? -7.890 5.186 21.491 1.00 92.38 333 GLY A CA 1
ATOM 2536 C C . GLY A 1 333 ? -6.842 4.481 20.620 1.00 92.38 333 GLY A C 1
ATOM 2537 O O . GLY A 1 333 ? -6.004 5.145 20.013 1.00 92.38 333 GLY A O 1
ATOM 2538 N N . GLU A 1 334 ? -6.921 3.157 20.455 1.00 89.44 334 GLU A N 1
ATOM 2539 C CA . GLU A 1 334 ? -6.022 2.428 19.549 1.00 89.44 334 GLU A CA 1
ATOM 2540 C C . GLU A 1 334 ? -6.267 2.822 18.081 1.00 89.44 334 GLU A C 1
ATOM 2542 O O . GLU A 1 334 ? -5.318 3.049 17.318 1.00 89.44 334 GLU A O 1
ATOM 2547 N N . ALA A 1 335 ? -7.534 3.027 17.699 1.00 90.44 335 ALA A N 1
ATOM 2548 C CA . ALA A 1 335 ? -7.893 3.586 16.397 1.00 90.44 335 ALA A CA 1
ATOM 2549 C C . ALA A 1 335 ? -7.364 5.025 16.201 1.00 90.44 335 ALA A C 1
ATOM 2551 O O . ALA A 1 335 ? -6.895 5.348 15.104 1.00 90.44 335 ALA A O 1
ATOM 2552 N N . GLU A 1 336 ? -7.394 5.877 17.238 1.00 92.88 336 GLU A N 1
ATOM 2553 C CA . GLU A 1 336 ? -6.789 7.221 1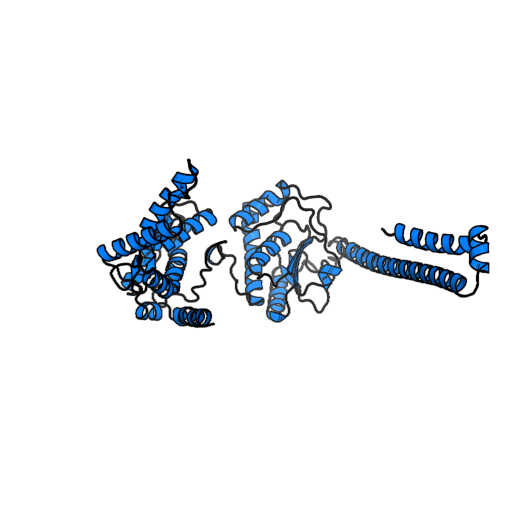7.244 1.00 92.88 336 GLU A CA 1
ATOM 2554 C C . GLU A 1 336 ? -5.281 7.135 17.012 1.00 92.88 336 GLU A C 1
ATOM 2556 O O . GLU A 1 336 ? -4.778 7.765 16.080 1.00 92.88 336 GLU A O 1
ATOM 2561 N N . SER A 1 337 ? -4.562 6.336 17.802 1.00 88.31 337 SER A N 1
ATOM 2562 C CA . SER A 1 337 ? -3.117 6.127 17.659 1.00 88.31 337 SER A CA 1
ATOM 2563 C C . SER A 1 337 ? -2.755 5.615 16.264 1.00 88.31 337 SER A C 1
ATOM 2565 O O . SER A 1 337 ? -1.825 6.115 15.626 1.00 88.31 337 SER A O 1
ATOM 2567 N N . ALA A 1 338 ? -3.519 4.654 15.738 1.00 85.81 338 ALA A N 1
ATOM 2568 C CA . ALA A 1 338 ? -3.318 4.128 14.393 1.00 85.81 338 ALA A CA 1
ATOM 2569 C C . ALA A 1 338 ? -3.566 5.190 13.307 1.00 85.81 338 ALA A C 1
ATOM 2571 O O . ALA A 1 338 ? -2.817 5.248 12.325 1.00 85.81 338 ALA A O 1
ATOM 2572 N N . LEU A 1 339 ? -4.580 6.048 13.475 1.00 86.88 339 LEU A N 1
ATOM 2573 C CA . LEU A 1 339 ? -4.832 7.166 12.568 1.00 86.88 339 LEU A CA 1
ATOM 2574 C C . LEU A 1 339 ? -3.747 8.247 12.684 1.00 86.88 339 LEU A C 1
ATOM 2576 O O . LEU A 1 339 ? -3.317 8.783 11.666 1.00 86.88 339 LEU A O 1
ATOM 2580 N N . ALA A 1 340 ? -3.265 8.558 13.886 1.00 87.81 340 ALA A N 1
ATOM 2581 C CA . ALA A 1 340 ? -2.186 9.519 14.106 1.00 87.81 340 ALA A CA 1
ATOM 2582 C C . ALA A 1 340 ? -0.886 9.070 13.418 1.00 87.81 340 ALA A C 1
ATOM 2584 O O . ALA A 1 340 ? -0.223 9.861 12.733 1.00 87.81 340 ALA A O 1
ATOM 2585 N N . ASP A 1 341 ? -0.564 7.780 13.517 1.00 83.00 341 ASP A N 1
ATOM 2586 C CA . ASP A 1 341 ? 0.550 7.166 12.798 1.00 83.00 341 ASP A CA 1
ATOM 2587 C C . ASP A 1 341 ? 0.338 7.190 11.283 1.00 83.00 341 ASP A C 1
ATOM 2589 O O . ASP A 1 341 ? 1.271 7.476 10.533 1.00 83.00 341 ASP A O 1
ATOM 2593 N N . GLU A 1 342 ? -0.884 6.939 10.810 1.00 82.06 342 GLU A N 1
ATOM 2594 C CA . GLU A 1 342 ? -1.243 7.051 9.396 1.00 82.06 342 GLU A CA 1
ATOM 2595 C C . GLU A 1 342 ? -1.056 8.479 8.875 1.00 82.06 342 GLU A C 1
ATOM 2597 O O . GLU A 1 342 ? -0.435 8.669 7.829 1.00 82.06 342 GLU A O 1
ATOM 2602 N N . LEU A 1 343 ? -1.543 9.490 9.595 1.00 81.94 343 LEU A N 1
ATOM 2603 C CA . LEU A 1 343 ? -1.381 10.899 9.234 1.00 81.94 343 LEU A CA 1
ATOM 2604 C C . LEU A 1 343 ? 0.103 11.285 9.187 1.00 81.94 343 LEU A C 1
ATOM 2606 O O . LEU A 1 343 ? 0.560 11.892 8.211 1.00 81.94 343 LEU A O 1
ATOM 2610 N N . THR A 1 344 ? 0.877 10.841 10.180 1.00 82.75 344 THR A N 1
ATOM 2611 C CA . THR A 1 344 ? 2.333 11.026 10.239 1.00 82.75 344 THR A CA 1
ATOM 2612 C C . THR A 1 344 ? 3.023 10.350 9.058 1.00 82.75 344 THR A C 1
ATOM 2614 O O . THR A 1 344 ? 3.816 10.972 8.343 1.00 82.75 344 THR A O 1
ATOM 2617 N N . TRP A 1 345 ? 2.676 9.092 8.783 1.00 77.38 345 TRP A N 1
ATOM 2618 C CA . TRP A 1 345 ? 3.205 8.338 7.653 1.00 77.38 345 TRP A CA 1
ATOM 2619 C C . TRP A 1 345 ? 2.851 9.000 6.326 1.00 77.38 345 TRP A C 1
ATOM 2621 O O . TRP A 1 345 ? 3.705 9.062 5.441 1.00 77.38 345 TRP A O 1
ATOM 2631 N N . ARG A 1 346 ? 1.650 9.573 6.189 1.00 74.44 346 ARG A N 1
ATOM 2632 C CA . ARG A 1 346 ? 1.219 10.349 5.015 1.00 74.44 346 ARG A CA 1
ATOM 2633 C C . ARG A 1 346 ? 1.881 11.720 4.923 1.00 74.44 346 ARG A C 1
ATOM 2635 O O . ARG A 1 346 ? 1.888 12.304 3.845 1.00 74.44 346 ARG A O 1
ATOM 2642 N N . GLY A 1 347 ? 2.538 12.185 5.984 1.00 74.12 347 GLY A N 1
ATOM 2643 C CA . GLY A 1 347 ? 3.145 13.514 6.046 1.00 74.12 347 GLY A CA 1
ATOM 2644 C C . GLY A 1 347 ? 2.102 14.630 6.062 1.00 74.12 347 GLY A C 1
ATOM 2645 O O . GLY A 1 347 ? 2.376 15.722 5.569 1.00 74.12 347 GLY A O 1
ATOM 2646 N N . VAL A 1 348 ? 0.906 14.340 6.577 1.00 73.62 348 VAL A N 1
ATOM 2647 C CA . VAL A 1 348 ? -0.156 15.328 6.757 1.00 73.62 348 VAL A CA 1
ATOM 2648 C C . VAL A 1 348 ? 0.220 16.184 7.960 1.00 73.62 348 VAL A C 1
ATOM 2650 O O . VAL A 1 348 ? 0.336 15.685 9.076 1.00 73.62 348 VAL A O 1
ATOM 2653 N N . GLY A 1 349 ? 0.461 17.471 7.717 1.00 65.50 349 GLY A N 1
ATOM 2654 C CA . GLY A 1 349 ? 0.605 18.458 8.780 1.00 65.50 349 GLY A CA 1
ATOM 2655 C C . GLY A 1 349 ? -0.779 18.926 9.210 1.00 65.50 349 GLY A C 1
ATOM 2656 O O . GLY A 1 349 ? -1.543 19.388 8.375 1.00 65.50 349 GLY A O 1
ATOM 2657 N N . GLY A 1 350 ? -1.103 18.807 10.492 1.00 67.25 350 GLY A N 1
ATOM 2658 C CA . GLY A 1 350 ? -2.399 19.202 11.039 1.00 67.25 350 GLY A CA 1
ATOM 2659 C C . GLY A 1 350 ? -2.300 19.499 12.533 1.00 67.25 350 GLY A C 1
ATOM 2660 O O . GLY A 1 350 ? -1.216 19.361 13.114 1.00 67.25 350 GLY A O 1
ATOM 2661 N N . PRO A 1 351 ? -3.399 19.934 13.172 1.00 75.12 351 PRO A N 1
ATOM 2662 C CA . PRO A 1 351 ? -3.424 20.065 14.619 1.00 75.12 351 PRO A CA 1
ATOM 2663 C C . PRO A 1 351 ? -3.096 18.707 15.267 1.00 75.12 351 PRO A C 1
ATOM 2665 O O . PRO A 1 351 ? -3.507 17.672 14.739 1.00 75.12 351 PRO A O 1
ATOM 2668 N N . PRO A 1 352 ? -2.400 18.683 16.419 1.00 77.56 352 PRO A N 1
ATOM 2669 C CA . PRO A 1 352 ? -2.059 17.435 17.108 1.00 77.56 352 PRO A CA 1
ATOM 2670 C C . PRO A 1 352 ? -3.278 16.564 17.447 1.00 77.56 352 PRO A C 1
ATOM 2672 O 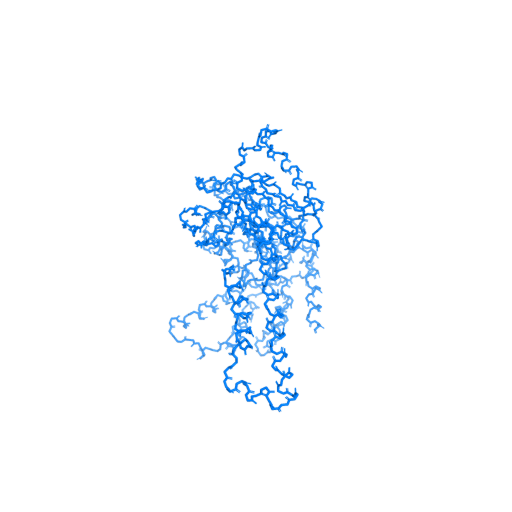O . PRO A 1 352 ? -3.137 15.365 17.643 1.00 77.56 352 PRO A O 1
ATOM 2675 N N . THR A 1 353 ? -4.468 17.166 17.507 1.00 87.69 353 THR A N 1
ATOM 2676 C CA . THR A 1 353 ? -5.739 16.508 17.824 1.00 87.69 353 THR A CA 1
ATOM 2677 C C . THR A 1 353 ? -6.475 15.968 16.600 1.00 87.69 353 THR A C 1
ATOM 2679 O O . THR A 1 353 ? -7.516 15.355 16.768 1.00 87.69 353 THR A O 1
ATOM 2682 N N . LEU A 1 354 ? -5.970 16.147 15.372 1.00 89.44 354 LEU A N 1
ATOM 2683 C CA . LEU A 1 354 ? -6.723 15.811 14.155 1.00 89.44 354 LEU A CA 1
ATOM 2684 C C . LEU A 1 354 ? -7.208 14.352 14.127 1.00 89.44 354 LEU A C 1
ATOM 2686 O O . LEU A 1 354 ? -8.346 14.096 13.742 1.00 89.44 354 LEU A O 1
ATOM 2690 N N . ALA A 1 355 ? -6.355 13.409 14.540 1.00 90.88 355 ALA A N 1
ATOM 2691 C CA . ALA A 1 355 ? -6.720 11.996 14.625 1.00 90.88 355 ALA A CA 1
ATOM 2692 C C . ALA A 1 355 ? -7.832 11.761 15.656 1.00 90.88 355 ALA A C 1
ATOM 2694 O O . ALA A 1 355 ? -8.848 11.152 15.326 1.00 90.88 355 ALA A O 1
ATOM 2695 N N . ARG A 1 356 ? -7.659 12.313 16.863 1.00 92.50 356 ARG A N 1
ATOM 2696 C CA . ARG A 1 356 ? -8.637 12.262 17.956 1.00 92.50 356 ARG A CA 1
ATOM 2697 C C . ARG A 1 356 ? -9.989 12.791 17.527 1.00 92.50 356 ARG A C 1
ATOM 2699 O O . ARG A 1 356 ? -10.998 12.118 17.678 1.00 92.50 356 ARG A O 1
ATOM 2706 N N . ASP A 1 357 ? -9.994 13.989 16.956 1.00 92.75 357 ASP A N 1
ATOM 2707 C CA . ASP A 1 357 ? -11.209 14.685 16.557 1.00 92.75 357 ASP A CA 1
ATOM 2708 C C . ASP A 1 357 ? -11.931 13.903 15.444 1.00 92.75 357 ASP A C 1
ATOM 2710 O O . ASP A 1 357 ? -13.154 13.783 15.458 1.00 92.75 357 ASP A O 1
ATOM 2714 N N . ALA A 1 358 ? -11.189 13.316 14.495 1.00 92.00 358 ALA A N 1
ATOM 2715 C CA . ALA A 1 358 ? -11.765 12.498 13.428 1.00 92.00 358 ALA A CA 1
ATOM 2716 C C . ALA A 1 358 ? -12.344 11.171 13.946 1.00 92.00 358 ALA A C 1
ATOM 2718 O O . ALA A 1 358 ? -13.442 10.791 13.541 1.00 92.00 358 ALA A O 1
ATOM 2719 N N . VAL A 1 359 ? -11.643 10.476 14.848 1.00 94.50 359 VAL A N 1
ATOM 2720 C CA . VAL A 1 359 ? -12.139 9.238 15.472 1.00 94.50 359 VAL A CA 1
ATOM 2721 C C . VAL A 1 359 ? -13.343 9.518 16.367 1.00 94.50 359 VAL A C 1
ATOM 2723 O O . VAL A 1 359 ? -14.333 8.796 16.275 1.00 94.50 359 VAL A O 1
ATOM 2726 N N . ALA A 1 360 ? -13.324 10.600 17.145 1.00 94.81 360 ALA A N 1
ATOM 2727 C CA . ALA A 1 360 ? -14.445 11.004 17.988 1.00 94.81 360 ALA A CA 1
ATOM 2728 C C . ALA A 1 360 ? -15.735 11.218 17.176 1.00 94.81 360 ALA A C 1
ATOM 2730 O O . ALA A 1 360 ? -16.791 10.740 17.587 1.00 94.81 360 ALA A O 1
ATOM 2731 N N . LEU A 1 361 ? -15.649 11.840 15.990 1.00 94.44 361 LEU A N 1
ATOM 2732 C CA . LEU A 1 361 ? -16.797 11.991 15.082 1.00 94.44 361 LEU A CA 1
ATOM 2733 C C . LEU A 1 361 ? -17.375 10.640 14.636 1.00 94.44 361 LEU A C 1
ATOM 2735 O O . LEU A 1 361 ? -18.592 10.474 14.552 1.00 94.44 361 LEU A O 1
ATOM 2739 N N . VAL A 1 362 ? -16.513 9.665 14.337 1.00 94.56 362 VAL A N 1
ATOM 2740 C CA . VAL A 1 362 ? -16.946 8.314 13.951 1.00 94.56 362 VAL A CA 1
ATOM 2741 C C . VAL A 1 362 ? -17.587 7.597 15.134 1.00 94.56 362 VAL A C 1
ATOM 2743 O O . VAL A 1 362 ? -18.634 6.972 14.971 1.00 94.56 362 VAL A O 1
ATOM 2746 N N . VAL A 1 363 ? -16.978 7.681 16.319 1.00 96.50 363 VAL A N 1
ATOM 2747 C CA . VAL A 1 363 ? -17.504 7.069 17.544 1.00 96.50 363 VAL A CA 1
ATOM 2748 C C . VAL A 1 363 ? -18.883 7.634 17.866 1.00 96.50 363 VAL A C 1
ATOM 2750 O O . VAL A 1 363 ? -19.809 6.852 18.061 1.00 96.50 363 VAL A O 1
ATOM 2753 N N . GLU A 1 364 ? -19.054 8.958 17.848 1.00 95.88 364 GLU A N 1
ATOM 2754 C CA . GLU A 1 364 ? -20.347 9.617 18.070 1.00 95.88 364 GLU A CA 1
ATOM 2755 C C . GLU A 1 364 ? -21.408 9.099 17.089 1.00 95.88 364 GLU A C 1
ATOM 2757 O O . GLU A 1 364 ? -22.464 8.615 17.503 1.00 95.88 364 GLU A O 1
ATOM 2762 N N . TRP A 1 365 ? -21.084 9.070 15.795 1.00 95.88 365 TRP A N 1
ATOM 2763 C CA . TRP A 1 365 ? -21.975 8.562 14.752 1.00 95.88 365 TRP A CA 1
ATOM 2764 C C . TRP A 1 365 ? -22.336 7.074 14.924 1.00 95.88 365 TRP A C 1
ATOM 2766 O O . TRP A 1 365 ? -23.487 6.669 14.732 1.00 95.88 365 TRP A O 1
ATOM 2776 N N . LEU A 1 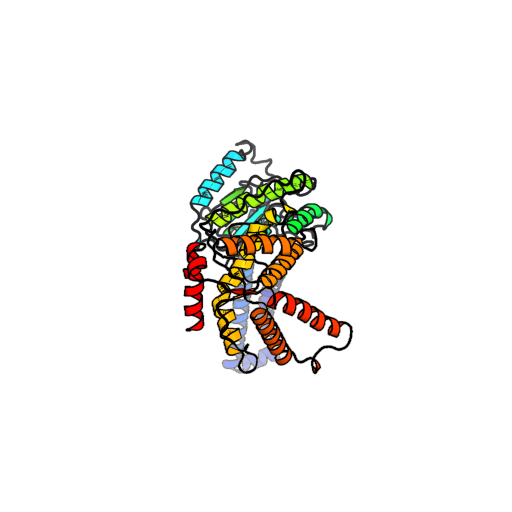366 ? -21.384 6.232 15.333 1.00 96.31 366 LEU A N 1
ATOM 2777 C CA . LEU A 1 366 ? -21.630 4.810 15.595 1.00 96.31 366 LEU A CA 1
ATOM 2778 C C . LEU A 1 366 ? -22.410 4.566 16.893 1.00 96.31 366 LEU A C 1
ATOM 2780 O O . LEU A 1 366 ? -23.179 3.600 16.965 1.00 96.31 366 LEU A O 1
ATOM 2784 N N . VAL A 1 367 ? -22.246 5.424 17.901 1.00 97.00 367 VAL A N 1
ATOM 2785 C CA . VAL A 1 367 ? -23.056 5.415 19.126 1.00 97.00 367 VAL A CA 1
ATOM 2786 C C . VAL A 1 367 ? -24.506 5.769 18.798 1.00 97.00 367 VAL A C 1
ATOM 2788 O O . VAL A 1 367 ? -25.413 5.053 19.227 1.00 97.00 367 VAL A O 1
ATOM 2791 N N . GLU A 1 368 ? -24.747 6.791 17.972 1.00 96.00 368 GLU A N 1
ATOM 2792 C CA . GLU A 1 368 ? -26.093 7.143 17.495 1.00 96.00 368 GLU A CA 1
ATOM 2793 C C . GLU A 1 368 ? -26.750 5.999 16.707 1.00 96.00 368 GLU A C 1
ATOM 2795 O O . GLU A 1 368 ? -27.937 5.706 16.880 1.00 96.00 368 GLU A O 1
ATOM 2800 N N . ALA A 1 369 ? -25.968 5.283 15.893 1.00 95.62 369 ALA A N 1
ATOM 2801 C CA . ALA A 1 369 ? -26.421 4.090 15.179 1.00 95.62 369 ALA A CA 1
ATOM 2802 C C . ALA A 1 369 ? -26.630 2.858 16.093 1.00 95.62 369 ALA A C 1
ATOM 2804 O O . ALA A 1 369 ? -27.159 1.825 15.657 1.00 95.62 369 ALA A O 1
ATOM 2805 N N . GLY A 1 370 ? -26.216 2.948 17.361 1.00 96.75 370 GLY A N 1
ATOM 2806 C CA . GLY A 1 370 ? -26.285 1.886 18.362 1.00 96.75 370 GLY A CA 1
ATOM 2807 C C . GLY A 1 370 ? -25.282 0.751 18.148 1.00 96.75 370 GLY A C 1
ATOM 2808 O O . GLY A 1 370 ? -25.483 -0.327 18.710 1.00 96.75 370 GLY A O 1
ATOM 2809 N N . VAL A 1 371 ? -24.258 0.965 17.314 1.00 97.06 371 VAL A N 1
ATOM 2810 C CA . VAL A 1 371 ? -23.156 0.023 17.055 1.00 97.06 371 VAL A CA 1
ATOM 2811 C C . VAL A 1 371 ? -22.206 -0.025 18.244 1.00 97.06 371 VAL A C 1
ATOM 2813 O O . VAL A 1 371 ? -21.806 -1.117 18.645 1.00 97.06 371 VAL A O 1
ATOM 2816 N N . LEU A 1 372 ? -21.894 1.138 18.817 1.00 97.75 372 LEU A N 1
ATOM 2817 C CA . LEU A 1 372 ? -21.062 1.279 20.007 1.00 97.75 372 LEU A CA 1
ATOM 2818 C C . LEU A 1 372 ? -21.909 1.706 21.208 1.00 97.75 372 LEU A C 1
ATOM 2820 O O . LEU A 1 372 ? -22.893 2.436 21.070 1.00 97.75 372 LEU A O 1
ATOM 2824 N N . ARG A 1 373 ? -21.523 1.255 22.400 1.00 96.88 373 ARG A N 1
ATOM 2825 C CA . ARG A 1 373 ? -22.109 1.678 23.675 1.00 96.88 373 ARG A CA 1
ATOM 2826 C C . ARG A 1 373 ? -21.015 2.045 24.673 1.00 96.88 373 ARG A C 1
ATOM 2828 O O . ARG A 1 373 ? -19.998 1.353 24.733 1.00 96.88 373 ARG A O 1
ATOM 2835 N N . PRO A 1 374 ? -21.215 3.103 25.474 1.00 95.25 374 PRO A N 1
ATOM 2836 C CA . PRO A 1 374 ? -20.257 3.456 26.507 1.00 95.25 374 PRO A CA 1
ATOM 2837 C C . PRO A 1 374 ? -20.231 2.381 27.597 1.00 95.25 374 PRO A C 1
ATOM 2839 O O . PRO A 1 374 ? -21.278 1.934 28.073 1.00 95.25 374 PRO A O 1
ATOM 2842 N N . LEU A 1 375 ? -19.027 1.999 28.013 1.00 93.56 375 LEU A N 1
ATOM 2843 C CA . LEU A 1 375 ? -18.803 1.256 29.250 1.00 93.56 375 LEU A CA 1
ATOM 2844 C C . LEU A 1 375 ? -18.898 2.211 30.451 1.00 93.56 375 LEU A C 1
ATOM 2846 O O . LEU A 1 375 ? -18.694 3.417 30.310 1.00 93.56 375 LEU A O 1
ATOM 2850 N N . SER A 1 376 ? -19.214 1.683 31.638 1.00 93.69 376 SER A N 1
ATOM 2851 C CA . SER A 1 376 ? -19.111 2.471 32.871 1.00 93.69 376 SER A CA 1
ATOM 2852 C C . SER A 1 376 ? -17.649 2.792 33.175 1.00 93.69 376 SER A C 1
ATOM 2854 O O . SER A 1 376 ? -16.763 2.003 32.846 1.00 93.69 376 SER A O 1
ATOM 2856 N N . ASP A 1 377 ? -17.402 3.908 33.860 1.00 91.94 377 ASP A N 1
ATOM 2857 C CA . ASP A 1 377 ? -16.040 4.309 34.237 1.00 91.94 377 ASP A CA 1
ATOM 2858 C C . ASP A 1 377 ? -15.347 3.235 35.091 1.00 91.94 377 ASP A C 1
ATOM 2860 O O . ASP A 1 377 ? -14.181 2.938 34.869 1.00 91.94 377 ASP A O 1
ATOM 2864 N N . GLU A 1 378 ? -16.088 2.555 35.973 1.00 93.56 378 GLU A N 1
ATOM 2865 C CA . GLU A 1 378 ? -15.587 1.402 36.741 1.00 93.56 378 GLU A CA 1
ATOM 2866 C C . GLU A 1 378 ? -15.094 0.256 35.841 1.00 93.56 378 GLU A C 1
ATOM 2868 O O . GLU A 1 378 ? -14.073 -0.364 36.122 1.00 93.56 378 GLU A O 1
ATOM 2873 N N . ARG A 1 379 ? -15.803 -0.034 34.740 1.00 94.69 379 ARG A N 1
ATOM 2874 C CA . ARG A 1 379 ? -15.411 -1.097 33.801 1.00 94.69 379 ARG A CA 1
ATOM 2875 C C . ARG A 1 379 ? -14.228 -0.688 32.938 1.00 94.69 379 ARG A C 1
ATOM 2877 O O . ARG A 1 379 ? -13.384 -1.532 32.667 1.00 94.69 379 ARG A O 1
ATOM 2884 N N . ARG A 1 380 ? -14.168 0.576 32.508 1.00 93.44 380 ARG A N 1
ATOM 2885 C CA . ARG A 1 380 ? -13.008 1.117 31.782 1.00 93.44 380 ARG A CA 1
ATOM 2886 C C . ARG A 1 380 ? -11.758 1.068 32.644 1.00 93.44 380 ARG A C 1
ATOM 2888 O O . ARG A 1 380 ? -10.723 0.613 32.180 1.00 93.44 380 ARG A O 1
ATOM 2895 N N . GLU A 1 381 ? -11.883 1.449 33.911 1.00 93.50 381 GLU A N 1
ATOM 2896 C CA . GLU A 1 381 ? -10.769 1.395 34.849 1.00 93.50 381 GLU A CA 1
ATOM 2897 C C . GLU A 1 381 ? -10.306 -0.044 35.093 1.00 93.50 381 GLU A C 1
ATOM 2899 O O . GLU A 1 381 ? -9.116 -0.323 35.008 1.00 93.50 381 GLU A O 1
ATOM 2904 N N . ALA A 1 382 ? -11.231 -0.990 35.276 1.00 93.81 382 ALA A N 1
ATOM 2905 C CA . ALA A 1 382 ? -10.880 -2.403 35.409 1.00 93.81 382 ALA A CA 1
ATOM 2906 C C . ALA A 1 382 ? -10.207 -2.983 34.144 1.00 93.81 382 ALA A C 1
ATOM 2908 O O . ALA A 1 382 ? -9.321 -3.830 34.256 1.00 93.81 382 ALA A O 1
ATOM 2909 N N . LEU A 1 383 ? -10.592 -2.535 32.941 1.00 93.62 383 LEU A N 1
ATOM 2910 C CA . LEU A 1 383 ? -9.904 -2.903 31.695 1.00 93.62 383 LEU A CA 1
ATOM 2911 C C . LEU A 1 383 ? -8.492 -2.318 31.637 1.00 93.62 383 LEU A C 1
ATOM 2913 O O . LEU A 1 383 ? -7.558 -3.046 31.307 1.00 93.62 383 LEU A O 1
ATOM 2917 N N . ARG A 1 384 ? -8.335 -1.044 32.009 1.00 93.25 384 ARG A N 1
ATOM 2918 C CA . ARG A 1 384 ? -7.043 -0.355 32.094 1.00 93.25 384 ARG A CA 1
ATOM 2919 C C . ARG A 1 384 ? -6.101 -1.048 33.079 1.00 93.25 384 ARG A C 1
ATOM 2921 O O . ARG A 1 384 ? -4.955 -1.320 32.743 1.00 93.25 384 ARG A O 1
ATOM 2928 N N . GLU A 1 385 ? -6.588 -1.383 34.273 1.00 93.62 385 GLU A N 1
ATOM 2929 C CA . GLU A 1 385 ? -5.828 -2.124 35.287 1.00 93.62 385 GLU A CA 1
ATOM 2930 C C . GLU A 1 385 ? -5.460 -3.534 34.810 1.00 93.62 385 GLU A C 1
ATOM 2932 O O . GLU A 1 385 ? -4.325 -3.965 34.999 1.00 93.62 385 GLU A O 1
ATOM 2937 N N . SER A 1 386 ? -6.384 -4.239 34.148 1.00 94.31 386 SER A N 1
ATOM 2938 C CA . SER A 1 386 ? -6.112 -5.548 33.542 1.00 94.31 386 SER A CA 1
ATOM 2939 C C . SER A 1 386 ? -5.039 -5.467 32.451 1.00 94.31 386 SER A C 1
ATOM 2941 O O . SER A 1 386 ? -4.138 -6.303 32.415 1.00 94.31 386 SER A O 1
ATOM 2943 N N . GLY A 1 387 ? -5.127 -4.472 31.561 1.00 91.50 387 GLY A N 1
ATOM 2944 C CA . GLY A 1 387 ? -4.154 -4.233 30.493 1.00 91.50 387 GLY A CA 1
ATOM 2945 C C . GLY A 1 387 ? -2.769 -3.935 31.050 1.00 91.50 387 GLY A C 1
ATOM 2946 O O . GLY A 1 387 ? -1.802 -4.590 30.669 1.00 91.50 387 GLY A O 1
ATOM 2947 N N . GLN A 1 388 ? -2.699 -3.021 32.017 1.00 90.94 388 GLN A N 1
ATOM 2948 C CA . GLN A 1 388 ? -1.464 -2.680 32.712 1.00 90.94 388 GLN A CA 1
ATOM 2949 C C . GLN A 1 388 ? -0.856 -3.902 33.417 1.00 90.94 388 GLN A C 1
ATOM 2951 O O . GLN A 1 388 ? 0.321 -4.189 33.232 1.00 90.94 388 GLN A O 1
ATOM 2956 N N . ALA A 1 389 ? -1.653 -4.674 34.163 1.00 91.19 389 ALA A N 1
ATOM 2957 C CA . ALA A 1 389 ? -1.167 -5.858 34.872 1.00 91.19 389 ALA A CA 1
ATOM 2958 C C . ALA A 1 389 ? -0.645 -6.953 33.926 1.00 91.19 389 ALA A C 1
ATOM 2960 O O . ALA A 1 389 ? 0.349 -7.607 34.237 1.00 91.19 389 ALA A O 1
ATOM 2961 N N . GLN A 1 390 ? -1.296 -7.144 32.773 1.00 91.00 390 GLN A N 1
ATOM 2962 C CA . GLN A 1 390 ? -0.828 -8.070 31.742 1.00 91.00 390 GLN A CA 1
ATOM 2963 C C . GLN A 1 390 ? 0.503 -7.599 31.136 1.00 91.00 390 GLN A C 1
ATOM 2965 O O . GLN A 1 390 ? 1.438 -8.388 31.043 1.00 91.00 390 GLN A O 1
ATOM 2970 N N . ARG A 1 391 ? 0.630 -6.312 30.787 1.00 89.56 391 ARG A N 1
ATOM 2971 C CA . ARG A 1 391 ? 1.876 -5.751 30.236 1.00 89.56 391 ARG A CA 1
ATOM 2972 C C . ARG A 1 391 ? 3.026 -5.779 31.242 1.00 89.56 391 ARG A C 1
ATOM 2974 O O . ARG A 1 391 ? 4.128 -6.166 30.877 1.00 89.56 391 ARG A O 1
ATOM 2981 N N . ASP A 1 392 ? 2.767 -5.456 32.508 1.00 88.38 392 ASP A N 1
ATOM 2982 C CA . ASP A 1 392 ? 3.757 -5.555 33.590 1.00 88.38 392 ASP A CA 1
ATOM 2983 C C . ASP A 1 392 ? 4.238 -7.004 33.801 1.00 88.38 392 ASP A C 1
ATOM 2985 O O . ASP A 1 392 ? 5.366 -7.230 34.246 1.00 88.38 392 ASP A O 1
ATOM 2989 N N . HIS A 1 393 ? 3.388 -7.994 33.506 1.00 89.62 393 HIS A N 1
ATOM 2990 C CA . HIS A 1 393 ? 3.759 -9.407 33.539 1.00 89.62 393 HIS A CA 1
ATOM 2991 C C . HIS A 1 393 ? 4.613 -9.819 32.335 1.00 89.62 393 HIS A C 1
ATOM 2993 O O . HIS A 1 393 ? 5.600 -10.535 32.518 1.00 89.62 393 HIS A O 1
ATOM 2999 N N . ASP A 1 394 ? 4.227 -9.388 31.134 1.00 86.50 394 ASP A N 1
ATOM 3000 C CA . ASP A 1 394 ? 4.894 -9.754 29.883 1.00 86.50 394 ASP A CA 1
ATOM 3001 C C . ASP A 1 394 ? 6.248 -9.038 29.717 1.00 86.50 394 ASP A C 1
ATOM 3003 O O . ASP A 1 394 ? 7.209 -9.648 29.247 1.00 86.50 394 ASP A O 1
ATOM 3007 N N . ASP A 1 395 ? 6.344 -7.782 30.168 1.00 84.31 395 ASP A N 1
ATOM 3008 C CA . ASP A 1 395 ? 7.523 -6.913 30.072 1.00 84.31 395 ASP A CA 1
ATOM 3009 C C . ASP A 1 395 ? 7.876 -6.280 31.442 1.00 84.31 395 ASP A C 1
ATOM 3011 O O . ASP A 1 395 ? 7.713 -5.068 31.645 1.00 84.31 395 ASP A O 1
ATOM 3015 N N . PRO A 1 396 ? 8.396 -7.063 32.407 1.00 83.75 396 PRO A N 1
ATOM 3016 C CA . PRO A 1 396 ? 8.628 -6.598 33.772 1.00 83.75 396 PRO A CA 1
ATOM 3017 C C . PRO A 1 396 ? 9.644 -5.452 33.846 1.00 83.75 396 PRO A C 1
ATOM 3019 O O . PRO A 1 396 ? 10.693 -5.458 33.194 1.00 83.75 396 PRO A O 1
ATOM 3022 N N . PHE A 1 397 ? 9.361 -4.473 34.710 1.00 74.94 397 PHE A N 1
ATOM 3023 C CA . PHE A 1 397 ? 10.139 -3.236 34.840 1.00 74.94 397 PHE A CA 1
ATOM 3024 C C . PHE A 1 397 ? 11.636 -3.468 35.115 1.00 74.94 397 PHE A C 1
ATOM 3026 O O . PHE A 1 397 ? 12.486 -2.690 34.678 1.00 74.94 397 PHE A O 1
ATOM 3033 N N . GLU A 1 398 ? 12.004 -4.536 35.829 1.00 80.44 398 GLU A N 1
ATOM 3034 C CA . GLU A 1 398 ? 13.405 -4.867 36.110 1.00 80.44 398 GLU A CA 1
ATOM 3035 C C . GLU A 1 398 ? 14.221 -5.209 34.856 1.00 80.44 398 GLU A C 1
ATOM 3037 O O . GLU A 1 398 ? 15.451 -5.067 34.871 1.00 80.44 398 GLU A O 1
ATOM 3042 N N . GLU A 1 399 ? 13.556 -5.639 33.783 1.00 82.06 399 GLU A N 1
ATOM 3043 C CA . GLU A 1 399 ? 14.165 -5.991 32.500 1.00 82.06 399 GLU A CA 1
ATOM 3044 C C . GLU A 1 399 ? 14.294 -4.783 31.560 1.00 82.06 399 GLU A C 1
ATOM 3046 O O . GLU A 1 399 ? 14.925 -4.871 30.502 1.00 82.06 399 GLU A O 1
ATOM 3051 N N . TRP A 1 400 ? 13.775 -3.618 31.964 1.00 78.00 400 TRP A N 1
ATOM 3052 C CA . TRP A 1 400 ? 13.793 -2.428 31.127 1.00 78.00 400 TRP A CA 1
ATOM 3053 C C . TRP A 1 400 ? 15.206 -1.840 30.966 1.00 78.00 400 TRP A C 1
ATOM 3055 O O . TRP A 1 400 ? 16.008 -1.788 31.913 1.00 78.00 400 TRP A O 1
ATOM 3065 N N . PRO A 1 401 ? 15.535 -1.311 29.771 1.00 75.12 401 PRO A N 1
ATOM 3066 C CA . PRO A 1 401 ? 16.778 -0.584 29.549 1.00 75.12 401 PRO A CA 1
ATOM 3067 C C . PRO A 1 401 ? 16.914 0.603 30.514 1.00 75.12 401 PRO A C 1
ATOM 3069 O O . PRO A 1 401 ? 16.006 1.414 30.660 1.00 75.12 401 PRO A O 1
ATOM 3072 N N . ARG A 1 402 ? 18.080 0.771 31.148 1.00 78.25 402 ARG A N 1
ATOM 3073 C CA . ARG A 1 402 ? 18.338 1.925 32.033 1.00 78.25 402 ARG A CA 1
ATOM 3074 C C . ARG A 1 402 ? 18.748 3.172 31.234 1.00 78.25 402 ARG A C 1
ATOM 3076 O O . ARG A 1 402 ? 19.532 3.070 30.293 1.00 78.25 402 ARG A O 1
ATOM 3083 N N . GLY A 1 403 ? 18.302 4.360 31.661 1.00 71.12 403 GLY A N 1
ATOM 3084 C CA . GLY A 1 403 ? 18.637 5.663 31.050 1.00 71.12 403 GLY A CA 1
ATOM 3085 C C . GLY A 1 403 ? 17.480 6.259 30.239 1.00 71.12 403 GLY A C 1
ATOM 3086 O O . GLY A 1 403 ? 16.338 5.909 30.493 1.00 71.12 403 GLY A O 1
ATOM 3087 N N . LEU A 1 404 ? 17.758 7.123 29.247 1.00 59.16 404 LEU A N 1
ATOM 3088 C CA . LEU A 1 404 ? 16.723 7.731 28.380 1.00 59.16 404 LEU A CA 1
ATOM 3089 C C . LEU A 1 404 ? 15.842 6.665 27.695 1.00 59.16 404 LEU A C 1
ATOM 3091 O O . LEU A 1 404 ? 14.658 6.872 27.481 1.00 59.16 404 LEU A O 1
ATOM 3095 N N . ALA A 1 405 ? 16.417 5.493 27.403 1.00 61.22 405 ALA A N 1
ATOM 3096 C CA . ALA A 1 405 ? 15.703 4.328 26.880 1.00 61.22 405 ALA A CA 1
ATOM 3097 C C . ALA A 1 405 ? 14.694 3.715 27.874 1.00 61.22 405 ALA A C 1
ATOM 3099 O O . ALA A 1 405 ? 13.796 3.016 27.433 1.00 61.22 405 ALA A O 1
ATOM 3100 N N . GLY A 1 406 ? 14.823 3.984 29.176 1.00 65.38 406 GLY A N 1
ATOM 3101 C CA . GLY A 1 406 ? 13.885 3.568 30.224 1.00 65.38 406 GLY A CA 1
ATOM 3102 C C . GLY A 1 406 ? 12.742 4.556 30.469 1.00 65.38 406 GLY A C 1
ATOM 3103 O O . GLY A 1 406 ? 11.777 4.206 31.136 1.00 65.38 406 GLY A O 1
ATOM 3104 N N . GLU A 1 407 ? 12.810 5.772 29.913 1.00 67.38 407 GLU A N 1
ATOM 3105 C CA . GLU A 1 407 ? 11.673 6.708 29.888 1.00 67.38 407 GLU A CA 1
ATOM 3106 C C . GLU A 1 407 ? 10.668 6.339 28.779 1.00 67.38 407 GLU A C 1
ATOM 3108 O O . GLU A 1 407 ? 9.476 6.604 28.909 1.00 67.38 407 GLU A O 1
ATOM 3113 N N . TYR A 1 408 ? 11.127 5.677 27.707 1.00 66.88 408 TYR A N 1
ATOM 3114 C CA . TYR A 1 408 ? 10.275 5.254 26.588 1.00 66.88 408 TYR A CA 1
ATOM 3115 C C . TYR A 1 408 ? 9.149 4.294 26.989 1.00 66.88 408 TYR A C 1
ATOM 3117 O O . TYR A 1 408 ? 8.021 4.544 26.569 1.00 66.88 408 TYR A O 1
ATOM 3125 N N . PRO A 1 409 ? 9.384 3.232 27.781 1.00 75.00 409 PRO A N 1
ATOM 3126 C CA . PRO A 1 409 ? 8.315 2.301 28.101 1.00 75.00 409 PRO A CA 1
ATOM 3127 C C . PRO A 1 409 ? 7.323 2.901 29.114 1.00 75.00 409 PRO A C 1
ATOM 3129 O O . PRO A 1 409 ? 6.134 2.632 29.018 1.00 75.00 409 PRO A O 1
ATOM 3132 N N . ALA A 1 410 ? 7.749 3.835 29.977 1.00 76.75 410 ALA A N 1
ATOM 3133 C CA . ALA A 1 410 ? 6.826 4.611 30.816 1.00 76.75 410 ALA A CA 1
ATOM 3134 C C . ALA A 1 410 ? 5.907 5.530 29.985 1.00 76.75 410 ALA A C 1
ATOM 3136 O O . ALA A 1 410 ? 4.717 5.648 30.266 1.00 76.75 410 ALA A O 1
ATOM 3137 N N . MET A 1 411 ? 6.442 6.164 28.937 1.00 79.06 411 MET A N 1
ATOM 3138 C CA . MET A 1 411 ? 5.638 6.939 27.984 1.00 79.06 411 MET A CA 1
ATOM 3139 C C . MET A 1 411 ? 4.711 6.047 27.149 1.00 79.06 411 MET A C 1
ATOM 3141 O O . MET A 1 411 ? 3.588 6.449 26.851 1.00 79.06 411 MET A O 1
ATOM 3145 N N . ALA A 1 412 ? 5.168 4.848 26.776 1.00 79.94 412 ALA A N 1
ATOM 3146 C CA . ALA A 1 412 ? 4.339 3.865 26.090 1.00 79.94 412 ALA A CA 1
ATOM 3147 C C . ALA A 1 412 ? 3.175 3.409 26.978 1.00 79.94 412 ALA A C 1
ATOM 3149 O O . ALA A 1 412 ? 2.053 3.355 26.492 1.00 79.94 412 ALA A O 1
ATOM 3150 N N . GLU A 1 413 ? 3.415 3.177 28.271 1.00 84.44 413 GLU A N 1
ATOM 3151 C CA . GLU A 1 413 ? 2.364 2.788 29.212 1.00 84.44 413 GLU A CA 1
ATOM 3152 C C . GLU A 1 413 ? 1.324 3.892 29.416 1.00 84.44 413 GLU A C 1
ATOM 3154 O O . GLU A 1 413 ? 0.137 3.599 29.447 1.00 84.44 413 GLU A O 1
ATOM 3159 N N . LEU A 1 414 ? 1.726 5.169 29.477 1.00 84.75 414 LEU A N 1
ATOM 3160 C CA . LEU A 1 414 ? 0.756 6.273 29.519 1.00 84.75 414 LEU A CA 1
ATOM 3161 C C . LEU A 1 414 ? -0.165 6.268 28.295 1.00 84.75 414 LEU A C 1
ATOM 3163 O O . LEU A 1 414 ? -1.373 6.424 28.440 1.00 84.75 414 LEU A O 1
ATOM 3167 N N . ARG A 1 415 ? 0.398 6.042 27.103 1.00 83.88 415 ARG A N 1
ATOM 3168 C CA . ARG A 1 415 ? -0.389 5.915 25.874 1.00 83.88 415 ARG A CA 1
ATOM 3169 C C . ARG A 1 415 ? -1.310 4.694 25.927 1.00 83.88 415 ARG A C 1
ATOM 3171 O O . ARG A 1 415 ? -2.487 4.832 25.634 1.00 83.88 415 ARG A O 1
ATOM 3178 N N . HIS A 1 416 ? -0.807 3.527 26.327 1.00 85.12 416 HIS A N 1
ATOM 3179 C CA . HIS A 1 416 ? -1.626 2.316 26.429 1.00 85.12 416 HIS A CA 1
ATOM 3180 C C . HIS A 1 416 ? -2.742 2.457 27.466 1.00 85.12 416 HIS A C 1
ATOM 3182 O O . HIS A 1 416 ? -3.851 1.998 27.236 1.00 85.12 416 HIS A O 1
ATOM 3188 N N . ALA A 1 417 ? -2.493 3.160 28.570 1.00 85.88 417 ALA A N 1
ATOM 3189 C CA . ALA A 1 417 ? -3.516 3.476 29.555 1.00 85.88 417 ALA A CA 1
ATOM 3190 C C . ALA A 1 417 ? -4.610 4.399 28.986 1.00 85.88 417 ALA A C 1
ATOM 3192 O O . ALA A 1 417 ? -5.783 4.206 29.304 1.00 85.88 417 ALA A O 1
ATOM 3193 N N . GLU A 1 418 ? -4.252 5.381 28.151 1.00 85.94 418 GLU A N 1
ATOM 3194 C CA . GLU A 1 418 ? -5.221 6.217 27.426 1.00 85.94 418 GLU A CA 1
ATOM 3195 C C . GLU A 1 418 ? -6.025 5.388 26.403 1.00 85.94 418 GLU A C 1
ATOM 3197 O O . GLU A 1 418 ? -7.250 5.512 26.346 1.00 85.94 418 GLU A O 1
ATOM 3202 N N . GLU A 1 419 ? -5.359 4.500 25.656 1.00 88.31 419 GLU A N 1
ATOM 3203 C CA . GLU A 1 419 ? -5.971 3.586 24.677 1.00 88.31 419 GLU A CA 1
ATOM 3204 C C . GLU A 1 419 ? -6.951 2.599 25.330 1.00 88.31 419 GLU A C 1
ATOM 3206 O O . GLU A 1 419 ? -8.086 2.449 24.870 1.00 88.31 419 GLU A O 1
ATOM 3211 N N . ASP A 1 420 ? -6.541 1.962 26.430 1.00 87.00 420 ASP A N 1
ATOM 3212 C CA . ASP A 1 420 ? -7.361 1.019 27.195 1.00 87.00 420 ASP A CA 1
ATOM 3213 C C . ASP A 1 420 ? -8.594 1.721 27.788 1.00 87.00 420 ASP A C 1
ATOM 3215 O O . ASP A 1 420 ? -9.691 1.152 27.830 1.00 87.00 420 ASP A O 1
ATOM 3219 N N . PHE A 1 421 ? -8.437 2.973 28.233 1.00 88.06 421 PHE A N 1
ATOM 3220 C CA . PHE A 1 421 ? -9.526 3.740 28.829 1.00 88.06 421 PHE A CA 1
ATOM 3221 C C . PHE A 1 421 ? -10.590 4.141 27.798 1.00 88.06 421 PHE A C 1
ATOM 3223 O O . PHE A 1 421 ? -11.787 4.062 28.095 1.00 88.06 421 PHE A O 1
ATOM 3230 N N . ASP A 1 422 ? -10.194 4.518 26.579 1.00 91.44 422 ASP A N 1
ATOM 3231 C CA . ASP A 1 422 ? -11.123 4.864 25.494 1.00 91.44 422 ASP A CA 1
ATOM 3232 C C . ASP A 1 422 ? -11.666 3.624 24.757 1.00 91.44 422 ASP A C 1
ATOM 3234 O O . ASP A 1 422 ? -11.629 3.498 23.531 1.00 91.44 422 ASP A O 1
ATOM 3238 N N . THR A 1 423 ? -12.194 2.681 25.539 1.00 94.25 423 THR A N 1
ATOM 3239 C CA . THR A 1 423 ? -12.782 1.431 25.057 1.00 94.25 423 THR A CA 1
ATOM 3240 C C . THR A 1 423 ? -14.310 1.473 25.100 1.00 94.25 423 THR A C 1
ATOM 3242 O O . THR A 1 423 ? -14.935 1.969 26.050 1.00 94.25 423 THR A O 1
ATOM 3245 N N . TRP A 1 424 ? -14.926 0.904 24.063 1.00 97.31 424 TRP A N 1
ATOM 3246 C CA . TRP A 1 424 ? -16.370 0.896 23.836 1.00 97.31 424 TRP A CA 1
ATOM 3247 C C . TRP A 1 424 ? -16.904 -0.529 23.688 1.00 97.31 424 TRP A C 1
ATOM 3249 O O . TRP A 1 424 ? -16.258 -1.385 23.089 1.00 97.31 424 TRP A O 1
ATOM 3259 N N . GLU A 1 425 ? -18.111 -0.786 24.198 1.00 97.44 425 GLU A N 1
ATOM 3260 C CA . GLU A 1 425 ? -18.815 -2.050 23.957 1.00 97.44 425 GLU A CA 1
ATOM 3261 C C . GLU A 1 425 ? -19.351 -2.068 22.521 1.00 97.44 425 GLU A C 1
ATOM 3263 O O . GLU A 1 425 ? -20.112 -1.188 22.113 1.00 97.44 425 GLU A O 1
ATOM 3268 N N . VAL A 1 426 ? -19.001 -3.106 21.766 1.00 97.31 426 VAL A N 1
ATOM 3269 C CA . VAL A 1 426 ? -19.524 -3.362 20.425 1.00 97.31 426 VAL A CA 1
ATOM 3270 C C . VAL A 1 426 ? -20.817 -4.160 20.534 1.00 97.31 426 VAL A C 1
ATOM 3272 O O . VAL A 1 426 ? -20.849 -5.245 21.109 1.00 97.31 426 VAL A O 1
ATOM 3275 N N . VAL A 1 427 ? -21.889 -3.661 19.918 1.00 97.69 427 VAL A N 1
ATOM 3276 C CA . VAL A 1 427 ? -23.191 -4.335 19.845 1.00 97.69 427 VAL A CA 1
ATOM 3277 C C . VAL A 1 427 ? -23.279 -5.112 18.525 1.00 97.69 427 VAL A C 1
ATOM 3279 O O . VAL A 1 427 ? -23.614 -4.522 17.490 1.00 97.69 427 VAL A O 1
ATOM 3282 N N . PRO A 1 428 ? -23.068 -6.445 18.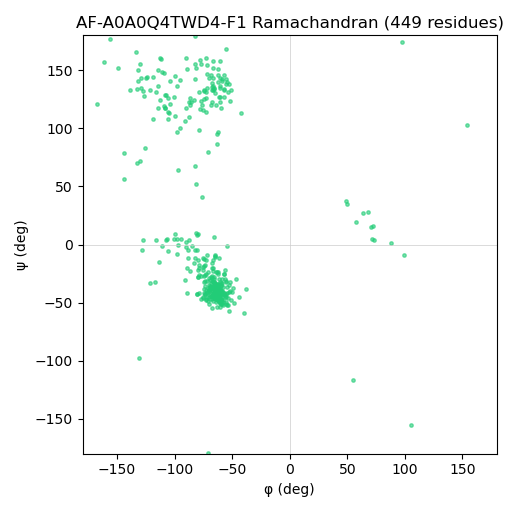503 1.00 94.38 428 PRO A N 1
ATOM 3283 C CA . PRO A 1 428 ? -22.824 -7.168 17.249 1.00 94.38 428 PRO A CA 1
ATOM 3284 C C . PRO A 1 428 ? -24.017 -7.119 16.290 1.00 94.38 428 PRO A C 1
ATOM 3286 O O . PRO A 1 428 ? -23.869 -6.941 15.083 1.00 94.38 428 PRO A O 1
ATOM 3289 N N . ALA A 1 429 ? -25.235 -7.202 16.832 1.00 94.94 429 ALA A N 1
ATOM 3290 C CA . ALA A 1 429 ? -26.457 -7.130 16.038 1.00 94.94 429 ALA A CA 1
ATOM 3291 C C . ALA A 1 429 ? -26.667 -5.757 15.377 1.00 94.94 429 ALA A C 1
ATOM 3293 O O . ALA A 1 429 ? -27.309 -5.682 14.334 1.00 94.94 429 ALA A O 1
ATOM 3294 N N . ALA A 1 430 ? -26.176 -4.670 15.980 1.00 95.62 430 ALA A N 1
ATOM 3295 C CA . ALA A 1 430 ? -26.229 -3.343 15.375 1.00 95.62 430 ALA A CA 1
ATOM 3296 C C . ALA A 1 430 ? -25.101 -3.159 14.358 1.00 95.62 430 ALA A C 1
ATOM 3298 O O . ALA A 1 430 ? -25.373 -2.712 13.245 1.00 95.62 430 ALA A O 1
ATOM 3299 N N . ALA A 1 431 ? -23.887 -3.606 14.695 1.00 93.12 431 ALA A N 1
ATOM 3300 C CA . ALA A 1 431 ? -22.742 -3.617 13.790 1.00 93.12 431 ALA A CA 1
ATOM 3301 C C . ALA A 1 431 ? -23.067 -4.332 12.468 1.00 93.12 431 ALA A C 1
ATOM 3303 O O . ALA A 1 431 ? -22.842 -3.765 11.407 1.00 93.12 431 ALA A O 1
ATOM 3304 N N . LEU A 1 432 ? -23.708 -5.507 12.507 1.00 92.62 432 LEU A N 1
ATOM 3305 C CA . LEU A 1 432 ? -24.124 -6.243 11.302 1.00 92.62 432 LEU A CA 1
ATOM 3306 C C . LEU A 1 432 ? -25.234 -5.559 10.496 1.00 92.62 432 LEU A C 1
ATOM 3308 O O . LEU A 1 432 ? -25.339 -5.780 9.292 1.00 92.62 432 LEU A O 1
ATOM 3312 N N . ARG A 1 433 ? -26.088 -4.744 11.128 1.00 93.50 433 ARG A N 1
ATOM 3313 C CA . ARG A 1 433 ? -27.079 -3.948 10.384 1.00 93.50 433 ARG A CA 1
ATOM 3314 C C . ARG A 1 433 ? -26.402 -2.816 9.624 1.00 93.50 433 ARG A C 1
ATOM 3316 O O . ARG A 1 433 ? -26.722 -2.602 8.460 1.00 93.50 433 ARG A O 1
ATOM 3323 N N . VAL A 1 434 ? -25.486 -2.105 10.282 1.00 92.31 434 VAL A N 1
ATOM 3324 C CA . VAL A 1 434 ? -24.771 -0.971 9.682 1.00 92.31 434 VAL A CA 1
ATOM 3325 C C . VAL A 1 434 ? -23.757 -1.456 8.645 1.00 92.31 434 VAL A C 1
ATOM 3327 O O . VAL A 1 434 ? -23.722 -0.915 7.543 1.00 92.31 434 VAL A O 1
ATOM 3330 N N . TYR A 1 435 ? -23.033 -2.535 8.941 1.00 90.69 435 TYR A N 1
ATOM 3331 C CA . TYR A 1 435 ? -22.004 -3.143 8.097 1.00 90.69 435 TYR A CA 1
ATOM 3332 C C . TYR A 1 435 ? -22.285 -4.639 7.854 1.00 90.69 435 TYR A C 1
ATOM 3334 O O . TYR A 1 435 ? -21.702 -5.510 8.505 1.00 90.69 435 TYR A O 1
ATOM 3342 N N . PRO A 1 436 ? -23.146 -4.985 6.880 1.00 86.62 436 PRO A N 1
ATOM 3343 C CA . PRO A 1 436 ? -23.550 -6.373 6.632 1.00 86.62 436 PRO A CA 1
ATOM 3344 C C . PRO A 1 436 ? -22.398 -7.329 6.309 1.00 86.62 436 PRO A C 1
ATOM 3346 O O . PRO A 1 436 ? -22.478 -8.515 6.622 1.00 86.62 436 PRO A O 1
ATOM 3349 N N . ARG A 1 437 ? -21.319 -6.822 5.701 1.00 82.94 437 ARG A N 1
ATOM 3350 C CA . ARG A 1 437 ? -20.149 -7.622 5.320 1.00 82.94 437 ARG A CA 1
ATOM 3351 C C . ARG A 1 437 ? -19.249 -8.016 6.494 1.00 82.94 437 ARG A C 1
ATOM 3353 O O . ARG A 1 437 ? -18.480 -8.958 6.343 1.00 82.94 437 ARG A O 1
ATOM 3360 N N . LEU A 1 438 ? -19.417 -7.425 7.686 1.00 85.00 438 LEU A N 1
ATOM 3361 C CA . LEU A 1 438 ? -18.707 -7.883 8.894 1.00 85.00 438 LEU A CA 1
ATOM 3362 C C . LEU A 1 438 ? -18.978 -9.364 9.209 1.00 85.00 438 LEU A C 1
AT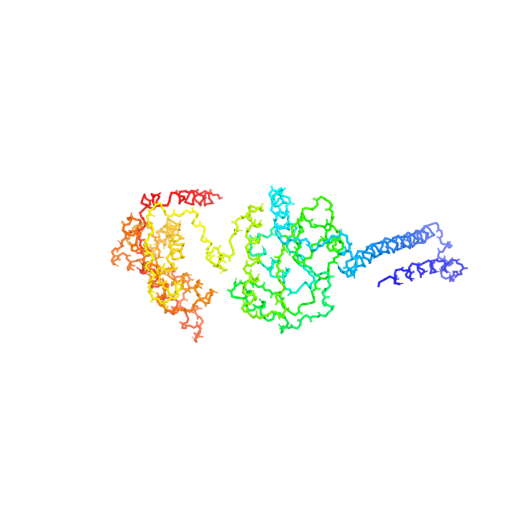OM 3364 O O . LEU A 1 438 ? -18.142 -10.030 9.814 1.00 85.00 438 LEU A O 1
ATOM 3368 N N . ALA A 1 439 ? -20.116 -9.909 8.761 1.00 83.19 439 ALA A N 1
ATOM 3369 C CA . ALA A 1 439 ? -20.425 -11.329 8.909 1.00 83.19 439 ALA A CA 1
ATOM 3370 C C . ALA A 1 439 ? -19.394 -12.244 8.225 1.00 83.19 439 ALA A C 1
ATOM 3372 O O . ALA A 1 439 ? -19.109 -13.333 8.726 1.00 83.19 439 ALA A O 1
ATOM 3373 N N . GLU A 1 440 ? -18.847 -11.823 7.082 1.00 80.50 440 GLU A N 1
ATOM 3374 C CA . GLU A 1 440 ? -17.854 -12.597 6.335 1.00 80.50 440 GLU A CA 1
ATOM 3375 C C . GLU A 1 440 ? -16.508 -12.600 7.064 1.00 80.50 440 GLU A C 1
ATOM 3377 O O . GLU A 1 440 ? -15.902 -13.661 7.199 1.00 80.50 440 GLU A O 1
ATOM 3382 N N . GLU A 1 441 ? -16.106 -11.453 7.618 1.00 76.75 441 GLU A N 1
ATOM 3383 C CA . GLU A 1 441 ? -14.870 -11.273 8.391 1.00 76.75 441 GLU A CA 1
ATOM 3384 C C . GLU A 1 441 ? -14.886 -12.039 9.721 1.00 76.75 441 GLU A C 1
ATOM 3386 O O . GLU A 1 441 ? -13.975 -12.811 10.029 1.00 76.75 441 GLU A O 1
ATOM 3391 N N . TRP A 1 442 ? -15.959 -11.915 10.507 1.00 82.75 442 TRP A N 1
ATOM 3392 C CA . TRP A 1 442 ? -16.098 -12.701 11.738 1.00 82.75 442 TRP A CA 1
ATOM 3393 C C . TRP A 1 442 ? -16.226 -14.208 11.443 1.00 82.75 442 TRP A C 1
ATOM 3395 O O . TRP A 1 442 ? -15.734 -15.052 12.200 1.00 82.75 442 TRP A O 1
ATOM 3405 N N . GLY A 1 443 ? -16.840 -14.573 10.313 1.00 72.62 443 GLY A N 1
ATOM 3406 C CA . GLY A 1 443 ? -16.982 -15.960 9.869 1.00 72.62 443 GLY A CA 1
ATOM 3407 C C . GLY A 1 443 ? -15.718 -16.575 9.251 1.00 72.62 443 GLY A C 1
ATOM 3408 O O . GLY A 1 443 ? -15.560 -17.797 9.257 1.00 72.62 443 GLY A O 1
ATOM 3409 N N . SER A 1 444 ? -14.823 -15.787 8.655 1.00 65.69 444 SER A N 1
ATOM 3410 C CA . SER A 1 444 ? -13.569 -16.274 8.061 1.00 65.69 444 SER A CA 1
ATOM 3411 C C . SER A 1 444 ? -12.547 -16.616 9.146 1.00 65.69 444 SER A C 1
ATOM 3413 O O . SER A 1 444 ? -11.994 -17.716 9.128 1.00 65.69 444 SER A O 1
ATOM 3415 N N . ARG A 1 445 ? -12.376 -15.739 10.138 1.00 62.16 445 ARG A N 1
ATOM 3416 C CA . ARG A 1 445 ? -11.416 -15.917 11.236 1.00 62.16 445 ARG A CA 1
ATOM 3417 C C . ARG A 1 445 ? -11.788 -17.012 12.223 1.00 62.16 445 ARG A C 1
ATOM 3419 O O . ARG A 1 445 ? -10.939 -17.837 12.534 1.00 62.16 445 ARG A O 1
ATOM 3426 N N . SER A 1 446 ? -13.068 -17.149 12.571 1.00 59.12 446 SER A N 1
ATOM 3427 C CA . SER A 1 446 ? -13.535 -18.292 13.375 1.00 59.12 446 SER A CA 1
ATOM 3428 C C . SER A 1 446 ? -13.207 -19.655 12.739 1.00 59.12 446 SER A C 1
ATOM 3430 O O . SER A 1 446 ? -13.071 -20.651 13.443 1.00 59.12 446 SER A O 1
ATOM 3432 N N . ARG A 1 447 ? -13.049 -19.721 11.407 1.00 48.75 447 ARG A N 1
ATOM 3433 C CA . ARG A 1 447 ? -12.594 -20.926 10.689 1.00 48.75 447 ARG A CA 1
ATOM 3434 C C . ARG A 1 447 ? -11.073 -21.056 10.594 1.00 48.75 447 ARG A C 1
ATOM 3436 O O . ARG A 1 447 ? -10.608 -22.170 10.363 1.00 48.75 447 ARG A O 1
ATOM 3443 N N . ALA A 1 448 ? -10.330 -19.958 10.706 1.00 52.84 448 ALA A N 1
ATOM 3444 C CA . ALA A 1 448 ? -8.871 -19.962 10.743 1.00 52.84 448 ALA A CA 1
ATOM 3445 C C . ALA A 1 448 ? -8.359 -20.456 12.104 1.00 52.84 448 ALA A C 1
ATOM 3447 O O . ALA A 1 448 ? -7.491 -21.315 12.116 1.00 52.84 448 ALA A O 1
ATOM 3448 N N . ASP A 1 449 ? -8.976 -20.024 13.208 1.00 46.66 449 ASP A N 1
ATOM 3449 C CA . ASP A 1 449 ? -8.594 -20.435 14.573 1.00 46.66 449 ASP A CA 1
ATOM 3450 C C . ASP A 1 449 ? -9.033 -21.869 14.927 1.00 46.66 449 ASP A C 1
ATOM 3452 O O . ASP A 1 449 ? -8.524 -22.483 15.860 1.00 46.66 449 ASP A O 1
ATOM 3456 N N . ALA A 1 450 ? -9.992 -22.428 14.180 1.00 41.34 450 ALA A N 1
ATOM 3457 C CA . ALA A 1 450 ? -10.449 -23.811 14.337 1.00 41.34 450 ALA A CA 1
ATOM 3458 C C . ALA A 1 450 ? -9.591 -24.847 13.575 1.00 41.34 450 ALA A C 1
ATOM 3460 O O . ALA A 1 450 ? -9.915 -26.039 13.602 1.00 41.34 450 ALA A O 1
ATOM 3461 N N . ARG A 1 451 ? -8.557 -24.410 12.847 1.00 34.53 451 ARG A N 1
ATOM 3462 C CA . ARG A 1 451 ? -7.603 -25.255 12.110 1.00 34.53 451 ARG A CA 1
ATOM 3463 C C . ARG A 1 451 ? -6.248 -25.236 12.790 1.00 34.53 451 ARG A C 1
ATOM 3465 O O . ARG A 1 451 ? -5.590 -26.299 12.731 1.00 34.53 451 ARG A O 1
#

Sequence (451 aa):
MFPVFVVTAVYVVVMSTNAWVDPDPEQRARLAAGWPVAGAVWFKVGLGYVGALAALVLTGLFAVLYAREWLFIRRTRRPSGAAADEGGPVSGAALRRRSRRTAARIDPARVRTVLVVSPRGIGRSVMAAAYLRVLVDDEYFVDARGIDPPDEPVPPAMQRDVTIVMGLDKTWVEFGQTPKRIMAAPVRAADLVVRIGCPDAFPVPRSTPVLDWDVPDPIGAGLVDVFSIRDDIRRPVESLAEALALERRSLDLRDRDLPGRRHTVAEGRATIAYPEVEDAGGGALADTAAGWFAAAEARVLVEIVDAPYTAAEINDRGPFAPDFTVPWVASAGEAESALADELTWRGVGGPPTLARDAVALVVEWLVEAGVLRPLSDERREALRESGQAQRDHDDPFEEWPRGLAGEYPAMAELRHAEEDFDTWEVVPAAALRVYPRLAEEWGSRSRADAR

Mean predicted aligned error: 14.39 Å

pLDDT: mean 81.24, std 14.43, range [34.53, 97.75]

Foldseek 3Di:
DLVPLLVLLVVLLVVLVCCPVDNDPVVVVQCVPDDPSVVVSVVVSVVSNVSSVVSVVVSVVVVVQVVVFVVQLVLLPPPPVPPCVPDHDDDQVNLVVLQVVLLLVDDLVQAAEEEEEEAAQQFLQQLLLQLLVQQADPSHHGYTAHSDYDQAFDDCVQCVLVCVLCVLLVGDGDHRDRGHHDTPVSLAVGLEYEYECQPPSGDHDPNRRYHYQDADGPGPPDSVVSNVSSVSSQVVSLVSSVSSVTPGRHSPLLQGDDPPDDHLPLVFAFPDDDDDQPPPPPDDCLQALSSCLVSLLSLQVVQQLCQVVVQVVLCPLVVLRFPDRRARKGFLLSSLVVVLVSCVSSVPDYPSCSSVSNNVSNQVVCVVLVQWADDDQVVLVSQLSSQVVSCCVVPPLVNFDPDPSSVVVVVVSVSVSVRSSRMIHGDVVSVCNRRVCSCVSNVVVVVVVVD

Radius of gyration: 32.97 Å; Cα contacts (8 Å, |Δi|>4): 583; chains: 1; bounding box: 87×80×82 Å